Protein AF-0000000087462184 (afdb_homodimer)

Radius of gyration: 60.16 Å; Cα contacts (8 Å, |Δi|>4): 1199; chains: 2; bounding box: 109×238×155 Å

Solvent-accessible surface area (backbone atoms only — not comparable to full-atom values): 36592 Å² total; per-residue (Å²): 130,80,75,68,69,69,67,69,68,64,68,74,71,60,83,74,66,75,75,68,70,73,64,74,72,78,75,75,64,43,66,46,58,70,86,67,68,47,76,40,50,54,61,35,65,44,71,51,63,33,32,40,36,69,76,40,64,38,52,85,31,32,38,36,32,19,41,83,89,28,75,81,42,16,54,40,38,33,47,89,75,39,74,50,74,86,56,35,31,74,90,30,66,95,30,58,46,70,70,55,50,32,69,60,11,29,67,18,38,27,39,44,63,35,45,76,83,65,46,42,56,35,33,43,33,42,37,56,99,87,37,71,38,73,43,72,46,36,37,45,53,31,34,81,48,48,69,26,37,33,36,45,28,48,41,91,79,79,74,72,36,28,32,36,36,40,34,32,40,52,15,22,65,82,59,48,79,47,40,24,41,79,87,64,48,74,58,76,73,61,58,50,80,47,78,46,67,49,96,87,57,32,24,30,42,35,33,40,35,68,39,72,56,27,90,77,55,37,38,34,41,36,42,26,81,45,94,86,47,63,33,55,24,32,33,34,48,32,75,48,63,50,77,65,74,70,74,33,44,46,57,63,56,41,50,53,40,48,53,52,32,52,52,37,51,51,51,40,52,51,54,51,50,53,54,51,53,58,60,51,54,65,55,57,62,57,56,56,58,58,57,61,61,61,64,63,65,67,64,68,70,68,73,82,80,80,93,83,82,83,85,86,88,83,84,82,77,91,82,74,86,81,132,131,82,78,69,68,70,67,69,69,66,66,74,73,60,83,78,66,75,76,71,70,72,65,74,72,78,74,75,64,43,66,47,56,70,85,67,67,48,77,42,50,54,60,36,66,44,71,51,65,34,33,39,36,68,74,40,65,38,54,88,31,32,39,37,32,20,39,83,90,29,75,82,41,17,54,38,38,33,46,91,74,37,75,49,74,85,56,34,31,75,91,32,65,94,31,56,45,70,70,55,48,31,70,59,11,29,68,19,38,26,41,45,63,34,43,75,83,65,45,42,55,35,32,44,32,42,36,56,97,88,36,70,39,70,41,70,46,36,39,44,52,31,35,81,46,46,69,26,38,32,37,46,30,49,39,92,79,79,77,72,35,28,31,36,36,39,34,32,42,51,16,24,64,80,61,48,75,47,39,25,42,77,86,63,50,73,56,76,71,62,58,49,78,48,77,44,68,49,97,86,57,32,23,31,40,34,34,40,36,68,39,73,57,25,92,77,56,37,39,34,42,34,42,26,80,46,94,85,46,63,35,54,23,33,33,34,48,32,76,46,64,52,78,65,75,70,74,37,44,46,57,62,56,40,51,53,40,48,52,52,32,54,52,36,51,52,52,41,53,51,54,51,48,52,53,51,54,58,61,53,56,65,54,57,63,57,56,58,60,59,58,65,63,62,66,67,68,69,71,70,74,76,77,82,81,79,79,76,76,78,86,75,80,77,82,78,78,76,79,74,80,65,133

Foldseek 3Di:
DPPPPPPVVPPVVPDPPPPPPPPPPPPDWEKDFDDDAAEDEAQAKDKGWIFIPPFAQQQQKWKFKAAPVPRQATLWIDHPRGIDDPRHDPVNPPFKDAPDDNRRRTRMMMGGRDDLVPFFKMKIKIDDPRDIYIDIHGYDYWYFWDAKDKDKACDPDPPQKIKIKIKIWFTPPAWDKWKAKPVGHTDDPQKDKDWDADPSNIIMIMMMHIDHADDPIKMKMWIAPDPVRIHIDIDHRDDPPPPPDDPPCPPVNVVVVVVVVVVVVVVVVVVVVVVVVVVVVVVVVVVVVVVVVVVVPPPPPPPPDDDDDDDDDDDDDPDDDDD/DPPPPVPVVPPPVPDPPVPPPPPPPPPDWEKDFDDDAAEDEAQAKDKGWIFIPPFAQQQQKWKFKAAPVPRQATLWIDHPRGIDDPRHDPVNPPFKDAPDDNRRRTRMMMGGRDDLVPFFKMKIKIDDPRDIYIDIHGYDYWYFWDAKDKDKACDPDPPQKIKIKIKIWFTPPAWDKWKAKPVGHTDDPQKDKDWDADPSNIIMIMMMHIDHADDPIKMKMKIAPDPVRIHIDIDHRDDCPPPPDDPPCPPVNVVVVVVVVVVVVVVVVVVVVVVVVVVVVVVVVVVVVVVVVVVVPPPPDPDPDDPPDDDDDDDDPPPDPDD

Sequence (646 aa):
MHSGLCLRVLILAALTVPIRAAQPAQETFTLTVPDGPTSTLSGSSVSLLCQVSPLINAEPLEVRWYRSSNFHSPALLYKDHKIQEASVDPRYRGRVSLTGGLERGNVSLTLERVTVEDRGEYVCQVTSEQWYEKASVFLTVNVTGSEPVLSVAKARGGGGQVNVICSSDGWSPQPTLTWRNKEGTEIRNGREVLNTSDPQGLVSVSSWLLCAPSDSDWLACTVSLSEEVKREGRILPHIYTAPTAVPGVSKEAFIVTLVLLILSLVIICALCSVILCKRRGSMWSSFKKSRNRSDQTELGQRPADQTELGQGPAGKCFILISRMHSGLCLRVLILAALTVPIRAAQPAQETFTLTVPDGPTSTLSGSSVSLLCQVSPLINAEPLEVRWYRSSNFHSPALLYKDHKIQEASVDPRYRGRVSLTGGLERGNVSLTLERVTVEDRGEYVCQVTSEQWYEKASVFLTVNVTGSEPVLSVAKARGGGGQVNVICSSDGWSPQPTLTWRNKEGTEIRNGREVLNTSDPQGLVSVSSWLLCAPSDSDWLACTVSLSEEVKREGRILPHIYTAPTAVPGVSKEAFIVTLVLLILSLVIICALCSVILCKRRGSMWSSFKKSRNRSDQTELGQRPADQTELGQGPAGKCFILISR

Structure (mmCIF, N/CA/C/O backbone):
data_AF-0000000087462184-model_v1
#
loop_
_entity.id
_entity.type
_entity.pdbx_description
1 polymer 'Ig-like domain-containing protein'
#
loop_
_atom_site.group_PDB
_atom_site.id
_atom_site.type_symbol
_atom_site.label_atom_id
_atom_site.label_alt_id
_atom_site.label_comp_id
_atom_site.label_asym_id
_atom_site.label_entity_id
_atom_site.label_seq_id
_atom_site.pdbx_PDB_ins_code
_atom_site.Cartn_x
_atom_site.Cartn_y
_atom_site.Cartn_z
_atom_site.occupancy
_atom_site.B_iso_or_equiv
_atom_site.auth_seq_id
_atom_site.auth_comp_id
_atom_site.auth_asym_id
_atom_site.auth_atom_id
_atom_site.pdbx_PDB_model_num
ATOM 1 N N . MET A 1 1 ? 50.5 -73.188 -64.875 1 30.28 1 MET A N 1
ATOM 2 C CA . MET A 1 1 ? 49.219 -72.875 -64.312 1 30.28 1 MET A CA 1
ATOM 3 C C . MET A 1 1 ? 49.438 -71.938 -63.094 1 30.28 1 MET A C 1
ATOM 5 O O . MET A 1 1 ? 48.531 -71.75 -62.281 1 30.28 1 MET A O 1
ATOM 9 N N . HIS A 1 2 ? 50.625 -71.312 -63 1 46.25 2 HIS A N 1
ATOM 10 C CA . HIS A 1 2 ? 51.156 -70.562 -61.875 1 46.25 2 HIS A CA 1
ATOM 11 C C . HIS A 1 2 ? 50.594 -69.125 -61.844 1 46.25 2 HIS A C 1
ATOM 13 O O . HIS A 1 2 ? 51.062 -68.312 -61.062 1 46.25 2 HIS A O 1
ATOM 19 N N . SER A 1 3 ? 49.656 -68.812 -62.875 1 49.22 3 SER A N 1
ATOM 20 C CA . SER A 1 3 ? 49.281 -67.438 -63.031 1 49.22 3 SER A CA 1
ATOM 21 C C . SER A 1 3 ? 48.312 -67 -61.938 1 49.22 3 SER A C 1
ATOM 23 O O . SER A 1 3 ? 47.781 -65.875 -62 1 49.22 3 SER A O 1
ATOM 25 N N . GLY A 1 4 ? 47.812 -68 -61.156 1 45.44 4 GLY A N 1
ATOM 26 C CA . GLY A 1 4 ? 46.656 -67.625 -60.375 1 45.44 4 GLY A CA 1
ATOM 27 C C . GLY A 1 4 ? 46.969 -66.812 -59.125 1 45.44 4 GLY A C 1
ATOM 28 O O . GLY A 1 4 ? 46.062 -66.5 -58.344 1 45.44 4 GLY A O 1
ATOM 29 N N . LEU A 1 5 ? 48.219 -66.75 -58.719 1 51.03 5 LEU A N 1
ATOM 30 C CA . LEU A 1 5 ? 48.531 -66.25 -57.375 1 51.03 5 LEU A CA 1
ATOM 31 C C . LEU A 1 5 ? 48.531 -64.75 -57.344 1 51.03 5 LEU A C 1
ATOM 33 O O . LEU A 1 5 ? 48.406 -64.125 -56.25 1 51.03 5 LEU A O 1
ATOM 37 N N . CYS A 1 6 ? 48.656 -64.062 -58.562 1 50.78 6 CYS A N 1
ATOM 38 C CA . CYS A 1 6 ? 48.969 -62.625 -58.5 1 50.78 6 CYS A CA 1
ATOM 39 C C . CYS A 1 6 ? 47.719 -61.812 -58.219 1 50.78 6 CYS A C 1
ATOM 41 O O . CYS A 1 6 ? 47.781 -60.656 -57.844 1 50.78 6 CYS A O 1
ATOM 43 N N . LEU A 1 7 ? 46.5 -62.406 -58.594 1 51.03 7 LEU A N 1
ATOM 44 C CA . LEU A 1 7 ? 45.344 -61.5 -58.594 1 51.03 7 LEU A CA 1
ATOM 45 C C . LEU A 1 7 ? 44.812 -61.312 -57.188 1 51.03 7 LEU A C 1
ATOM 47 O O . LEU A 1 7 ? 44.156 -60.312 -56.875 1 51.03 7 LEU A O 1
ATOM 51 N N . ARG A 1 8 ? 45.156 -62.25 -56.219 1 52.22 8 ARG A N 1
ATOM 52 C CA . ARG A 1 8 ? 44.5 -62.156 -54.906 1 52.22 8 ARG A CA 1
ATOM 53 C C . ARG A 1 8 ? 45.094 -61.031 -54.062 1 52.22 8 ARG A C 1
ATOM 55 O O . ARG A 1 8 ? 44.469 -60.625 -53.094 1 52.22 8 ARG A O 1
ATOM 62 N N . VAL A 1 9 ? 46.344 -60.594 -54.406 1 53.59 9 VAL A N 1
ATOM 63 C CA . VAL A 1 9 ? 47 -59.656 -53.5 1 53.59 9 VAL A CA 1
ATOM 64 C C . VAL A 1 9 ? 46.469 -58.25 -53.75 1 53.59 9 VAL A C 1
ATOM 66 O O . VAL A 1 9 ? 46.656 -57.312 -52.938 1 53.59 9 VAL A O 1
ATOM 69 N N . LEU A 1 10 ? 45.75 -58.031 -54.938 1 50.91 10 LEU A N 1
ATOM 70 C CA . LEU A 1 10 ? 45.438 -56.625 -55.281 1 50.91 10 LEU A CA 1
ATOM 71 C C . LEU A 1 10 ? 44.219 -56.156 -54.469 1 50.91 10 LEU A C 1
ATOM 73 O O . LEU A 1 10 ? 44.031 -54.938 -54.344 1 50.91 10 LEU A O 1
ATOM 77 N N . ILE A 1 11 ? 43.344 -57.094 -54.031 1 51.34 11 ILE A N 1
ATOM 78 C CA . ILE A 1 11 ? 42.062 -56.562 -53.562 1 51.34 11 ILE A CA 1
ATOM 79 C C . ILE A 1 11 ? 42.219 -56 -52.156 1 51.34 11 ILE A C 1
ATOM 81 O O . ILE A 1 11 ? 41.312 -55.375 -51.625 1 51.34 11 ILE A O 1
ATOM 85 N N . LEU A 1 12 ? 43.312 -56.375 -51.406 1 52.03 12 LEU A N 1
ATOM 86 C CA . LEU A 1 12 ? 43.25 -56 -50 1 52.03 12 LEU A CA 1
ATOM 87 C C . LEU A 1 12 ? 43.625 -54.531 -49.812 1 52.03 12 LEU A C 1
ATOM 89 O O . LEU A 1 12 ? 43.594 -54 -48.719 1 52.03 12 LEU A O 1
ATOM 93 N N . ALA A 1 13 ? 44.188 -53.938 -50.844 1 54.03 13 ALA A N 1
ATOM 94 C CA . ALA A 1 13 ? 44.656 -52.594 -50.531 1 54.03 13 ALA A CA 1
ATOM 95 C C . ALA A 1 13 ? 43.5 -51.594 -50.438 1 54.03 13 ALA A C 1
ATOM 97 O O . ALA A 1 13 ? 43.719 -50.375 -50.281 1 54.03 13 ALA A O 1
ATOM 98 N N . ALA A 1 14 ? 42.344 -52 -51 1 53.19 14 ALA A N 1
ATOM 99 C CA . ALA A 1 14 ? 41.438 -50.906 -51.281 1 53.19 14 ALA A CA 1
ATOM 100 C C . ALA A 1 14 ? 41.062 -50.156 -50 1 53.19 14 ALA A C 1
ATOM 102 O O . ALA A 1 14 ? 41.062 -48.938 -50 1 53.19 14 ALA A O 1
ATOM 103 N N . LEU A 1 15 ? 40.062 -50.625 -49.25 1 51.94 15 LEU A N 1
ATOM 104 C CA . LEU A 1 15 ? 39.031 -49.719 -48.719 1 51.94 15 LEU A CA 1
ATOM 105 C C . LEU A 1 15 ? 39.469 -49.125 -47.375 1 51.94 15 LEU A C 1
ATOM 107 O O . LEU A 1 15 ? 39.062 -49.625 -46.312 1 51.94 15 LEU A O 1
ATOM 111 N N . THR A 1 16 ? 40.781 -48.938 -47.125 1 56.69 16 THR A N 1
ATOM 112 C CA . THR A 1 16 ? 40.969 -48.219 -45.875 1 56.69 16 THR A CA 1
ATOM 113 C C . THR A 1 16 ? 40.375 -46.812 -45.969 1 56.69 16 THR A C 1
ATOM 115 O O . THR A 1 16 ? 41 -45.906 -46.531 1 56.69 16 THR A O 1
ATOM 118 N N . VAL A 1 17 ? 39.062 -46.656 -46.156 1 58.84 17 VAL A N 1
ATOM 119 C CA . VAL A 1 17 ? 38.469 -45.344 -45.938 1 58.84 17 VAL A CA 1
ATOM 120 C C . VAL A 1 17 ? 38.844 -44.781 -44.562 1 58.84 17 VAL A C 1
ATOM 122 O O . VAL A 1 17 ? 38.625 -45.438 -43.562 1 58.84 17 VAL A O 1
ATOM 125 N N . PRO A 1 18 ? 39.844 -43.938 -44.5 1 60.03 18 PRO A N 1
ATOM 126 C CA . PRO A 1 18 ? 40.031 -43.344 -43.188 1 60.03 18 PRO A CA 1
ATOM 127 C C . PRO A 1 18 ? 38.719 -42.906 -42.531 1 60.03 18 PRO A C 1
ATOM 129 O O . PRO A 1 18 ? 37.969 -42.156 -43.156 1 60.03 18 PRO A O 1
ATOM 132 N N . ILE A 1 19 ? 38.125 -43.75 -41.719 1 58.22 19 ILE A N 1
ATOM 133 C CA . ILE A 1 19 ? 37.094 -43.219 -40.844 1 58.22 19 ILE A CA 1
ATOM 134 C C . ILE A 1 19 ? 37.531 -41.844 -40.281 1 58.22 19 ILE A C 1
ATOM 136 O O . ILE A 1 19 ? 38.5 -41.75 -39.531 1 58.22 19 ILE A O 1
ATOM 140 N N . ARG A 1 20 ? 37.438 -40.812 -41.062 1 53.59 20 ARG A N 1
ATOM 141 C CA . ARG A 1 20 ? 37.531 -39.531 -40.406 1 53.59 20 ARG A CA 1
ATOM 142 C C . ARG A 1 20 ? 36.688 -39.5 -39.125 1 53.59 20 ARG A C 1
ATOM 144 O O . ARG A 1 20 ? 35.469 -39.594 -39.188 1 53.59 20 ARG A O 1
ATOM 151 N N . ALA A 1 21 ? 37.25 -39.906 -38 1 52.91 21 ALA A N 1
ATOM 152 C CA . ALA A 1 21 ? 36.594 -39.594 -36.719 1 52.91 21 ALA A CA 1
ATOM 153 C C . ALA A 1 21 ? 36 -38.188 -36.781 1 52.91 21 ALA A C 1
ATOM 155 O O . ALA A 1 21 ? 36.688 -37.219 -37.094 1 52.91 21 ALA A O 1
ATOM 156 N N . ALA A 1 22 ? 34.781 -38.031 -37.188 1 52.47 22 ALA A N 1
ATOM 157 C CA . ALA A 1 22 ? 34.156 -36.719 -36.938 1 52.47 22 ALA A CA 1
ATOM 158 C C . ALA A 1 22 ? 34.719 -36.094 -35.656 1 52.47 22 ALA A C 1
ATOM 160 O O . ALA A 1 22 ? 34.656 -36.656 -34.562 1 52.47 22 ALA A O 1
ATOM 161 N N . GLN A 1 23 ? 35.812 -35.375 -35.719 1 52.25 23 GLN A N 1
ATOM 162 C CA . GLN A 1 23 ? 36.188 -34.562 -34.531 1 52.25 23 GLN A CA 1
ATOM 163 C C . GLN A 1 23 ? 34.938 -34.031 -33.844 1 52.25 23 GLN A C 1
ATOM 165 O O . GLN A 1 23 ? 34.031 -33.531 -34.5 1 52.25 23 GLN A O 1
ATOM 170 N N . PRO A 1 24 ? 34.594 -34.562 -32.719 1 53.09 24 PRO A N 1
ATOM 171 C CA . PRO A 1 24 ? 33.438 -33.969 -32.094 1 53.09 24 PRO A CA 1
ATOM 172 C C . PRO A 1 24 ? 33.312 -32.469 -32.344 1 53.09 24 PRO A C 1
ATOM 174 O O . PRO A 1 24 ? 34.344 -31.75 -32.312 1 53.09 24 PRO A O 1
ATOM 177 N N . ALA A 1 25 ? 32.5 -31.969 -33.25 1 53.28 25 ALA A N 1
ATOM 178 C CA . ALA A 1 25 ? 32.25 -30.562 -33.469 1 53.28 25 ALA A CA 1
ATOM 179 C C . ALA A 1 25 ? 32.531 -29.734 -32.219 1 53.28 25 ALA A C 1
ATOM 181 O O . ALA A 1 25 ? 32.125 -30.125 -31.109 1 53.28 25 ALA A O 1
ATOM 182 N N . GLN A 1 26 ? 33.656 -29.031 -32.188 1 56.38 26 GLN A N 1
ATOM 183 C CA . GLN A 1 26 ? 33.969 -28.141 -31.094 1 56.38 26 GLN A CA 1
ATOM 184 C C . GLN A 1 26 ? 32.75 -27.406 -30.594 1 56.38 26 GLN A C 1
ATOM 186 O O . GLN A 1 26 ? 32.031 -26.75 -31.375 1 56.38 26 GLN A O 1
ATOM 191 N N . GLU A 1 27 ? 32.094 -27.859 -29.609 1 71.44 27 GLU A N 1
ATOM 192 C CA . GLU A 1 27 ? 30.859 -27.328 -29.047 1 71.44 27 GLU A CA 1
ATOM 193 C C . GLU A 1 27 ? 30.984 -25.844 -28.703 1 71.44 27 GLU A C 1
ATOM 195 O O . GLU A 1 27 ? 31.625 -25.484 -27.719 1 71.44 27 GLU A O 1
ATOM 200 N N . THR A 1 28 ? 30.984 -25 -29.75 1 88.88 28 THR A N 1
ATOM 201 C CA . THR A 1 28 ? 31 -23.562 -29.5 1 88.88 28 THR A CA 1
ATOM 202 C C . THR A 1 28 ? 29.594 -23.047 -29.234 1 88.88 28 THR A C 1
ATOM 204 O O . THR A 1 28 ? 28.625 -23.594 -29.766 1 88.88 28 THR A O 1
ATOM 207 N N . PHE A 1 29 ? 29.453 -22.297 -28.156 1 95.75 29 PHE A N 1
ATOM 208 C CA . PHE A 1 29 ? 28.188 -21.656 -27.828 1 95.75 29 PHE A CA 1
ATOM 209 C C . PHE A 1 29 ? 28.391 -20.188 -27.5 1 95.75 29 PHE A C 1
ATOM 211 O O . PHE A 1 29 ? 29.531 -19.719 -27.359 1 95.75 29 PHE A O 1
ATOM 218 N N . THR A 1 30 ? 27.375 -19.453 -27.594 1 97.12 30 THR A N 1
ATOM 219 C CA . THR A 1 30 ? 27.328 -18.078 -27.141 1 97.12 30 THR A CA 1
ATOM 220 C C . THR A 1 30 ? 26.266 -17.891 -26.062 1 97.12 30 THR A C 1
ATOM 222 O O . THR A 1 30 ? 25.484 -18.797 -25.797 1 97.12 30 THR A O 1
ATOM 225 N N . LEU A 1 31 ? 26.391 -16.781 -25.406 1 97.81 31 LEU A N 1
ATOM 226 C CA . LEU A 1 31 ? 25.406 -16.469 -24.375 1 97.81 31 LEU A CA 1
ATOM 227 C C . LEU A 1 31 ? 24.516 -15.289 -24.797 1 97.81 31 LEU A C 1
ATOM 229 O O . LEU A 1 31 ? 25.016 -14.32 -25.375 1 97.81 31 LEU A O 1
ATOM 233 N N . THR A 1 32 ? 23.25 -15.516 -24.5 1 97.38 32 THR A N 1
ATOM 234 C CA . THR A 1 32 ? 22.297 -14.445 -24.781 1 97.38 32 THR A CA 1
ATOM 235 C C . THR A 1 32 ? 21.703 -13.891 -23.5 1 97.38 32 THR A C 1
ATOM 237 O O . THR A 1 32 ? 21.219 -14.656 -22.656 1 97.38 32 THR A O 1
ATOM 240 N N . VAL A 1 33 ? 21.719 -12.555 -23.391 1 97.44 33 VAL A N 1
ATOM 241 C CA . VAL A 1 33 ? 21.156 -11.836 -22.25 1 97.44 33 VAL A CA 1
ATOM 242 C C . VAL A 1 33 ? 20.281 -10.695 -22.734 1 97.44 33 VAL A C 1
ATOM 244 O O . VAL A 1 33 ? 20.406 -10.258 -23.891 1 97.44 33 VAL A O 1
ATOM 247 N N . PRO A 1 34 ? 19.266 -10.336 -21.953 1 96.06 34 PRO A N 1
ATOM 248 C CA . PRO A 1 34 ? 18.438 -9.203 -22.375 1 96.06 34 PRO A CA 1
ATOM 249 C C . PRO A 1 34 ? 19.25 -7.938 -22.625 1 96.06 34 PRO A C 1
ATOM 251 O O . PRO A 1 34 ? 20.297 -7.742 -22 1 96.06 34 PRO A O 1
ATOM 254 N N . ASP A 1 35 ? 18.5 -7.129 -23.516 1 92.75 35 ASP A N 1
ATOM 255 C CA . ASP A 1 35 ? 19.094 -5.82 -23.766 1 92.75 35 ASP A CA 1
ATOM 256 C C . ASP A 1 35 ? 18.797 -4.844 -22.625 1 92.75 35 ASP A C 1
ATOM 258 O O . ASP A 1 35 ? 17.656 -4.766 -22.172 1 92.75 35 ASP A O 1
ATOM 262 N N . GLY A 1 36 ? 19.656 -4.266 -22.062 1 94.06 36 GLY A N 1
ATOM 263 C CA . GLY A 1 36 ? 19.453 -3.271 -21.031 1 94.06 36 GLY A CA 1
ATOM 264 C C . GLY A 1 36 ? 19.453 -3.859 -19.625 1 94.06 36 GLY A C 1
ATOM 265 O O . GLY A 1 36 ? 19.562 -5.074 -19.453 1 94.06 36 GLY A O 1
ATOM 266 N N . PRO A 1 37 ? 19.188 -3.074 -18.703 1 96.06 37 PRO A N 1
ATOM 267 C CA . PRO A 1 37 ? 19.25 -3.525 -17.312 1 96.06 37 PRO A CA 1
ATOM 268 C C . PRO A 1 37 ? 17.984 -4.242 -16.875 1 96.06 37 PRO A C 1
ATOM 270 O O . PRO A 1 37 ? 16.906 -3.996 -17.422 1 96.06 37 PRO A O 1
ATOM 273 N N . THR A 1 38 ? 18.156 -5.168 -15.953 1 97.38 38 THR A N 1
ATOM 274 C CA . THR A 1 38 ? 17.047 -5.82 -15.258 1 97.38 38 THR A CA 1
ATOM 275 C C . THR A 1 38 ? 16.688 -5.062 -13.984 1 97.38 38 THR A C 1
ATOM 277 O O . THR A 1 38 ? 17.562 -4.734 -13.18 1 97.38 38 THR A O 1
ATOM 280 N N . SER A 1 39 ? 15.336 -4.773 -13.836 1 95.94 39 SER A N 1
ATOM 281 C CA . SER A 1 39 ? 14.906 -3.99 -12.68 1 95.94 39 SER A CA 1
ATOM 282 C C . SER A 1 39 ? 13.984 -4.797 -11.773 1 95.94 39 SER A C 1
ATOM 284 O O . SER A 1 39 ? 13.211 -5.629 -12.258 1 95.94 39 SER A O 1
ATOM 286 N N . THR A 1 40 ? 14.18 -4.562 -10.469 1 96.62 40 THR A N 1
ATOM 287 C CA . THR A 1 40 ? 13.273 -5.176 -9.5 1 96.62 40 THR A CA 1
ATOM 288 C C . THR A 1 40 ? 13.094 -4.277 -8.281 1 96.62 40 THR A C 1
ATOM 290 O O . THR A 1 40 ? 13.805 -3.287 -8.125 1 96.62 40 THR A O 1
ATOM 293 N N . LEU A 1 41 ? 12.047 -4.566 -7.508 1 96.62 41 LEU A N 1
ATOM 294 C CA . LEU A 1 41 ? 11.812 -3.832 -6.27 1 96.62 41 LEU A CA 1
ATOM 295 C C . LEU A 1 41 ? 12.562 -4.469 -5.105 1 96.62 41 LEU A C 1
ATOM 297 O O . LEU A 1 41 ? 12.625 -5.695 -4.996 1 96.62 41 LEU A O 1
ATOM 301 N N . SER A 1 42 ? 13.094 -3.557 -4.258 1 96.62 42 SER A N 1
ATOM 302 C CA . SER A 1 42 ? 13.734 -4.066 -3.049 1 96.62 42 SER A CA 1
ATOM 303 C C . SER A 1 42 ? 12.797 -4.988 -2.273 1 96.62 42 SER A C 1
ATOM 305 O O . SER A 1 42 ? 11.609 -4.695 -2.127 1 96.62 42 SER A O 1
ATOM 307 N N . GLY A 1 43 ? 13.383 -6.109 -1.856 1 95.81 43 GLY A N 1
ATOM 308 C CA . GLY A 1 43 ? 12.617 -7.094 -1.114 1 95.81 43 GLY A CA 1
ATOM 309 C C . GLY A 1 43 ? 12.055 -8.195 -1.992 1 95.81 43 GLY A C 1
ATOM 310 O O . GLY A 1 43 ? 11.648 -9.25 -1.493 1 95.81 43 GLY A O 1
ATOM 311 N N . SER A 1 44 ? 12.039 -7.992 -3.277 1 96.56 44 SER A N 1
ATOM 312 C CA . SER A 1 44 ? 11.469 -8.953 -4.219 1 96.56 44 SER A CA 1
ATOM 313 C C . SER A 1 44 ? 12.531 -9.922 -4.723 1 96.56 44 SER A C 1
ATOM 315 O O . SER A 1 44 ? 13.68 -9.867 -4.293 1 96.56 44 SER A O 1
ATOM 317 N N . SER A 1 45 ? 12.023 -10.859 -5.508 1 97.88 45 SER A N 1
ATOM 318 C CA . SER A 1 45 ? 12.922 -11.773 -6.211 1 97.88 45 SER A CA 1
ATOM 319 C C . SER A 1 45 ? 13.062 -11.383 -7.68 1 97.88 45 SER A C 1
ATOM 321 O O . SER A 1 45 ? 12.172 -10.742 -8.25 1 97.88 45 SER A O 1
ATOM 323 N N . VAL A 1 46 ? 14.25 -11.812 -8.188 1 98.19 46 VAL A N 1
ATOM 324 C CA . VAL A 1 46 ? 14.477 -11.469 -9.586 1 98.19 46 VAL A CA 1
ATOM 325 C C . VAL A 1 46 ? 15.258 -12.578 -10.273 1 98.19 46 VAL A C 1
ATOM 327 O O . VAL A 1 46 ? 16.031 -13.289 -9.625 1 98.19 46 VAL A O 1
ATOM 330 N N . SER A 1 47 ? 15 -12.711 -11.5 1 98.31 47 SER A N 1
ATOM 331 C CA . SER A 1 47 ? 15.781 -13.633 -12.312 1 98.31 47 SER A CA 1
ATOM 332 C C . SER A 1 47 ? 16.688 -12.891 -13.297 1 98.31 47 SER A C 1
ATOM 334 O O . SER A 1 47 ? 16.203 -12.094 -14.109 1 98.31 47 SER A O 1
ATOM 336 N N . LEU A 1 48 ? 17.922 -13.117 -13.203 1 98.5 48 LEU A N 1
ATOM 337 C CA . LEU A 1 48 ? 18.859 -12.602 -14.188 1 98.5 48 LEU A CA 1
ATOM 338 C C . LEU A 1 48 ? 19.031 -13.578 -15.352 1 98.5 48 LEU A C 1
ATOM 340 O O . LEU A 1 48 ? 19.672 -14.617 -15.211 1 98.5 48 LEU A O 1
ATOM 344 N N . LEU A 1 49 ? 18.594 -13.164 -16.453 1 98.44 49 LEU A N 1
ATOM 345 C CA . LEU A 1 49 ? 18.422 -14.078 -17.578 1 98.44 49 LEU A CA 1
ATOM 346 C C . LEU A 1 49 ? 19.75 -14.273 -18.328 1 98.44 49 LEU A C 1
ATOM 348 O O . LEU A 1 49 ? 20.469 -13.305 -18.578 1 98.44 49 LEU A O 1
ATOM 352 N N . CYS A 1 50 ? 20.062 -15.445 -18.594 1 98.5 50 CYS A N 1
ATOM 353 C CA . CYS A 1 50 ? 21.219 -15.875 -19.375 1 98.5 50 CYS A CA 1
ATOM 354 C C . CYS A 1 50 ? 20.953 -17.203 -20.047 1 98.5 50 CYS A C 1
ATOM 356 O O . CYS A 1 50 ? 20.625 -18.203 -19.391 1 98.5 50 CYS A O 1
ATOM 358 N N . GLN A 1 51 ? 21.109 -17.219 -21.344 1 97.94 51 GLN A N 1
ATOM 359 C CA . GLN A 1 51 ? 20.75 -18.406 -22.125 1 97.94 51 GLN A CA 1
ATOM 360 C C . GLN A 1 51 ? 21.891 -18.812 -23.047 1 97.94 51 GLN A C 1
ATOM 362 O O . GLN A 1 51 ? 22.5 -17.969 -23.703 1 97.94 51 GLN A O 1
ATOM 367 N N . VAL A 1 52 ? 22.125 -20.125 -23.094 1 97 52 VAL A N 1
ATOM 368 C CA . VAL A 1 52 ? 23.125 -20.656 -24.016 1 97 52 VAL A CA 1
ATOM 369 C C . VAL A 1 52 ? 22.531 -20.797 -25.406 1 97 52 VAL A C 1
ATOM 371 O O . VAL A 1 52 ? 21.406 -21.312 -25.562 1 97 52 VAL A O 1
ATOM 374 N N . SER A 1 53 ? 23.25 -20.266 -26.297 1 94.19 53 SER A N 1
ATOM 375 C CA . SER A 1 53 ? 22.812 -20.359 -27.688 1 94.19 53 SER A CA 1
ATOM 376 C C . SER A 1 53 ? 23.891 -21.031 -28.547 1 94.19 53 SER A C 1
ATOM 378 O O . SER A 1 53 ? 25.047 -20.625 -28.531 1 94.19 53 SER A O 1
ATOM 380 N N . PRO A 1 54 ? 23.484 -21.938 -29.344 1 92.69 54 PRO A N 1
ATOM 381 C CA . PRO A 1 54 ? 22.156 -22.547 -29.5 1 92.69 54 PRO A CA 1
ATOM 382 C C . PRO A 1 54 ? 21.734 -23.328 -28.266 1 92.69 54 PRO A C 1
ATOM 384 O O . PRO A 1 54 ? 22.516 -23.5 -27.328 1 92.69 54 PRO A O 1
ATOM 387 N N . LEU A 1 55 ? 20.422 -23.703 -28.219 1 90.62 55 LEU A N 1
ATOM 388 C CA . LEU A 1 55 ? 19.891 -24.422 -27.062 1 90.62 55 LEU A CA 1
ATOM 389 C C . LEU A 1 55 ? 20.578 -25.766 -26.891 1 90.62 55 LEU A C 1
ATOM 391 O O . LEU A 1 55 ? 20.453 -26.641 -27.75 1 90.62 55 LEU A O 1
ATOM 395 N N . ILE A 1 56 ? 21.453 -25.891 -25.969 1 91.12 56 ILE A N 1
ATOM 396 C CA . ILE A 1 56 ? 22.141 -27.125 -25.641 1 91.12 56 ILE A CA 1
ATOM 397 C C . ILE A 1 56 ? 21.906 -27.469 -24.172 1 91.12 56 ILE A C 1
ATOM 399 O O . ILE A 1 56 ? 21.531 -26.594 -23.375 1 91.12 56 ILE A O 1
ATOM 403 N N . ASN A 1 57 ? 22.094 -28.688 -23.844 1 93.94 57 ASN A N 1
ATOM 404 C CA . ASN A 1 57 ? 22.016 -29.109 -22.453 1 93.94 57 ASN A CA 1
ATOM 405 C C . ASN A 1 57 ? 23.188 -28.562 -21.641 1 93.94 57 ASN A C 1
ATOM 407 O O . ASN A 1 57 ? 24.344 -28.922 -21.891 1 93.94 57 ASN A O 1
ATOM 411 N N . ALA A 1 58 ? 22.906 -27.781 -20.641 1 95.25 58 ALA A N 1
ATOM 412 C CA . ALA A 1 58 ? 23.953 -27.109 -19.859 1 95.25 58 ALA A CA 1
ATOM 413 C C . ALA A 1 58 ? 24.281 -27.891 -18.594 1 95.25 58 ALA A C 1
ATOM 415 O O . ALA A 1 58 ? 25.156 -27.484 -17.828 1 95.25 58 ALA A O 1
ATOM 416 N N . GLU A 1 59 ? 23.719 -29 -18.359 1 95.44 59 GLU A N 1
ATOM 417 C CA . GLU A 1 59 ? 23.891 -29.766 -17.125 1 95.44 59 GLU A CA 1
ATOM 418 C C . GLU A 1 59 ? 25.344 -30.156 -16.938 1 95.44 59 GLU A C 1
ATOM 420 O O . GLU A 1 59 ? 25.875 -30.109 -15.82 1 95.44 59 GLU A O 1
ATOM 425 N N . PRO A 1 60 ? 26.016 -30.547 -17.984 1 94.5 60 PRO A N 1
ATOM 426 C CA . PRO A 1 60 ? 27.406 -30.953 -17.781 1 94.5 60 PRO A CA 1
ATOM 427 C C . PRO A 1 60 ? 28.359 -29.766 -17.75 1 94.5 60 PRO A C 1
ATOM 429 O O . PRO A 1 60 ? 29.547 -29.922 -17.469 1 94.5 60 PRO A O 1
ATOM 432 N N . LEU A 1 61 ? 27.875 -28.594 -18.031 1 96 61 LEU A N 1
ATOM 433 C CA . LEU A 1 61 ? 28.719 -27.422 -18.125 1 96 61 LEU A CA 1
ATOM 434 C C . LEU A 1 61 ? 28.906 -26.781 -16.75 1 96 61 LEU A C 1
ATOM 436 O O . LEU A 1 61 ? 28.203 -27.109 -15.797 1 96 61 LEU A O 1
ATOM 440 N N . GLU A 1 62 ? 29.891 -25.922 -16.656 1 96.62 62 GLU A N 1
ATOM 441 C CA . GLU A 1 62 ? 30.094 -25.078 -15.484 1 96.62 62 GLU A CA 1
ATOM 442 C C . GLU A 1 62 ? 29.453 -23.719 -15.656 1 96.62 62 GLU A C 1
ATOM 444 O O . GLU A 1 62 ? 29.641 -23.062 -16.688 1 96.62 62 GLU A O 1
ATOM 449 N N . VAL A 1 63 ? 28.688 -23.375 -14.688 1 97.31 63 VAL A N 1
ATOM 450 C CA . VAL A 1 63 ? 28.016 -22.078 -14.719 1 97.31 63 VAL A CA 1
ATOM 451 C C . VAL A 1 63 ? 28.453 -21.25 -13.523 1 97.31 63 VAL A C 1
ATOM 453 O O . VAL A 1 63 ? 28.375 -21.703 -12.375 1 97.31 63 VAL A O 1
ATOM 456 N N . ARG A 1 64 ? 28.891 -20.047 -13.859 1 96.81 64 ARG A N 1
ATOM 457 C CA . ARG A 1 64 ? 29.359 -19.141 -12.82 1 96.81 64 ARG A CA 1
ATOM 458 C C . ARG A 1 64 ? 28.703 -17.781 -12.938 1 96.81 64 ARG A C 1
ATOM 460 O O . ARG A 1 64 ? 28.688 -17.188 -14.016 1 96.81 64 ARG A O 1
ATOM 467 N N . TRP A 1 65 ? 28.125 -17.391 -11.844 1 97.75 65 TRP A N 1
ATOM 468 C CA . TRP A 1 65 ? 27.641 -16.016 -11.719 1 97.75 65 TRP A CA 1
ATOM 469 C C . TRP A 1 65 ? 28.453 -15.234 -10.703 1 97.75 65 TRP A C 1
ATOM 471 O O . TRP A 1 65 ? 28.625 -15.672 -9.562 1 97.75 65 TRP A O 1
ATOM 481 N N . TYR A 1 66 ? 28.969 -14.117 -11.133 1 97.38 66 TYR A N 1
ATOM 482 C CA . TYR A 1 66 ? 29.797 -13.344 -10.219 1 97.38 66 TYR A CA 1
ATOM 483 C C . TYR A 1 66 ? 29.719 -11.859 -10.547 1 97.38 66 TYR A C 1
ATOM 485 O O . TYR A 1 66 ? 29.312 -11.477 -11.641 1 97.38 66 TYR A O 1
ATOM 493 N N . ARG A 1 67 ? 30.031 -11.078 -9.492 1 96.25 67 ARG A N 1
ATOM 494 C CA . ARG A 1 67 ? 30.203 -9.648 -9.727 1 96.25 67 ARG A CA 1
ATOM 495 C C . ARG A 1 67 ? 31.5 -9.367 -10.477 1 96.25 67 ARG A C 1
ATOM 497 O O . ARG A 1 67 ? 32.5 -10.047 -10.258 1 96.25 67 ARG A O 1
ATOM 504 N N . SER A 1 68 ? 31.547 -8.43 -11.352 1 91 68 SER A N 1
ATOM 505 C CA . SER A 1 68 ? 32.688 -8.156 -12.219 1 91 68 SER A CA 1
ATOM 506 C C . SER A 1 68 ? 33.969 -8.062 -11.43 1 91 68 SER A C 1
ATOM 508 O O . SER A 1 68 ? 35.031 -8.477 -11.906 1 91 68 SER A O 1
ATOM 510 N N . SER A 1 69 ? 33.875 -7.688 -10.211 1 85.44 69 SER A N 1
ATOM 511 C CA . SER A 1 69 ? 35.062 -7.484 -9.414 1 85.44 69 SER A CA 1
ATOM 512 C C . SER A 1 69 ? 35.344 -8.688 -8.523 1 85.44 69 SER A C 1
ATOM 514 O O . SER A 1 69 ? 36.344 -8.695 -7.777 1 85.44 69 SER A O 1
ATOM 516 N N . ASN A 1 70 ? 34.562 -9.703 -8.648 1 90.81 70 ASN A N 1
ATOM 517 C CA . ASN A 1 70 ? 34.688 -10.781 -7.672 1 90.81 70 ASN A CA 1
ATOM 518 C C . ASN A 1 70 ? 34.562 -12.148 -8.328 1 90.81 70 ASN A C 1
ATOM 520 O O . ASN A 1 70 ? 33.688 -12.945 -7.949 1 90.81 70 ASN A O 1
ATOM 524 N N . PHE A 1 71 ? 35.531 -12.477 -9.148 1 91.75 71 PHE A N 1
ATOM 525 C CA . PHE A 1 71 ? 35.531 -13.742 -9.867 1 91.75 71 PHE A CA 1
ATOM 526 C C . PHE A 1 71 ? 35.719 -14.906 -8.906 1 91.75 71 PHE A C 1
ATOM 528 O O . PHE A 1 71 ? 35.125 -15.961 -9.062 1 91.75 71 PHE A O 1
ATOM 535 N N . HIS A 1 72 ? 36.5 -14.742 -7.906 1 91.56 72 HIS A N 1
ATOM 536 C CA . HIS A 1 72 ? 36.938 -15.828 -7.035 1 91.56 72 HIS A CA 1
ATOM 537 C C . HIS A 1 72 ? 35.875 -16.156 -5.996 1 91.56 72 HIS A C 1
ATOM 539 O O . HIS A 1 72 ? 35.906 -17.25 -5.398 1 91.56 72 HIS A O 1
ATOM 545 N N . SER A 1 73 ? 35.031 -15.234 -5.703 1 93.69 73 SER A N 1
ATOM 546 C CA . SER A 1 73 ? 33.906 -15.461 -4.797 1 93.69 73 SER A CA 1
ATOM 547 C C . SER A 1 73 ? 32.562 -15.164 -5.48 1 93.69 73 SER A C 1
ATOM 549 O O . SER A 1 73 ? 31.953 -14.133 -5.219 1 93.69 73 SER A O 1
ATOM 551 N N . PRO A 1 74 ? 32.156 -16.156 -6.293 1 96.56 74 PRO A N 1
ATOM 552 C CA . PRO A 1 74 ? 30.984 -15.914 -7.117 1 96.56 74 PRO A CA 1
ATOM 553 C C . PRO A 1 74 ? 29.688 -15.945 -6.312 1 96.56 74 PRO A C 1
ATOM 555 O O . PRO A 1 74 ? 29.688 -16.406 -5.164 1 96.56 74 PRO A O 1
ATOM 558 N N . ALA A 1 75 ? 28.703 -15.398 -6.867 1 96.69 75 ALA A N 1
ATOM 559 C CA . ALA A 1 75 ? 27.359 -15.477 -6.277 1 96.69 75 ALA A CA 1
ATOM 560 C C . ALA A 1 75 ? 26.812 -16.891 -6.359 1 96.69 75 ALA A C 1
ATOM 562 O O . ALA A 1 75 ? 26.125 -17.344 -5.445 1 96.69 75 ALA A O 1
ATOM 563 N N . LEU A 1 76 ? 27.172 -17.547 -7.484 1 96.88 76 LEU A N 1
ATOM 564 C CA . LEU A 1 76 ? 26.734 -18.922 -7.703 1 96.88 76 LEU A CA 1
ATOM 565 C C . LEU A 1 76 ? 27.719 -19.672 -8.578 1 96.88 76 LEU A C 1
ATOM 567 O O . LEU A 1 76 ? 28.234 -19.141 -9.562 1 96.88 76 LEU A O 1
ATOM 571 N N . LEU A 1 77 ? 28.016 -20.875 -8.211 1 96.81 77 LEU A N 1
ATOM 572 C CA . LEU A 1 77 ? 28.859 -21.766 -8.984 1 96.81 77 LEU A CA 1
ATOM 573 C C . LEU A 1 77 ? 28.203 -23.141 -9.141 1 96.81 77 LEU A C 1
ATOM 575 O O . LEU A 1 77 ? 27.922 -23.812 -8.148 1 96.81 77 LEU A O 1
ATOM 579 N N . TYR A 1 78 ? 27.844 -23.406 -10.297 1 97.19 78 TYR A N 1
ATOM 580 C CA . TYR A 1 78 ? 27.344 -24.734 -10.656 1 97.19 78 TYR A CA 1
ATOM 581 C C . TYR A 1 78 ? 28.391 -25.531 -11.414 1 97.19 78 TYR A C 1
ATOM 583 O O . TYR A 1 78 ? 28.891 -25.078 -12.445 1 97.19 78 TYR A O 1
ATOM 591 N N . LYS A 1 79 ? 28.734 -26.625 -10.812 1 95 79 LYS A N 1
ATOM 592 C CA . LYS A 1 79 ? 29.75 -27.516 -11.375 1 95 79 LYS A CA 1
ATOM 593 C C . LYS A 1 79 ? 29.547 -28.938 -10.906 1 95 79 LYS A C 1
ATOM 595 O O . LYS A 1 79 ? 29.125 -29.172 -9.766 1 95 79 LYS A O 1
ATOM 600 N N . ASP A 1 80 ? 29.797 -29.891 -11.766 1 93.81 80 ASP A N 1
ATOM 601 C CA . ASP A 1 80 ? 29.672 -31.312 -11.445 1 93.81 80 ASP A CA 1
ATOM 602 C C . ASP A 1 80 ? 28.234 -31.672 -11.078 1 93.81 80 ASP A C 1
ATOM 604 O O . ASP A 1 80 ? 28 -32.375 -10.117 1 93.81 80 ASP A O 1
ATOM 608 N N . HIS A 1 81 ? 27.344 -31.016 -11.672 1 94.31 81 HIS A N 1
ATOM 609 C CA . HIS A 1 81 ? 25.922 -31.312 -11.633 1 94.31 81 HIS A CA 1
ATOM 610 C C . HIS A 1 81 ? 25.297 -30.859 -10.32 1 94.31 81 HIS A C 1
ATOM 612 O O . HIS A 1 81 ? 24.25 -31.359 -9.914 1 94.31 81 HIS A O 1
ATOM 618 N N . LYS A 1 82 ? 26 -29.906 -9.695 1 94.38 82 LYS A N 1
ATOM 619 C CA . LYS A 1 82 ? 25.453 -29.391 -8.445 1 94.38 82 LYS A CA 1
ATOM 620 C C . LYS A 1 82 ? 25.938 -27.969 -8.18 1 94.38 82 LYS A C 1
ATOM 622 O O . LYS A 1 82 ? 26.969 -27.547 -8.719 1 94.38 82 LYS A O 1
ATOM 627 N N . ILE A 1 83 ? 25.25 -27.281 -7.367 1 94 83 ILE A N 1
ATOM 628 C CA . ILE A 1 83 ? 25.672 -25.953 -6.926 1 94 83 ILE A CA 1
ATOM 629 C C . ILE A 1 83 ? 26.734 -26.094 -5.828 1 94 83 ILE A C 1
ATOM 631 O O . ILE A 1 83 ? 26.531 -26.812 -4.855 1 94 83 ILE A O 1
ATOM 635 N N . GLN A 1 84 ? 27.828 -25.344 -6.008 1 92.31 84 GLN A N 1
ATOM 636 C CA . GLN A 1 84 ? 28.938 -25.406 -5.059 1 92.31 84 GLN A CA 1
ATOM 637 C C . GLN A 1 84 ? 28.766 -24.375 -3.947 1 92.31 84 GLN A C 1
ATOM 639 O O . GLN A 1 84 ? 28.797 -23.172 -4.203 1 92.31 84 GLN A O 1
ATOM 644 N N . GLU A 1 85 ? 28.688 -24.734 -2.717 1 86.94 85 GLU A N 1
ATOM 645 C CA . GLU A 1 85 ? 28.406 -23.828 -1.611 1 86.94 85 GLU A CA 1
ATOM 646 C C . GLU A 1 85 ? 29.688 -23.25 -1.021 1 86.94 85 GLU A C 1
ATOM 648 O O . GLU A 1 85 ? 29.688 -22.172 -0.431 1 86.94 85 GLU A O 1
ATOM 653 N N . ALA A 1 86 ? 30.781 -23.906 -1.106 1 79.25 86 ALA A N 1
ATOM 654 C CA . ALA A 1 86 ? 32 -23.562 -0.376 1 79.25 86 ALA A CA 1
ATOM 655 C C . ALA A 1 86 ? 32.625 -22.266 -0.9 1 79.25 86 ALA A C 1
ATOM 657 O O . ALA A 1 86 ? 33.125 -21.469 -0.125 1 79.25 86 ALA A O 1
ATOM 658 N N . SER A 1 87 ? 32.562 -21.922 -2.113 1 80.38 87 SER A N 1
ATOM 659 C CA . SER A 1 87 ? 33.344 -20.812 -2.666 1 80.38 87 SER A CA 1
ATOM 660 C C . SER A 1 87 ? 32.438 -19.641 -3.041 1 80.38 87 SER A C 1
ATOM 662 O O . SER A 1 87 ? 32.875 -18.703 -3.693 1 80.38 87 SER A O 1
ATOM 664 N N . VAL A 1 88 ? 31.375 -19.578 -2.318 1 85.75 88 VAL A N 1
ATOM 665 C CA . VAL A 1 88 ? 30.422 -18.578 -2.785 1 85.75 88 VAL A CA 1
ATOM 666 C C . VAL A 1 88 ? 30.453 -17.359 -1.857 1 85.75 88 VAL A C 1
ATOM 668 O O . VAL A 1 88 ? 30.766 -17.484 -0.672 1 85.75 88 VAL A O 1
ATOM 671 N N . ASP A 1 89 ? 30.297 -16.234 -2.359 1 92.88 89 ASP A N 1
ATOM 672 C CA . ASP A 1 89 ? 30.172 -14.992 -1.604 1 92.88 89 ASP A CA 1
ATOM 673 C C . ASP A 1 89 ? 29.094 -15.102 -0.526 1 92.88 89 ASP A C 1
ATOM 675 O O . ASP A 1 89 ? 27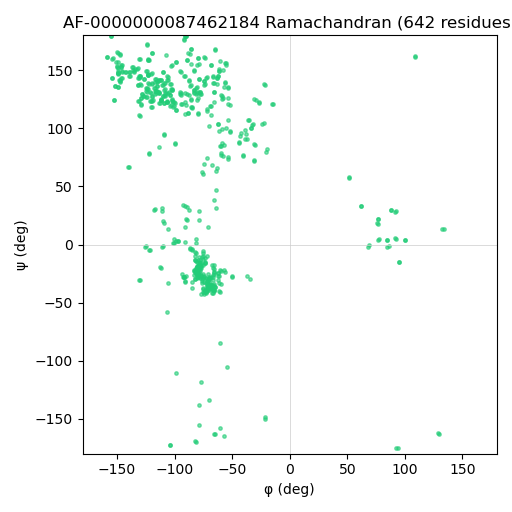.938 -15.383 -0.827 1 92.88 89 ASP A O 1
ATOM 679 N N . PRO A 1 90 ? 29.469 -14.922 0.719 1 92.25 90 PRO A N 1
ATOM 680 C CA . PRO A 1 90 ? 28.531 -15.094 1.834 1 92.25 90 PRO A CA 1
ATOM 681 C C . PRO A 1 90 ? 27.297 -14.211 1.7 1 92.25 90 PRO A C 1
ATOM 683 O O . PRO A 1 90 ? 26.234 -14.539 2.234 1 92.25 90 PRO A O 1
ATOM 686 N N . ARG A 1 91 ? 27.328 -13.164 1.019 1 93.12 91 ARG A N 1
ATOM 687 C CA . ARG A 1 91 ? 26.203 -12.25 0.862 1 93.12 91 ARG A CA 1
ATOM 688 C C . ARG A 1 91 ? 25.062 -12.914 0.107 1 93.12 91 ARG A C 1
ATOM 690 O O . ARG A 1 91 ? 23.922 -12.438 0.157 1 93.12 91 ARG A O 1
ATOM 697 N N . TYR A 1 92 ? 25.359 -13.984 -0.574 1 95.38 92 TYR A N 1
ATOM 698 C CA . TYR A 1 92 ? 24.344 -14.594 -1.447 1 95.38 92 TYR A CA 1
ATOM 699 C C . TYR A 1 92 ? 23.875 -15.93 -0.892 1 95.38 92 TYR A C 1
ATOM 701 O O . TYR A 1 92 ? 22.984 -16.562 -1.464 1 95.38 92 TYR A O 1
ATOM 709 N N . ARG A 1 93 ? 24.422 -16.312 0.175 1 91.62 93 ARG A N 1
ATOM 710 C CA . ARG A 1 93 ? 24.078 -17.609 0.731 1 91.62 93 ARG A CA 1
ATOM 711 C C . ARG A 1 93 ? 22.594 -17.703 1.046 1 91.62 93 ARG A C 1
ATOM 713 O O . ARG A 1 93 ? 22.047 -16.828 1.733 1 91.62 93 ARG A O 1
ATOM 720 N N . GLY A 1 94 ? 22.016 -18.781 0.525 1 92.88 94 GLY A N 1
ATOM 721 C CA . GLY A 1 94 ? 20.609 -19.031 0.816 1 92.88 94 GLY A CA 1
ATOM 722 C C . GLY A 1 94 ? 19.672 -18.156 0.02 1 92.88 94 GLY A C 1
ATOM 723 O O . GLY A 1 94 ? 18.453 -18.203 0.205 1 92.88 94 GLY A O 1
ATOM 724 N N . ARG A 1 95 ? 20.219 -17.344 -0.881 1 96.12 95 ARG A N 1
ATOM 725 C CA . ARG A 1 95 ? 19.375 -16.391 -1.579 1 96.12 95 ARG A CA 1
ATOM 726 C C . ARG A 1 95 ? 19.438 -16.594 -3.09 1 96.12 95 ARG A C 1
ATOM 728 O O . ARG A 1 95 ? 18.75 -15.914 -3.848 1 96.12 95 ARG A O 1
ATOM 735 N N . VAL A 1 96 ? 20.328 -17.531 -3.568 1 97 96 VAL A N 1
ATOM 736 C CA . VAL A 1 96 ? 20.516 -17.641 -5.012 1 97 96 VAL A CA 1
ATOM 737 C C . VAL A 1 96 ? 20.25 -19.094 -5.445 1 97 96 VAL A C 1
ATOM 739 O O . VAL A 1 96 ? 20.484 -20.031 -4.68 1 97 96 VAL A O 1
ATOM 742 N N . SER A 1 97 ? 19.766 -19.25 -6.648 1 96.75 97 SER A N 1
ATOM 743 C CA . SER A 1 97 ? 19.531 -20.547 -7.277 1 96.75 97 SER A CA 1
ATOM 744 C C . SER A 1 97 ? 19.469 -20.406 -8.797 1 96.75 97 SER A C 1
ATOM 746 O O . SER A 1 97 ? 19.359 -19.312 -9.328 1 96.75 97 SER A O 1
ATOM 748 N N . LEU A 1 98 ? 19.641 -21.484 -9.406 1 97.38 98 LEU A N 1
ATOM 749 C CA . LEU A 1 98 ? 19.375 -21.5 -10.844 1 97.38 98 LEU A CA 1
ATOM 750 C C . LEU A 1 98 ? 17.891 -21.562 -11.133 1 97.38 98 LEU A C 1
ATOM 752 O O . LEU A 1 98 ? 17.156 -22.297 -10.461 1 97.38 98 LEU A O 1
ATOM 756 N N . THR A 1 99 ? 17.297 -20.734 -12.008 1 95.12 99 THR A N 1
ATOM 757 C CA . THR A 1 99 ? 15.875 -20.578 -12.297 1 95.12 99 THR A CA 1
ATOM 758 C C . THR A 1 99 ? 15.281 -21.891 -12.82 1 95.12 99 THR A C 1
ATOM 760 O O . THR A 1 99 ? 14.086 -22.141 -12.664 1 95.12 99 THR A O 1
ATOM 763 N N . GLY A 1 100 ? 16.047 -22.781 -13.336 1 89.56 100 GLY A N 1
ATOM 764 C CA . GLY A 1 100 ? 15.586 -24.016 -13.945 1 89.56 100 GLY A CA 1
ATOM 765 C C . GLY A 1 100 ? 15.734 -24.016 -15.453 1 89.56 100 GLY A C 1
ATOM 766 O O . GLY A 1 100 ? 15.945 -22.969 -16.062 1 89.56 100 GLY A O 1
ATOM 767 N N . GLY A 1 101 ? 15.68 -25.172 -15.961 1 93.5 101 GLY A N 1
ATOM 768 C CA . GLY A 1 101 ? 15.758 -25.297 -17.406 1 93.5 101 GLY A CA 1
ATOM 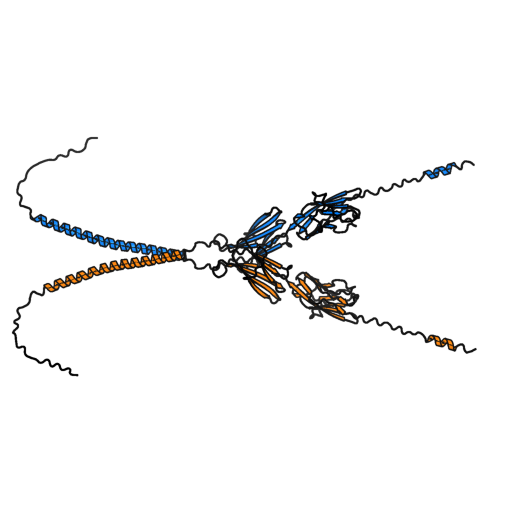769 C C . GLY A 1 101 ? 17.172 -25.484 -17.922 1 93.5 101 GLY A C 1
ATOM 770 O O . GLY A 1 101 ? 17.484 -25.125 -19.062 1 93.5 101 GLY A O 1
ATOM 771 N N . LEU A 1 102 ? 18.031 -26.047 -17.125 1 95.69 102 LEU A N 1
ATOM 772 C CA . LEU A 1 102 ? 19.422 -26.281 -17.5 1 95.69 102 LEU A CA 1
ATOM 773 C C . LEU A 1 102 ? 19.5 -27.172 -18.719 1 95.69 102 LEU A C 1
ATOM 775 O O . LEU A 1 102 ? 20.391 -27 -19.562 1 95.69 102 LEU A O 1
ATOM 779 N N . GLU A 1 103 ? 18.5 -28.125 -18.781 1 94.81 103 GLU A N 1
ATOM 780 C CA . GLU A 1 103 ? 18.484 -29.078 -19.875 1 94.81 103 GLU A CA 1
ATOM 781 C C . GLU A 1 103 ? 18.219 -28.391 -21.219 1 94.81 103 GLU A C 1
ATOM 783 O O . GLU A 1 103 ? 18.5 -28.953 -22.281 1 94.81 103 GLU A O 1
ATOM 788 N N . ARG A 1 104 ? 17.656 -27.25 -21.031 1 95.44 104 ARG A N 1
ATOM 789 C CA . ARG A 1 104 ? 17.344 -26.484 -22.25 1 95.44 104 ARG A CA 1
ATOM 790 C C . ARG A 1 104 ? 18.234 -25.266 -22.359 1 95.44 104 ARG A C 1
ATOM 792 O O . ARG A 1 104 ? 17.844 -24.25 -22.969 1 95.44 104 ARG A O 1
ATOM 799 N N . GLY A 1 105 ? 19.391 -25.266 -21.656 1 96.19 105 GLY A N 1
ATOM 800 C CA . GLY A 1 105 ? 20.391 -24.234 -21.828 1 96.19 105 GLY A CA 1
ATOM 801 C C . GLY A 1 105 ? 20.125 -22.984 -21 1 96.19 105 GLY A C 1
ATOM 802 O O . GLY A 1 105 ? 20.797 -21.969 -21.172 1 96.19 105 GLY A O 1
ATOM 803 N N . ASN A 1 106 ? 19.078 -23.016 -20.172 1 97.81 106 ASN A N 1
ATOM 804 C CA . ASN A 1 106 ? 18.797 -21.891 -19.312 1 97.81 106 ASN A CA 1
ATOM 805 C C . ASN A 1 106 ? 19.688 -21.875 -18.078 1 97.81 106 ASN A C 1
ATOM 807 O O . ASN A 1 106 ? 19.562 -22.734 -17.203 1 97.81 106 ASN A O 1
ATOM 811 N N . VAL A 1 107 ? 20.562 -20.875 -18.016 1 98.25 107 VAL A N 1
ATOM 812 C CA . VAL A 1 107 ? 21.5 -20.812 -16.906 1 98.25 107 VAL A CA 1
ATOM 813 C C . VAL A 1 107 ? 21.25 -19.531 -16.094 1 98.25 107 VAL A C 1
ATOM 815 O O . VAL A 1 107 ? 22.172 -18.984 -15.492 1 98.25 107 VAL A O 1
ATOM 818 N N . SER A 1 108 ? 20.031 -19.109 -16.094 1 98.5 108 SER A N 1
ATOM 819 C CA . SER A 1 108 ? 19.656 -17.875 -15.414 1 98.5 108 SER A CA 1
ATOM 820 C C . SER A 1 108 ? 19.781 -18.016 -13.898 1 98.5 108 SER A C 1
ATOM 822 O O . SER A 1 108 ? 19.703 -19.125 -13.359 1 98.5 108 SER A O 1
ATOM 824 N N . LEU A 1 109 ? 19.984 -16.875 -13.305 1 98.25 109 LEU A N 1
ATOM 825 C CA . LEU A 1 109 ? 20.125 -16.812 -11.852 1 98.25 109 LEU A CA 1
ATOM 826 C C . LEU A 1 109 ? 18.891 -16.188 -11.211 1 98.25 109 LEU A C 1
ATOM 828 O O . LEU A 1 109 ? 18.422 -15.141 -11.648 1 98.25 109 LEU A O 1
ATOM 832 N N . THR A 1 110 ? 18.406 -16.875 -10.234 1 98.56 110 THR A N 1
ATOM 833 C CA . THR A 1 110 ? 17.344 -16.297 -9.422 1 98.56 110 THR A CA 1
ATOM 834 C C . THR A 1 110 ? 17.891 -15.766 -8.102 1 98.56 110 THR A C 1
ATOM 836 O O . THR A 1 110 ? 18.547 -16.5 -7.359 1 98.56 110 THR A O 1
ATOM 839 N N . LEU A 1 111 ? 17.703 -14.539 -7.812 1 98.25 111 LEU A N 1
ATOM 840 C CA . LEU A 1 111 ? 18.125 -13.867 -6.586 1 98.25 111 LEU A CA 1
ATOM 841 C C . LEU A 1 111 ? 16.922 -13.461 -5.746 1 98.25 111 LEU A C 1
ATOM 843 O O . LEU A 1 111 ? 16.047 -12.719 -6.215 1 98.25 111 LEU A O 1
ATOM 847 N N . GLU A 1 112 ? 16.875 -13.945 -4.547 1 98.12 112 GLU A N 1
ATOM 848 C CA . GLU A 1 112 ? 15.75 -13.656 -3.658 1 98.12 112 GLU A CA 1
ATOM 849 C C . GLU A 1 112 ? 16.094 -12.539 -2.68 1 98.12 112 GLU A C 1
ATOM 851 O O . GLU A 1 112 ? 17.281 -12.273 -2.43 1 98.12 112 GLU A O 1
ATOM 856 N N . ARG A 1 113 ? 15.07 -11.844 -2.143 1 97.44 113 ARG A N 1
ATOM 857 C CA . ARG A 1 113 ? 15.203 -10.812 -1.123 1 97.44 113 ARG A CA 1
ATOM 858 C C . ARG A 1 113 ? 16.25 -9.773 -1.531 1 97.44 113 ARG A C 1
ATOM 860 O O . ARG A 1 113 ? 17.172 -9.477 -0.769 1 97.44 113 ARG A O 1
ATOM 867 N N . VAL A 1 114 ? 16.016 -9.203 -2.619 1 97.75 114 VAL A N 1
ATOM 868 C CA . VAL A 1 114 ? 16.953 -8.266 -3.229 1 97.75 114 VAL A CA 1
ATOM 869 C C . VAL A 1 114 ? 17.062 -7.008 -2.363 1 97.75 114 VAL A C 1
ATOM 871 O O . VAL A 1 114 ? 16.062 -6.512 -1.849 1 97.75 114 VAL A O 1
ATOM 874 N N . THR A 1 115 ? 18.297 -6.504 -2.225 1 94.56 115 THR A N 1
ATOM 875 C CA . THR A 1 115 ? 18.547 -5.273 -1.488 1 94.56 115 THR A CA 1
ATOM 876 C C . THR A 1 115 ? 19.281 -4.262 -2.363 1 94.56 115 THR A C 1
ATOM 878 O O . THR A 1 115 ? 19.703 -4.586 -3.477 1 94.56 115 THR A O 1
ATOM 881 N N . VAL A 1 116 ? 19.406 -3.107 -1.831 1 93.25 116 VAL A N 1
ATOM 882 C CA . VAL A 1 116 ? 20.078 -2.039 -2.555 1 93.25 116 VAL A CA 1
ATOM 883 C C . VAL A 1 116 ? 21.531 -2.436 -2.822 1 93.25 116 VAL A C 1
ATOM 885 O O . VAL A 1 116 ? 22.109 -2.055 -3.844 1 93.25 116 VAL A O 1
ATOM 888 N N . GLU A 1 117 ? 22.125 -3.264 -2.025 1 92.75 117 GLU A N 1
ATOM 889 C CA . GLU A 1 117 ? 23.516 -3.686 -2.16 1 92.75 117 GLU A CA 1
ATOM 890 C C . GLU A 1 117 ? 23.688 -4.656 -3.324 1 92.75 117 GLU A C 1
ATOM 892 O O . GLU A 1 117 ? 24.797 -4.891 -3.783 1 92.75 117 GLU A O 1
ATOM 897 N N . ASP A 1 118 ? 22.656 -5.148 -3.766 1 95.56 118 ASP A N 1
ATOM 898 C CA . ASP A 1 118 ? 22.734 -6.133 -4.84 1 95.56 118 ASP A CA 1
ATOM 899 C C . ASP A 1 118 ? 22.797 -5.453 -6.203 1 95.56 118 ASP A C 1
ATOM 901 O O . ASP A 1 118 ? 23.016 -6.113 -7.223 1 95.56 118 ASP A O 1
ATOM 905 N N . ARG A 1 119 ? 22.688 -4.227 -6.164 1 95.12 119 ARG A N 1
ATOM 906 C CA . ARG A 1 119 ? 22.766 -3.494 -7.426 1 95.12 119 ARG A CA 1
ATOM 907 C C . ARG A 1 119 ? 24.109 -3.701 -8.102 1 95.12 119 ARG A C 1
ATOM 909 O O . ARG A 1 119 ? 25.125 -3.904 -7.426 1 95.12 119 ARG A O 1
ATOM 916 N N . GLY A 1 120 ? 24.016 -3.635 -9.523 1 94.81 120 GLY A N 1
ATOM 917 C CA . GLY A 1 120 ? 25.281 -3.627 -10.234 1 94.81 120 GLY A CA 1
ATOM 918 C C . GLY A 1 120 ? 25.344 -4.66 -11.344 1 94.81 120 GLY A C 1
ATOM 919 O O . GLY A 1 120 ? 24.312 -5.152 -11.805 1 94.81 120 GLY A O 1
ATOM 920 N N . GLU A 1 121 ? 26.562 -4.891 -11.727 1 97 121 GLU A N 1
ATOM 921 C CA . GLU A 1 121 ? 26.812 -5.781 -12.852 1 97 121 GLU A CA 1
ATOM 922 C C . GLU A 1 121 ? 27.094 -7.203 -12.383 1 97 121 GLU A C 1
ATOM 924 O O . GLU A 1 121 ? 27.922 -7.418 -11.492 1 97 121 GLU A O 1
ATOM 929 N N . TYR A 1 122 ? 26.406 -8.102 -12.977 1 97.88 122 TYR A N 1
ATOM 930 C CA . TYR A 1 122 ? 26.641 -9.531 -12.797 1 97.88 122 TYR A CA 1
ATOM 931 C C . TYR A 1 122 ? 27.125 -10.164 -14.094 1 97.88 122 TYR A C 1
ATOM 933 O O . TYR A 1 122 ? 26.641 -9.844 -15.18 1 97.88 122 TYR A O 1
ATOM 941 N N . VAL A 1 123 ? 28.047 -11.055 -13.969 1 98.25 123 VAL A N 1
ATOM 942 C CA . VAL A 1 123 ? 28.578 -11.742 -15.141 1 98.25 123 VAL A CA 1
ATOM 943 C C . VAL A 1 123 ? 28.172 -13.211 -15.117 1 98.25 123 VAL A C 1
ATOM 945 O O . VAL A 1 123 ? 28.359 -13.898 -14.109 1 98.25 123 VAL A O 1
ATOM 948 N N . CYS A 1 124 ? 27.562 -13.586 -16.141 1 98.19 124 CYS A N 1
ATOM 949 C CA . CYS A 1 124 ? 27.266 -15 -16.375 1 98.19 124 CYS A CA 1
ATOM 950 C C . CYS A 1 124 ? 28.344 -15.641 -17.234 1 98.19 124 CYS A C 1
ATOM 952 O O . CYS A 1 124 ? 28.609 -15.188 -18.344 1 98.19 124 CYS A O 1
ATOM 954 N N . GLN A 1 125 ? 28.984 -16.656 -16.719 1 98.12 125 GLN A N 1
ATOM 955 C CA . GLN A 1 125 ? 30.031 -17.359 -17.453 1 98.12 125 GLN A CA 1
ATOM 956 C C . GLN A 1 125 ? 29.719 -18.859 -17.547 1 98.12 125 GLN A C 1
ATOM 958 O O . GLN A 1 125 ? 29.438 -19.5 -16.531 1 98.12 125 GLN A O 1
ATOM 963 N N . VAL A 1 126 ? 29.75 -19.328 -18.719 1 97.75 126 VAL A N 1
ATOM 964 C CA . VAL A 1 126 ? 29.547 -20.75 -18.969 1 97.75 126 VAL A CA 1
ATOM 965 C C . VAL A 1 126 ? 30.812 -21.359 -19.578 1 97.75 126 VAL A C 1
ATOM 967 O O . VAL A 1 126 ? 31.359 -20.812 -20.531 1 97.75 126 VAL A O 1
ATOM 970 N N . THR A 1 127 ? 31.219 -22.469 -18.953 1 96.75 127 THR A N 1
ATOM 971 C CA . THR A 1 127 ? 32.469 -23.078 -19.391 1 96.75 127 THR A CA 1
ATOM 972 C C . THR A 1 127 ? 32.281 -24.547 -19.719 1 96.75 127 THR A C 1
ATOM 974 O O . THR A 1 127 ? 31.672 -25.297 -18.922 1 96.75 127 THR A O 1
ATOM 977 N N . SER A 1 128 ? 32.688 -24.906 -20.828 1 94.25 128 SER A N 1
ATOM 978 C CA . SER A 1 128 ? 32.812 -26.312 -21.203 1 94.25 128 SER A CA 1
ATOM 979 C C . SER A 1 128 ? 34.281 -26.766 -21.172 1 94.25 128 SER A C 1
ATOM 981 O O . SER A 1 128 ? 35.156 -26.031 -20.688 1 94.25 128 SER A O 1
ATOM 983 N N . GLU A 1 129 ? 34.562 -27.953 -21.625 1 91.19 129 GLU A N 1
ATOM 984 C CA . GLU A 1 129 ? 35.938 -28.484 -21.656 1 91.19 129 GLU A CA 1
ATOM 985 C C . GLU A 1 129 ? 36.812 -27.719 -22.641 1 91.19 129 GLU A C 1
ATOM 987 O O . GLU A 1 129 ? 38 -27.5 -22.406 1 91.19 129 GLU A O 1
ATOM 992 N N . GLN A 1 130 ? 36.188 -27.219 -23.672 1 91.62 130 GLN A N 1
ATOM 993 C CA . GLN A 1 130 ? 37 -26.656 -24.766 1 91.62 130 GLN A CA 1
ATOM 994 C C . GLN A 1 130 ? 36.594 -25.219 -25.047 1 91.62 130 GLN A C 1
ATOM 996 O O . GLN A 1 130 ? 37.188 -24.578 -25.938 1 91.62 130 GLN A O 1
ATOM 1001 N N . TRP A 1 131 ? 35.656 -24.75 -24.359 1 94.5 131 TRP A N 1
ATOM 1002 C CA . TRP A 1 131 ? 35.094 -23.438 -24.719 1 94.5 131 TRP A CA 1
ATOM 1003 C C . TRP A 1 131 ? 34.562 -22.719 -23.5 1 94.5 131 TRP A C 1
ATOM 1005 O O . TRP A 1 131 ? 34.312 -23.328 -22.469 1 94.5 131 TRP A O 1
ATOM 1015 N N . TYR A 1 132 ? 34.531 -21.359 -23.531 1 95.81 132 TYR A N 1
ATOM 1016 C CA . TYR A 1 132 ? 33.812 -20.594 -22.516 1 95.81 132 TYR A CA 1
ATOM 1017 C C . TYR A 1 132 ? 33.281 -19.297 -23.078 1 95.81 132 TYR A C 1
ATOM 1019 O O . TYR A 1 132 ? 33.781 -18.797 -24.078 1 95.81 132 TYR A O 1
ATOM 1027 N N . GLU A 1 133 ? 32.156 -18.844 -22.531 1 97.75 133 GLU A N 1
ATOM 1028 C CA . GLU A 1 133 ? 31.562 -17.562 -22.875 1 97.75 133 GLU A CA 1
ATOM 1029 C C . GLU A 1 133 ? 31.125 -16.797 -21.625 1 97.75 133 GLU A C 1
ATOM 1031 O O . GLU A 1 133 ? 30.828 -17.406 -20.594 1 97.75 133 GLU A O 1
ATOM 1036 N N . LYS A 1 134 ? 31.156 -15.438 -21.781 1 97.5 134 LYS A N 1
ATOM 1037 C CA . LYS A 1 134 ? 30.688 -14.578 -20.703 1 97.5 134 LYS A CA 1
ATOM 1038 C C . LYS A 1 134 ? 29.703 -13.531 -21.219 1 97.5 134 LYS A C 1
ATOM 1040 O O . LYS A 1 134 ? 29.797 -13.102 -22.375 1 97.5 134 LYS A O 1
ATOM 1045 N N . ALA A 1 135 ? 28.781 -13.25 -20.422 1 97.75 135 ALA A N 1
ATOM 1046 C CA . ALA A 1 135 ? 27.859 -12.148 -20.703 1 97.75 135 ALA A CA 1
ATOM 1047 C C . ALA A 1 135 ? 27.5 -11.406 -19.422 1 97.75 135 ALA A C 1
ATOM 1049 O O . ALA A 1 135 ? 27.469 -12 -18.344 1 97.75 135 ALA A O 1
ATOM 1050 N N . SER A 1 136 ? 27.266 -10.117 -19.594 1 97.5 136 SER A N 1
ATOM 1051 C CA . SER A 1 136 ? 27 -9.281 -18.422 1 97.5 136 SER A CA 1
ATOM 1052 C C . SER A 1 136 ? 25.531 -8.867 -18.359 1 97.5 136 SER A C 1
ATOM 1054 O O . SER A 1 136 ? 24.922 -8.602 -19.406 1 97.5 136 SER A O 1
ATOM 1056 N N . VAL A 1 137 ? 25 -8.898 -17.172 1 97.62 137 VAL A N 1
ATOM 1057 C CA . VAL A 1 137 ? 23.656 -8.406 -16.906 1 97.62 137 VAL A CA 1
ATOM 1058 C C . VAL A 1 137 ? 23.703 -7.359 -15.789 1 97.62 137 VAL A C 1
ATOM 1060 O O . VAL A 1 137 ? 24.375 -7.547 -14.781 1 97.62 137 VAL A O 1
ATOM 1063 N N . PHE A 1 138 ? 23 -6.246 -16 1 97.56 138 PHE A N 1
ATOM 1064 C CA . PHE A 1 138 ? 23 -5.184 -15.008 1 97.56 138 PHE A CA 1
ATOM 1065 C C . PHE A 1 138 ? 21.688 -5.184 -14.227 1 97.56 138 PHE A C 1
ATOM 1067 O O . PHE A 1 138 ? 20.609 -5.176 -14.82 1 97.56 138 PHE A O 1
ATOM 1074 N N . LEU A 1 139 ? 21.812 -5.191 -12.875 1 97.5 139 LEU A N 1
ATOM 1075 C CA . LEU A 1 139 ? 20.641 -5.199 -12.016 1 97.5 139 LEU A CA 1
ATOM 1076 C C . LEU A 1 139 ? 20.438 -3.836 -11.367 1 97.5 139 LEU A C 1
ATOM 1078 O O . LEU A 1 139 ? 21.344 -3.301 -10.727 1 97.5 139 LEU A O 1
ATOM 1082 N N . THR A 1 140 ? 19.25 -3.291 -11.625 1 96.44 140 THR A N 1
ATOM 1083 C CA . THR A 1 140 ? 18.828 -2.092 -10.906 1 96.44 140 THR A CA 1
ATOM 1084 C C . THR A 1 140 ? 17.766 -2.43 -9.859 1 96.44 140 THR A C 1
ATOM 1086 O O . THR A 1 140 ? 16.906 -3.277 -10.102 1 96.44 140 THR A O 1
ATOM 1089 N N . VAL A 1 141 ? 17.875 -1.748 -8.711 1 96.44 141 VAL A N 1
ATOM 1090 C CA . VAL A 1 141 ? 16.953 -2.012 -7.609 1 96.44 141 VAL A CA 1
ATOM 1091 C C . VAL A 1 141 ? 16.188 -0.739 -7.258 1 96.44 141 VAL A C 1
ATOM 1093 O O . VAL A 1 141 ? 16.781 0.285 -6.93 1 96.44 141 VAL A O 1
ATOM 1096 N N . ASN A 1 142 ? 14.898 -0.851 -7.414 1 96.94 142 ASN A N 1
ATOM 1097 C CA . ASN A 1 142 ? 14.031 0.239 -6.98 1 96.94 142 ASN A CA 1
ATOM 1098 C C . ASN A 1 142 ? 13.664 0.112 -5.504 1 96.94 142 ASN A C 1
ATOM 1100 O O . ASN A 1 142 ? 13.398 -0.989 -5.02 1 96.94 142 ASN A O 1
ATOM 1104 N N . VAL A 1 143 ? 13.719 1.217 -4.824 1 97.25 143 VAL A N 1
ATOM 1105 C CA . VAL A 1 143 ? 13.367 1.235 -3.406 1 97.25 143 VAL A CA 1
ATOM 1106 C C . VAL A 1 143 ? 12.18 2.168 -3.178 1 97.25 143 VAL A C 1
ATOM 1108 O O . VAL A 1 143 ? 12.188 3.314 -3.631 1 97.25 143 VAL A O 1
ATOM 1111 N N . THR A 1 144 ? 11.148 1.569 -2.572 1 97 144 THR A N 1
ATOM 1112 C CA . THR A 1 144 ? 10.016 2.391 -2.164 1 97 144 THR A CA 1
ATOM 1113 C C . THR A 1 144 ? 10.328 3.146 -0.876 1 97 144 THR A C 1
ATOM 1115 O O . THR A 1 144 ? 10.766 2.549 0.11 1 97 144 THR A O 1
ATOM 1118 N N . GLY A 1 145 ? 10.109 4.379 -0.859 1 97.44 145 GLY A N 1
ATOM 1119 C CA . GLY A 1 145 ? 10.43 5.207 0.29 1 97.44 145 GLY A CA 1
ATOM 1120 C C . GLY A 1 145 ? 9.375 5.156 1.38 1 97.44 145 GLY A C 1
ATOM 1121 O O . GLY A 1 145 ? 8.508 4.281 1.368 1 97.44 145 GLY A O 1
ATOM 1122 N N . SER A 1 146 ? 9.562 6.086 2.334 1 97.19 146 SER A N 1
ATOM 1123 C CA . SER A 1 146 ? 8.695 6.129 3.51 1 97.19 146 SER A CA 1
ATOM 1124 C C . SER A 1 146 ? 7.367 6.805 3.191 1 97.19 146 SER A C 1
ATOM 1126 O O . SER A 1 146 ? 7.246 7.516 2.191 1 97.19 146 SER A O 1
ATOM 1128 N N . GLU A 1 147 ? 6.391 6.496 4.09 1 97.88 147 GLU A N 1
ATOM 1129 C CA . GLU A 1 147 ? 5.145 7.258 4.02 1 97.88 147 GLU A CA 1
ATOM 1130 C C . GLU A 1 147 ? 5.406 8.758 4.137 1 97.88 147 GLU A C 1
ATOM 1132 O O . GLU A 1 147 ? 6.258 9.18 4.922 1 97.88 147 GLU A O 1
ATOM 1137 N N . PRO A 1 148 ? 4.699 9.539 3.355 1 98.38 148 PRO A N 1
ATOM 1138 C CA . PRO A 1 148 ? 4.926 10.984 3.443 1 98.38 148 PRO A CA 1
ATOM 1139 C C . PRO A 1 148 ? 4.562 11.555 4.812 1 98.38 148 PRO A C 1
ATOM 1141 O O . PRO A 1 148 ? 3.586 11.125 5.426 1 98.38 148 PRO A O 1
ATOM 1144 N N . VAL A 1 149 ? 5.34 12.5 5.215 1 97.75 149 VAL A N 1
ATOM 1145 C CA . VAL A 1 149 ? 5.047 13.281 6.41 1 97.75 149 VAL A CA 1
ATOM 1146 C C . VAL A 1 149 ? 4.484 14.648 6.008 1 97.75 149 VAL A C 1
ATOM 1148 O O . VAL A 1 149 ? 5.109 15.375 5.234 1 97.75 149 VAL A O 1
ATOM 1151 N N . LEU A 1 150 ? 3.35 14.953 6.527 1 96.69 150 LEU A N 1
ATOM 1152 C CA . LEU A 1 150 ? 2.709 16.219 6.18 1 96.69 150 LEU A CA 1
ATOM 1153 C C . LEU A 1 150 ? 2.723 17.188 7.363 1 96.69 150 LEU A C 1
ATOM 1155 O O . LEU A 1 150 ? 2.736 16.75 8.516 1 96.69 150 LEU A O 1
ATOM 1159 N N . SER A 1 151 ? 2.787 18.438 7.051 1 92.75 151 SER A N 1
ATOM 1160 C CA . SER A 1 151 ? 2.693 19.484 8.055 1 92.75 151 SER A CA 1
ATOM 1161 C C . SER A 1 151 ? 2 20.734 7.504 1 92.75 151 SER A C 1
ATOM 1163 O O . SER A 1 151 ? 1.936 20.922 6.285 1 92.75 151 SER A O 1
ATOM 1165 N N . VAL A 1 152 ? 1.426 21.469 8.391 1 89.62 152 VAL A N 1
ATOM 1166 C CA . VAL A 1 152 ? 0.753 22.703 8.023 1 89.62 152 VAL A CA 1
ATOM 1167 C C . VAL A 1 152 ? 1.333 23.875 8.828 1 89.62 152 VAL A C 1
ATOM 1169 O O . VAL A 1 152 ? 1.564 23.75 10.031 1 89.62 152 VAL A O 1
ATOM 1172 N N . ALA A 1 153 ? 1.645 24.922 8.109 1 82.06 153 ALA A N 1
ATOM 1173 C CA . ALA A 1 153 ? 2.137 26.141 8.758 1 82.06 153 ALA A CA 1
ATOM 1174 C C . ALA A 1 153 ? 1.467 27.375 8.188 1 82.06 153 ALA A C 1
ATOM 1176 O O . ALA A 1 153 ? 1.052 27.391 7.023 1 82.06 153 ALA A O 1
ATOM 1177 N N . LYS A 1 154 ? 1.344 28.344 9.125 1 78.12 154 LYS A N 1
ATOM 1178 C CA . LYS A 1 154 ? 0.847 29.625 8.625 1 78.12 154 LYS A CA 1
ATOM 1179 C C . LYS A 1 154 ? 1.842 30.266 7.66 1 78.12 154 LYS A C 1
ATOM 1181 O O . LYS A 1 154 ? 3.051 30.234 7.902 1 78.12 154 LYS A O 1
ATOM 1186 N N . ALA A 1 155 ? 1.228 30.672 6.535 1 73.44 155 ALA A N 1
ATOM 1187 C CA . ALA A 1 155 ? 2.104 31.312 5.559 1 73.44 155 ALA A CA 1
ATOM 1188 C C . ALA A 1 155 ? 2.627 32.656 6.094 1 73.44 155 ALA A C 1
ATOM 1190 O O . ALA A 1 155 ? 1.927 33.344 6.828 1 73.44 155 ALA A O 1
ATOM 1191 N N . ARG A 1 156 ? 3.9 32.938 5.715 1 63.16 156 ARG A N 1
ATOM 1192 C CA . ARG A 1 156 ? 4.492 34.219 6.07 1 63.16 156 ARG A CA 1
ATOM 1193 C C . ARG A 1 156 ? 3.869 35.344 5.258 1 63.16 156 ARG A C 1
ATOM 1195 O O . ARG A 1 156 ? 3.602 35.188 4.066 1 63.16 156 ARG A O 1
ATOM 1202 N N . GLY A 1 157 ? 3.123 36.375 5.953 1 58.44 157 GLY A N 1
ATOM 1203 C CA . GLY A 1 157 ? 2.703 37.594 5.262 1 58.44 157 GLY A CA 1
ATOM 1204 C C . GLY A 1 157 ? 1.245 37.938 5.496 1 58.44 157 GLY A C 1
ATOM 1205 O O . GLY A 1 157 ? 0.722 38.875 4.902 1 58.44 157 GLY A O 1
ATOM 1206 N N . GLY A 1 158 ? 0.608 37.438 6.312 1 56.47 158 GLY A N 1
ATOM 1207 C CA . GLY A 1 158 ? -0.642 37.969 6.836 1 56.47 158 GLY A CA 1
ATOM 1208 C C . GLY A 1 158 ? -1.85 37.562 6.008 1 56.47 158 GLY A C 1
ATOM 1209 O O . GLY A 1 158 ? -2.971 38 6.293 1 56.47 158 GLY A O 1
ATOM 1210 N N . GLY A 1 159 ? -1.733 36.812 4.895 1 58.16 159 GLY A N 1
ATOM 1211 C CA . GLY A 1 159 ? -2.846 36.625 3.975 1 58.16 159 GLY A CA 1
ATOM 1212 C C . GLY A 1 159 ? -3.703 35.438 4.297 1 58.16 159 GLY A C 1
ATOM 1213 O O . GLY A 1 159 ? -4.625 35.094 3.547 1 58.16 159 GLY A O 1
ATOM 1214 N N . GLY A 1 160 ? -3.756 34.906 5.449 1 72.81 160 GLY A N 1
ATOM 1215 C CA . GLY A 1 160 ? -4.633 33.812 5.848 1 72.81 160 GLY A CA 1
ATOM 1216 C C . GLY A 1 160 ? -4.297 32.5 5.176 1 72.81 160 GLY A C 1
ATOM 1217 O O . GLY A 1 160 ? -5 31.484 5.359 1 72.81 160 GLY A O 1
ATOM 1218 N N . GLN A 1 161 ? -3.305 32.562 4.32 1 81.38 161 GLN A N 1
ATOM 1219 C CA . GLN A 1 161 ? -2.945 31.328 3.621 1 81.38 161 GLN A CA 1
ATOM 1220 C C . GLN A 1 161 ? -2.098 30.406 4.508 1 81.38 161 GLN A C 1
ATOM 1222 O O . GLN A 1 161 ? -1.516 30.875 5.492 1 81.38 161 GLN A O 1
ATOM 1227 N N . VAL A 1 162 ? -2.207 29.125 4.129 1 86.06 162 VAL A N 1
ATOM 1228 C CA . VAL A 1 162 ? -1.396 28.172 4.867 1 86.06 162 VAL A CA 1
ATOM 1229 C C . VAL A 1 162 ? -0.436 27.453 3.912 1 86.06 162 VAL A C 1
ATOM 1231 O O . VAL A 1 162 ? -0.717 27.328 2.719 1 86.06 162 VAL A O 1
ATOM 1234 N N . ASN A 1 163 ? 0.681 27.156 4.469 1 88.19 163 ASN A N 1
ATOM 1235 C CA . ASN A 1 163 ? 1.67 26.375 3.744 1 88.19 163 ASN A CA 1
ATOM 1236 C C . ASN A 1 163 ? 1.631 24.906 4.168 1 88.19 163 ASN A C 1
ATOM 1238 O O . ASN A 1 163 ? 1.787 24.594 5.352 1 88.19 163 ASN A O 1
ATOM 1242 N N . VAL A 1 164 ? 1.402 24.047 3.217 1 92 164 VAL A N 1
ATOM 1243 C CA . VAL A 1 164 ? 1.423 22.609 3.494 1 92 164 VAL A CA 1
ATOM 1244 C C . VAL A 1 164 ? 2.703 22 2.934 1 92 164 VAL A C 1
ATOM 1246 O O . VAL A 1 164 ? 3.053 22.219 1.772 1 92 164 VAL A O 1
ATOM 1249 N N . ILE A 1 165 ? 3.344 21.25 3.752 1 93.81 165 ILE A N 1
ATOM 1250 C CA . ILE A 1 165 ? 4.613 20.656 3.363 1 93.81 165 ILE A CA 1
ATOM 1251 C C . ILE A 1 165 ? 4.473 19.125 3.35 1 93.81 165 ILE A C 1
ATOM 1253 O O . ILE A 1 165 ? 3.824 18.547 4.227 1 93.81 165 ILE A O 1
ATOM 1257 N N . CYS A 1 166 ? 5.055 18.516 2.389 1 96.75 166 CYS A N 1
ATOM 1258 C CA . CYS A 1 166 ? 5.098 17.062 2.227 1 96.75 166 CYS A CA 1
ATOM 1259 C C . CYS A 1 166 ? 6.527 16.578 2.012 1 96.75 166 CYS A C 1
ATOM 1261 O O . CYS A 1 166 ? 7.25 17.125 1.172 1 96.75 166 CYS A O 1
ATOM 1263 N N . SER A 1 167 ? 6.906 15.562 2.805 1 97.25 167 SER A N 1
ATOM 1264 C CA . SER A 1 167 ? 8.258 15.031 2.656 1 97.25 167 SER A CA 1
ATOM 1265 C C . SER A 1 167 ? 8.258 13.508 2.76 1 97.25 167 SER A C 1
ATOM 1267 O O . SER A 1 167 ? 7.48 12.93 3.523 1 97.25 167 SER A O 1
ATOM 1269 N N . SER A 1 168 ? 9.094 12.844 2.027 1 98.12 168 SER A N 1
ATOM 1270 C CA . SER A 1 168 ? 9.273 11.398 2.016 1 98.12 168 SER A CA 1
ATOM 1271 C C . SER A 1 168 ? 10.727 11.031 1.709 1 98.12 168 SER A C 1
ATOM 1273 O O . SER A 1 168 ? 11.359 11.641 0.851 1 98.12 168 SER A O 1
ATOM 1275 N N . ASP A 1 169 ? 11.195 9.984 2.393 1 97.56 169 ASP A N 1
ATOM 1276 C CA . ASP A 1 169 ? 12.609 9.656 2.275 1 97.56 169 ASP A CA 1
ATOM 1277 C C . ASP A 1 169 ? 12.805 8.219 1.795 1 97.56 169 ASP A C 1
ATOM 1279 O O . ASP A 1 169 ? 11.898 7.395 1.912 1 97.56 169 ASP A O 1
ATOM 1283 N N . GLY A 1 170 ? 14.039 8.039 1.235 1 97.25 170 GLY A N 1
ATOM 1284 C CA . GLY A 1 170 ? 14.516 6.684 1.024 1 97.25 170 GLY A CA 1
ATOM 1285 C C . GLY A 1 170 ? 14.086 6.102 -0.309 1 97.25 170 GLY A C 1
ATOM 1286 O O . GLY A 1 170 ? 13.906 4.887 -0.434 1 97.25 170 GLY A O 1
ATOM 1287 N N . TRP A 1 171 ? 13.922 6.918 -1.241 1 97.62 171 TRP A N 1
ATOM 1288 C CA . TRP A 1 171 ? 13.445 6.43 -2.533 1 97.62 171 TRP A CA 1
ATOM 1289 C C . TRP A 1 171 ? 14.617 6.152 -3.471 1 97.62 171 TRP A C 1
ATOM 1291 O O . TRP A 1 171 ? 15.648 6.832 -3.41 1 97.62 171 TRP A O 1
ATOM 1301 N N . SER A 1 172 ? 14.492 5.191 -4.352 1 96.31 172 SER A N 1
ATOM 1302 C CA . SER A 1 172 ? 15.383 4.977 -5.488 1 96.31 172 SER A CA 1
ATOM 1303 C C . SER A 1 172 ? 14.633 4.367 -6.672 1 96.31 172 SER A C 1
ATOM 1305 O O . SER A 1 172 ? 13.977 3.332 -6.531 1 96.31 172 SER A O 1
ATOM 1307 N N . PRO A 1 173 ? 14.82 4.816 -7.859 1 95 173 PRO A N 1
ATOM 1308 C CA . PRO A 1 173 ? 15.461 6.094 -8.18 1 95 173 PRO A CA 1
ATOM 1309 C C . PRO A 1 173 ? 14.656 7.297 -7.695 1 95 173 PRO A C 1
ATOM 1311 O O . PRO A 1 173 ? 13.836 7.172 -6.777 1 95 173 PRO A O 1
ATOM 1314 N N . GLN A 1 174 ? 14.93 8.531 -8.211 1 96.38 174 GLN A N 1
ATOM 1315 C CA . GLN A 1 174 ? 14.234 9.75 -7.816 1 96.38 174 GLN A CA 1
ATOM 1316 C C . GLN A 1 174 ? 12.734 9.633 -8.086 1 96.38 174 GLN A C 1
ATOM 1318 O O . GLN A 1 174 ? 12.32 9.375 -9.219 1 96.38 174 GLN A O 1
ATOM 1323 N N . PRO A 1 175 ? 11.93 9.875 -7.02 1 97.69 175 PRO A N 1
ATOM 1324 C CA . PRO A 1 175 ? 10.484 9.773 -7.195 1 97.69 175 PRO A CA 1
ATOM 1325 C C . PRO A 1 175 ? 9.852 11.062 -7.715 1 97.69 175 PRO A C 1
ATOM 1327 O O . PRO A 1 175 ? 10.531 12.086 -7.816 1 97.69 175 PRO A O 1
ATOM 1330 N N . THR A 1 176 ? 8.633 10.93 -8.109 1 96.38 176 THR A N 1
ATOM 1331 C CA . THR A 1 176 ? 7.82 12.102 -8.438 1 96.38 176 THR A CA 1
ATOM 1332 C C . THR A 1 176 ? 6.855 12.422 -7.305 1 96.38 176 THR A C 1
ATOM 1334 O O . THR A 1 176 ? 6.246 11.523 -6.723 1 96.38 176 THR A O 1
ATOM 1337 N N . LEU A 1 177 ? 6.809 13.656 -6.965 1 97.06 177 LEU A N 1
ATOM 1338 C CA . LEU A 1 177 ? 5.867 14.117 -5.957 1 97.06 177 LEU A CA 1
ATOM 1339 C C . LEU A 1 177 ? 4.777 14.984 -6.586 1 97.06 177 LEU A C 1
ATOM 1341 O O . LEU A 1 177 ? 5.074 15.945 -7.297 1 97.06 177 LEU A O 1
ATOM 1345 N N . THR A 1 178 ? 3.523 14.633 -6.312 1 96.25 178 THR A N 1
ATOM 1346 C CA . THR A 1 178 ? 2.389 15.367 -6.859 1 96.25 178 THR A CA 1
ATOM 1347 C C . THR A 1 178 ? 1.396 15.727 -5.758 1 96.25 178 THR A C 1
ATOM 1349 O O . THR A 1 178 ? 1.251 14.992 -4.781 1 96.25 178 THR A O 1
ATOM 1352 N N . TRP A 1 179 ? 0.771 16.938 -5.922 1 96.44 179 TRP A N 1
ATOM 1353 C CA . TRP A 1 179 ? -0.324 17.375 -5.062 1 96.44 179 TRP A CA 1
ATOM 1354 C C . TRP A 1 179 ? -1.665 17.234 -5.773 1 96.44 179 TRP A C 1
ATOM 1356 O O . TRP A 1 179 ? -1.78 17.562 -6.957 1 96.44 179 TRP A O 1
ATOM 1366 N N . ARG A 1 180 ? -2.607 16.766 -5.055 1 96.12 180 ARG A N 1
ATOM 1367 C CA . ARG A 1 180 ? -3.947 16.656 -5.621 1 96.12 180 ARG A CA 1
ATOM 1368 C C . ARG A 1 180 ? -5.004 17.125 -4.625 1 96.12 180 ARG A C 1
ATOM 1370 O O . ARG A 1 180 ? -4.816 17 -3.414 1 96.12 180 ARG A O 1
ATOM 1377 N N . ASN A 1 181 ? -6.125 17.609 -5.188 1 94.75 181 ASN A N 1
ATOM 1378 C CA . ASN A 1 181 ? -7.242 17.969 -4.32 1 94.75 181 ASN A CA 1
ATOM 1379 C C . ASN A 1 181 ? -8.18 16.781 -4.102 1 94.75 181 ASN A C 1
ATOM 1381 O O . ASN A 1 181 ? -7.922 15.68 -4.582 1 94.75 181 ASN A O 1
ATOM 1385 N N . LYS A 1 182 ? -9.211 17.016 -3.324 1 93.94 182 LYS A N 1
ATOM 1386 C CA . LYS A 1 182 ? -10.133 15.945 -2.924 1 93.94 182 LYS A CA 1
ATOM 1387 C C . LYS A 1 182 ? -10.836 15.344 -4.137 1 93.94 182 LYS A C 1
ATOM 1389 O O . LYS A 1 182 ? -11.266 14.188 -4.098 1 93.94 182 LYS A O 1
ATOM 1394 N N . GLU A 1 183 ? -10.922 16.109 -5.16 1 93.81 183 GLU A N 1
ATOM 1395 C CA . GLU A 1 183 ? -11.547 15.641 -6.391 1 93.81 183 GLU A CA 1
ATOM 1396 C C . GLU A 1 183 ? -10.57 14.836 -7.234 1 93.81 183 GLU A C 1
ATOM 1398 O O . GLU A 1 183 ? -10.961 14.219 -8.227 1 93.81 183 GLU A O 1
ATOM 1403 N N . GLY A 1 184 ? -9.367 14.891 -6.926 1 93.25 184 GLY A N 1
ATOM 1404 C CA . GLY A 1 184 ? -8.367 14.117 -7.645 1 93.25 184 GLY A CA 1
ATOM 1405 C C . GLY A 1 184 ? -7.609 14.938 -8.672 1 93.25 184 GLY A C 1
ATOM 1406 O O . GLY A 1 184 ? -6.781 14.398 -9.406 1 93.25 184 GLY A O 1
ATOM 1407 N N . THR A 1 185 ? -7.875 16.141 -8.703 1 94.19 185 THR A N 1
ATOM 1408 C CA . THR A 1 185 ? -7.207 17 -9.672 1 94.19 185 THR A CA 1
ATOM 1409 C C . THR A 1 185 ? -5.816 17.406 -9.18 1 94.19 185 THR A C 1
ATOM 1411 O O . THR A 1 185 ? -5.652 17.797 -8.023 1 94.19 185 THR A O 1
ATOM 1414 N N . GLU A 1 186 ? -4.895 17.312 -10.086 1 94.12 186 GLU A N 1
ATOM 1415 C CA . GLU A 1 186 ? -3.525 17.656 -9.727 1 94.12 186 GLU A CA 1
ATOM 1416 C C . GLU A 1 186 ? -3.355 19.172 -9.586 1 94.12 186 GLU A C 1
ATOM 1418 O O . GLU A 1 186 ? -3.871 19.938 -10.406 1 94.12 186 GLU A O 1
ATOM 1423 N N . ILE A 1 187 ? -2.617 19.531 -8.555 1 92.44 187 ILE A N 1
ATOM 1424 C CA . ILE A 1 187 ? -2.299 20.922 -8.312 1 92.44 187 ILE A CA 1
ATOM 1425 C C . ILE A 1 187 ? -0.875 21.219 -8.773 1 92.44 187 ILE A C 1
ATOM 1427 O O . ILE A 1 187 ? 0.089 20.703 -8.211 1 92.44 187 ILE A O 1
ATOM 1431 N N . ARG A 1 188 ? -0.676 22.125 -9.742 1 85.25 188 ARG A N 1
ATOM 1432 C CA . ARG A 1 188 ? 0.641 22.344 -10.336 1 85.25 188 ARG A CA 1
ATOM 1433 C C . ARG A 1 188 ? 1.188 23.719 -9.969 1 85.25 188 ARG A C 1
ATOM 1435 O O . ARG A 1 188 ? 2.4 23.938 -10.008 1 85.25 188 ARG A O 1
ATOM 1442 N N . ASN A 1 189 ? 0.395 24.562 -9.609 1 73.56 189 ASN A N 1
ATOM 1443 C CA . ASN A 1 189 ? 0.85 25.906 -9.281 1 73.56 189 ASN A CA 1
ATOM 1444 C C . ASN A 1 189 ? 1.187 26.031 -7.801 1 73.56 189 ASN A C 1
ATOM 1446 O O . ASN A 1 189 ? 0.552 25.391 -6.957 1 73.56 189 ASN A O 1
ATOM 1450 N N . GLY A 1 190 ? 2.182 26.828 -7.57 1 67.94 190 GLY A N 1
ATOM 1451 C CA . GLY A 1 190 ? 2.51 27.156 -6.195 1 67.94 190 GLY A CA 1
ATOM 1452 C C . GLY A 1 190 ? 3.229 26.031 -5.465 1 67.94 190 GLY A C 1
ATOM 1453 O O . GLY A 1 190 ? 3.084 25.891 -4.25 1 67.94 190 GLY A O 1
ATOM 1454 N N . ARG A 1 191 ? 3.75 25.156 -6.277 1 73.38 191 ARG A N 1
ATOM 1455 C CA . ARG A 1 191 ? 4.461 24.078 -5.605 1 73.38 191 ARG A CA 1
ATOM 1456 C C . ARG A 1 191 ? 5.949 24.109 -5.934 1 73.38 191 ARG A C 1
ATOM 1458 O O . ARG A 1 191 ? 6.34 24.516 -7.031 1 73.38 191 ARG A O 1
ATOM 1465 N N . GLU A 1 192 ? 6.738 23.922 -4.945 1 84.62 192 GLU A N 1
ATOM 1466 C CA . GLU A 1 192 ? 8.172 23.734 -5.109 1 84.62 192 GLU A CA 1
ATOM 1467 C C . GLU A 1 192 ? 8.602 22.344 -4.633 1 84.62 192 GLU A C 1
ATOM 1469 O O . GLU A 1 192 ? 8.133 21.875 -3.592 1 84.62 192 GLU A O 1
ATOM 1474 N N . VAL A 1 193 ? 9.414 21.672 -5.496 1 91.75 193 VAL A N 1
ATOM 1475 C CA . VAL A 1 193 ? 9.867 20.344 -5.129 1 91.75 193 VAL A CA 1
ATOM 1476 C C . VAL A 1 193 ? 11.391 20.344 -4.957 1 91.75 193 VAL A C 1
ATOM 1478 O O . VAL A 1 193 ? 12.109 20.906 -5.781 1 91.75 193 VAL A O 1
ATOM 1481 N N . LEU A 1 194 ? 11.781 19.797 -3.9 1 95.44 194 LEU A N 1
ATOM 1482 C CA . LEU A 1 194 ? 13.203 19.656 -3.605 1 95.44 194 LEU A CA 1
ATOM 1483 C C . LEU A 1 194 ? 13.586 18.188 -3.434 1 95.44 194 LEU A C 1
ATOM 1485 O O . LEU A 1 194 ? 12.914 17.453 -2.709 1 95.44 194 LEU A O 1
ATOM 1489 N N . ASN A 1 195 ? 14.68 17.766 -4.137 1 96.5 195 ASN A N 1
ATOM 1490 C CA . ASN A 1 195 ? 15.219 16.422 -4.008 1 96.5 195 ASN A CA 1
ATOM 1491 C C . ASN A 1 195 ? 16.641 16.438 -3.449 1 96.5 195 ASN A C 1
ATOM 1493 O O . ASN A 1 195 ? 17.469 17.25 -3.861 1 96.5 195 ASN A O 1
ATOM 1497 N N . THR A 1 196 ? 16.828 15.578 -2.535 1 96.81 196 THR A N 1
ATOM 1498 C CA . THR A 1 196 ? 18.172 15.398 -1.993 1 96.81 196 THR A CA 1
ATOM 1499 C C . THR A 1 196 ? 18.531 13.914 -1.955 1 96.81 196 THR A C 1
ATOM 1501 O O . THR A 1 196 ? 17.703 13.07 -1.649 1 96.81 196 THR A O 1
ATOM 1504 N N . SER A 1 197 ? 19.812 13.648 -2.23 1 94.81 197 SER A N 1
ATOM 1505 C CA . SER A 1 197 ? 20.281 12.258 -2.236 1 94.81 197 SER A CA 1
ATOM 1506 C C . SER A 1 197 ? 21.266 12 -1.102 1 94.81 197 SER A C 1
ATOM 1508 O O . SER A 1 197 ? 22.062 12.859 -0.759 1 94.81 197 SER A O 1
ATOM 1510 N N . ASP A 1 198 ? 21.125 10.805 -0.536 1 93.19 198 ASP A N 1
ATOM 1511 C CA . ASP A 1 198 ? 22.094 10.414 0.48 1 93.19 198 ASP A CA 1
ATOM 1512 C C . ASP A 1 198 ? 23.281 9.664 -0.144 1 93.19 198 ASP A C 1
ATOM 1514 O O . ASP A 1 198 ? 23.312 9.469 -1.361 1 93.19 198 ASP A O 1
ATOM 1518 N N . PRO A 1 199 ? 24.266 9.25 0.645 1 90.88 199 PRO A N 1
ATOM 1519 C CA . PRO A 1 199 ? 25.453 8.609 0.091 1 90.88 199 PRO A CA 1
ATOM 1520 C C . PRO A 1 199 ? 25.156 7.262 -0.562 1 90.88 199 PRO A C 1
ATOM 1522 O O . PRO A 1 199 ? 25.922 6.801 -1.415 1 90.88 199 PRO A O 1
ATOM 1525 N N . GLN A 1 200 ? 24.094 6.723 -0.112 1 88.12 200 GLN A N 1
ATOM 1526 C CA . GLN A 1 200 ? 23.734 5.43 -0.693 1 88.12 200 GLN A CA 1
ATOM 1527 C C . GLN A 1 200 ? 22.906 5.609 -1.966 1 88.12 200 GLN A C 1
ATOM 1529 O O . GLN A 1 200 ? 22.562 4.629 -2.625 1 88.12 200 GLN A O 1
ATOM 1534 N N . GLY A 1 201 ? 22.594 6.797 -2.285 1 90.88 201 GLY A N 1
ATOM 1535 C CA . GLY A 1 201 ? 21.859 7.078 -3.51 1 90.88 201 GLY A CA 1
ATOM 1536 C C . GLY A 1 201 ? 20.359 7.113 -3.312 1 90.88 201 GLY A C 1
ATOM 1537 O O . GLY A 1 201 ? 19.609 7.188 -4.281 1 90.88 201 GLY A O 1
ATOM 1538 N N . LEU A 1 202 ? 19.953 7 -2.141 1 96.12 202 LEU A N 1
ATOM 1539 C CA . LEU A 1 202 ? 18.531 7.109 -1.855 1 96.12 202 LEU A CA 1
ATOM 1540 C C . LEU A 1 202 ? 18.094 8.57 -1.836 1 96.12 202 LEU A C 1
ATOM 1542 O O . LEU A 1 202 ? 18.828 9.438 -1.359 1 96.12 202 LEU A O 1
ATOM 1546 N N . VAL A 1 203 ? 16.906 8.797 -2.338 1 97.69 203 VAL A N 1
ATOM 1547 C CA . VAL A 1 203 ? 16.469 10.164 -2.566 1 97.69 203 VAL A CA 1
ATOM 1548 C C . VAL A 1 203 ? 15.383 10.539 -1.561 1 97.69 203 VAL A C 1
ATOM 1550 O O . VAL A 1 203 ? 14.453 9.758 -1.331 1 97.69 203 VAL A O 1
ATOM 1553 N N . SER A 1 204 ? 15.562 11.695 -0.993 1 97.88 204 SER A N 1
ATOM 1554 C CA . SER A 1 204 ? 14.523 12.344 -0.2 1 97.88 204 SER A CA 1
ATOM 1555 C C . SER A 1 204 ? 13.836 13.453 -0.989 1 97.88 204 SER A C 1
ATOM 1557 O O . SER A 1 204 ? 14.508 14.289 -1.608 1 97.88 204 SER A O 1
ATOM 1559 N N . VAL A 1 205 ? 12.531 13.461 -0.93 1 97.81 205 VAL A N 1
ATOM 1560 C CA . VAL A 1 205 ? 11.789 14.461 -1.69 1 97.81 205 VAL A CA 1
ATOM 1561 C C . VAL A 1 205 ? 10.898 15.266 -0.75 1 97.81 205 VAL A C 1
ATOM 1563 O O . VAL A 1 205 ? 10.305 14.719 0.182 1 97.81 205 VAL A O 1
ATOM 1566 N N . SER A 1 206 ? 10.844 16.562 -0.98 1 96.31 206 SER A N 1
ATOM 1567 C CA . SER A 1 206 ? 9.984 17.469 -0.222 1 96.31 206 SER A CA 1
ATOM 1568 C C . SER A 1 206 ? 9.336 18.5 -1.13 1 96.31 206 SER A C 1
ATOM 1570 O O . SER A 1 206 ? 9.891 18.859 -2.17 1 96.31 206 SER A O 1
ATOM 1572 N N . SER A 1 207 ? 8.188 18.906 -0.784 1 95.62 207 SER A N 1
ATOM 1573 C CA . SER A 1 207 ? 7.457 19.922 -1.532 1 95.62 207 SER A CA 1
ATOM 1574 C C . SER A 1 207 ? 6.559 20.75 -0.614 1 95.62 207 SER A C 1
ATOM 1576 O O . SER A 1 207 ? 6.133 20.266 0.438 1 95.62 207 SER A O 1
ATOM 1578 N N . TRP A 1 208 ? 6.414 22 -0.985 1 92.38 208 TRP A N 1
ATOM 1579 C CA . TRP A 1 208 ? 5.488 22.844 -0.245 1 92.38 208 TRP A CA 1
ATOM 1580 C C . TRP A 1 208 ? 4.434 23.438 -1.174 1 92.38 208 TRP A C 1
ATOM 1582 O O . TRP A 1 208 ? 4.719 23.734 -2.338 1 92.38 208 TRP A O 1
ATOM 1592 N N . LEU A 1 209 ? 3.283 23.594 -0.646 1 91.81 209 LEU A N 1
ATOM 1593 C CA . LEU A 1 209 ? 2.146 24.125 -1.383 1 91.81 209 LEU A CA 1
ATOM 1594 C C . LEU A 1 209 ? 1.452 25.234 -0.583 1 91.81 209 LEU A C 1
ATOM 1596 O O . LEU A 1 209 ? 1.087 25.016 0.576 1 91.81 209 LEU A O 1
ATOM 1600 N N . LEU A 1 210 ? 1.377 26.375 -1.232 1 88.75 210 LEU A N 1
ATOM 1601 C CA . LEU A 1 210 ? 0.61 27.469 -0.635 1 88.75 210 LEU A CA 1
ATOM 1602 C C . LEU A 1 210 ? -0.865 27.359 -1.008 1 88.75 210 LEU A C 1
ATOM 1604 O O . LEU A 1 210 ? -1.209 27.312 -2.191 1 88.75 210 LEU A O 1
ATOM 1608 N N . CYS A 1 211 ? -1.731 27.328 0.089 1 87 211 CYS A N 1
ATOM 1609 C CA . CYS A 1 211 ? -3.145 27.156 -0.229 1 87 211 CYS A CA 1
ATOM 1610 C C . CYS A 1 211 ? -4.023 27.859 0.804 1 87 211 CYS A C 1
ATOM 1612 O O . CYS A 1 211 ? -3.535 28.297 1.848 1 87 211 CYS A O 1
ATOM 1614 N N . ALA A 1 212 ? -5.293 28 0.39 1 85.56 212 ALA A N 1
ATOM 1615 C CA . ALA A 1 212 ? -6.281 28.516 1.331 1 85.56 212 ALA A CA 1
ATOM 1616 C C . ALA A 1 212 ? -6.656 27.469 2.371 1 85.56 212 ALA A C 1
ATOM 1618 O O . ALA A 1 212 ? -6.766 26.281 2.051 1 85.56 212 ALA A O 1
ATOM 1619 N N . PRO A 1 213 ? -6.805 27.969 3.568 1 86 213 PRO A N 1
ATOM 1620 C CA . PRO A 1 213 ? -7.223 27.016 4.598 1 86 213 PRO A CA 1
ATOM 1621 C C . PRO A 1 213 ? -8.594 26.406 4.316 1 86 213 PRO A C 1
ATOM 1623 O O . PRO A 1 213 ? -9.453 27.062 3.729 1 86 213 PRO A O 1
ATOM 1626 N N . SER A 1 214 ? -8.734 25.156 4.684 1 84.88 214 SER A N 1
ATOM 1627 C CA . SER A 1 214 ? -10.008 24.438 4.527 1 84.88 214 SER A CA 1
ATOM 1628 C C . SER A 1 214 ? -10.211 23.422 5.641 1 84.88 214 SER A C 1
ATOM 1630 O O . SER A 1 214 ? -9.273 22.734 6.039 1 84.88 214 SER A O 1
ATOM 1632 N N . ASP A 1 215 ? -11.492 23.359 6.094 1 81.62 215 ASP A N 1
ATOM 1633 C CA . ASP A 1 215 ? -11.828 22.391 7.137 1 81.62 215 ASP A CA 1
ATOM 1634 C C . ASP A 1 215 ? -12.516 21.172 6.547 1 81.62 215 ASP A C 1
ATOM 1636 O O . ASP A 1 215 ? -12.844 20.219 7.27 1 81.62 215 ASP A O 1
ATOM 1640 N N . SER A 1 216 ? -12.664 21.172 5.348 1 85.5 216 SER A N 1
ATOM 1641 C CA . SER A 1 216 ? -13.422 20.062 4.773 1 85.5 216 SER A CA 1
ATOM 1642 C C . SER A 1 216 ? -12.68 19.438 3.594 1 85.5 216 SER A C 1
ATOM 1644 O O . SER A 1 216 ? -12.766 18.234 3.367 1 85.5 216 SER A O 1
ATOM 1646 N N . ASP A 1 217 ? -11.953 20.312 2.977 1 92.25 217 ASP A N 1
ATOM 1647 C CA . ASP A 1 217 ? -11.281 19.797 1.783 1 92.25 217 ASP A CA 1
ATOM 1648 C C . ASP A 1 217 ? -9.828 19.438 2.082 1 92.25 217 ASP A C 1
ATOM 1650 O O . ASP A 1 217 ? -8.992 20.312 2.309 1 92.25 217 ASP A O 1
ATOM 1654 N N . TRP A 1 218 ? -9.617 18.188 1.942 1 94.81 218 TRP A N 1
ATOM 1655 C CA . TRP A 1 218 ? -8.258 17.734 2.215 1 94.81 218 TRP A CA 1
ATOM 1656 C C . TRP A 1 218 ? -7.398 17.797 0.957 1 94.81 218 TRP A C 1
ATOM 1658 O O . TRP A 1 218 ? -7.922 17.906 -0.154 1 94.81 218 TRP A O 1
ATOM 1668 N N . LEU A 1 219 ? -6.082 17.828 1.164 1 95.81 219 LEU A N 1
ATOM 1669 C CA . LEU A 1 219 ? -5.066 17.766 0.122 1 95.81 219 LEU A CA 1
ATOM 1670 C C . LEU A 1 219 ? -4.297 16.453 0.203 1 95.81 219 LEU A C 1
ATOM 1672 O O . LEU A 1 219 ? -4.004 15.961 1.298 1 95.81 219 LEU A O 1
ATOM 1676 N N . ALA A 1 220 ? -4.008 15.938 -0.987 1 97.44 220 ALA A N 1
ATOM 1677 C CA . ALA A 1 220 ? -3.248 14.695 -1.042 1 97.44 220 ALA A CA 1
ATOM 1678 C C . ALA A 1 220 ? -1.865 14.922 -1.647 1 97.44 220 ALA A C 1
ATOM 1680 O O . ALA A 1 220 ? -1.731 15.594 -2.668 1 97.44 220 ALA A O 1
ATOM 1681 N N . CYS A 1 221 ? -0.906 14.422 -0.963 1 97.5 221 CYS A N 1
ATOM 1682 C CA . CYS A 1 221 ? 0.466 14.352 -1.455 1 97.5 221 CYS A CA 1
ATOM 1683 C C . CYS A 1 221 ? 0.839 12.922 -1.831 1 97.5 221 CYS A C 1
ATOM 1685 O O . CYS A 1 221 ? 0.772 12.023 -0.996 1 97.5 221 CYS A O 1
ATOM 1687 N N . THR A 1 222 ? 1.239 12.719 -3.061 1 97.69 222 THR A N 1
ATOM 1688 C CA . THR A 1 222 ? 1.604 11.391 -3.525 1 97.69 222 THR A CA 1
ATOM 1689 C C . THR A 1 222 ? 3.049 11.367 -4.016 1 97.69 222 THR A C 1
ATOM 1691 O O . THR A 1 222 ? 3.441 12.188 -4.844 1 97.69 222 THR A O 1
ATOM 1694 N N . VAL A 1 223 ? 3.828 10.492 -3.445 1 98.31 223 VAL A N 1
ATOM 1695 C CA . VAL A 1 223 ? 5.188 10.234 -3.9 1 98.31 223 VAL A CA 1
ATOM 1696 C C . VAL A 1 223 ? 5.254 8.867 -4.586 1 98.31 223 VAL A C 1
ATOM 1698 O O . VAL A 1 223 ? 4.828 7.859 -4.02 1 98.31 223 VAL A O 1
ATOM 1701 N N . SER A 1 224 ? 5.801 8.844 -5.809 1 97.94 224 SER A N 1
ATOM 1702 C CA . SER A 1 224 ? 5.656 7.594 -6.551 1 97.94 224 SER A CA 1
ATOM 1703 C C . SER A 1 224 ? 6.84 7.367 -7.484 1 97.94 224 SER A C 1
ATOM 1705 O O . SER A 1 224 ? 7.48 8.32 -7.926 1 97.94 224 SER A O 1
ATOM 1707 N N . LEU A 1 225 ? 7.172 6.094 -7.656 1 96.75 225 LEU A N 1
ATOM 1708 C CA . LEU A 1 225 ? 8.07 5.672 -8.727 1 96.75 225 LEU A CA 1
ATOM 1709 C C . LEU A 1 225 ? 7.289 5.32 -9.984 1 96.75 225 LEU A C 1
ATOM 1711 O O . LEU A 1 225 ? 7.797 5.469 -11.102 1 96.75 225 LEU A O 1
ATOM 1715 N N . SER A 1 226 ? 6.148 4.848 -9.852 1 94.56 226 SER A N 1
ATOM 1716 C CA . SER A 1 226 ? 5.203 4.449 -10.891 1 94.56 226 SER A CA 1
ATOM 1717 C C . SER A 1 226 ? 3.768 4.492 -10.375 1 94.56 226 SER A C 1
ATOM 1719 O O . SER A 1 226 ? 3.525 4.844 -9.219 1 94.56 226 SER A O 1
ATOM 1721 N N . GLU A 1 227 ? 2.848 4.176 -11.164 1 92.38 227 GLU A N 1
ATOM 1722 C CA . GLU A 1 227 ? 1.446 4.172 -10.758 1 92.38 227 GLU A CA 1
ATOM 1723 C C . GLU A 1 227 ? 1.18 3.09 -9.711 1 92.38 227 GLU A C 1
ATOM 1725 O O . GLU A 1 227 ? 0.283 3.234 -8.883 1 92.38 227 GLU A O 1
ATOM 1730 N N . GLU A 1 228 ? 2.039 2.072 -9.789 1 92 228 GLU A N 1
ATOM 1731 C CA . GLU A 1 228 ? 1.81 0.938 -8.898 1 92 228 GLU A CA 1
ATOM 1732 C C . GLU A 1 228 ? 2.576 1.101 -7.586 1 92 228 GLU A C 1
ATOM 1734 O O . GLU A 1 228 ? 2.184 0.542 -6.559 1 92 228 GLU A O 1
ATOM 1739 N N . VAL A 1 229 ? 3.65 1.801 -7.656 1 95.69 229 VAL A N 1
ATOM 1740 C CA . VAL A 1 229 ? 4.496 1.993 -6.484 1 95.69 229 VAL A CA 1
ATOM 1741 C C . VAL A 1 229 ? 4.395 3.438 -6.004 1 95.69 229 VAL A C 1
ATOM 1743 O O . VAL A 1 229 ? 5.105 4.316 -6.496 1 95.69 229 VAL A O 1
ATOM 1746 N N . LYS A 1 230 ? 3.5 3.607 -5.047 1 97.31 230 LYS A N 1
ATOM 1747 C CA . LYS A 1 230 ? 3.271 4.973 -4.586 1 97.31 230 LYS A CA 1
ATOM 1748 C C . LYS A 1 230 ? 2.941 5.004 -3.096 1 97.31 230 LYS A C 1
ATOM 1750 O O . LYS A 1 230 ? 2.539 3.988 -2.523 1 97.31 230 LYS A O 1
ATOM 1755 N N . ARG A 1 231 ? 3.25 6.102 -2.479 1 98.19 231 ARG A N 1
ATOM 1756 C CA . ARG A 1 231 ? 2.848 6.465 -1.124 1 98.19 231 ARG A CA 1
ATOM 1757 C C . ARG A 1 231 ? 2.023 7.746 -1.122 1 98.19 231 ARG A C 1
ATOM 1759 O O . ARG A 1 231 ? 2.332 8.688 -1.855 1 98.19 231 ARG A O 1
ATOM 1766 N N . GLU A 1 232 ? 1.006 7.723 -0.313 1 98.19 232 GLU A N 1
ATOM 1767 C CA . GLU A 1 232 ? 0.124 8.883 -0.287 1 98.19 232 GLU A CA 1
ATOM 1768 C C . GLU A 1 232 ? -0.155 9.336 1.144 1 98.19 232 GLU A C 1
ATOM 1770 O O . GLU A 1 232 ? -0.323 8.508 2.039 1 98.19 232 GLU A O 1
ATOM 1775 N N . GLY A 1 233 ? -0.123 10.602 1.349 1 98.44 233 GLY A N 1
ATOM 1776 C CA . GLY A 1 233 ? -0.596 11.242 2.566 1 98.44 233 GLY A CA 1
ATOM 1777 C C . GLY A 1 233 ? -1.666 12.289 2.312 1 98.44 233 GLY A C 1
ATOM 1778 O O . GLY A 1 233 ? -1.64 12.977 1.291 1 98.44 233 GLY A O 1
ATOM 1779 N N . ARG A 1 234 ? -2.582 12.391 3.244 1 98.12 234 ARG A N 1
ATOM 1780 C CA . ARG A 1 234 ? -3.656 13.367 3.123 1 98.12 234 ARG A CA 1
ATOM 1781 C C . ARG A 1 234 ? -3.744 14.242 4.371 1 98.12 234 ARG A C 1
ATOM 1783 O O . ARG A 1 234 ? -3.588 13.75 5.492 1 98.12 234 ARG A O 1
ATOM 1790 N N . ILE A 1 235 ? -4.055 15.555 4.109 1 96.38 235 ILE A N 1
ATOM 1791 C CA . ILE A 1 235 ? -4.102 16.469 5.242 1 96.38 235 ILE A CA 1
ATOM 1792 C C . ILE A 1 235 ? -5.184 17.531 5.008 1 96.38 235 ILE A C 1
ATOM 1794 O O . ILE A 1 235 ? -5.441 17.922 3.867 1 96.38 235 ILE A O 1
ATOM 1798 N N . LEU A 1 236 ? -5.844 17.906 6.078 1 94.19 236 LEU A N 1
ATOM 1799 C CA . LEU A 1 236 ? -6.695 19.078 6.055 1 94.19 236 LEU A CA 1
ATOM 1800 C C . LEU A 1 236 ? -5.883 20.344 6.328 1 94.19 236 LEU A C 1
ATOM 1802 O O . LEU A 1 236 ? -5.289 20.484 7.402 1 94.19 236 LEU A O 1
ATOM 1806 N N . PRO A 1 237 ? -5.887 21.219 5.316 1 89 237 PRO A N 1
ATOM 1807 C CA . PRO A 1 237 ? -5.094 22.438 5.527 1 89 237 PRO A CA 1
ATOM 1808 C C . PRO A 1 237 ? -5.777 23.438 6.457 1 89 237 PRO A C 1
ATOM 1810 O O . PRO A 1 237 ? -6.277 24.469 6.004 1 89 237 PRO A O 1
ATOM 1813 N N . HIS A 1 238 ? -6.031 23.156 7.633 1 79.19 238 HIS A N 1
ATOM 1814 C CA . HIS A 1 238 ? -6.695 24.062 8.562 1 79.19 238 HIS A CA 1
ATOM 1815 C C . HIS A 1 238 ? -5.91 24.188 9.867 1 79.19 238 HIS A C 1
ATOM 1817 O O . HIS A 1 238 ? -5.438 23.172 10.406 1 79.19 238 HIS A O 1
ATOM 1823 N N . ILE A 1 239 ? -5.539 25.391 10.117 1 65.56 239 ILE A N 1
ATOM 1824 C CA . ILE A 1 239 ? -4.969 25.672 11.43 1 65.56 239 ILE A CA 1
ATOM 1825 C C . ILE A 1 239 ? -6.031 26.297 12.336 1 65.56 239 ILE A C 1
ATOM 1827 O O . ILE A 1 239 ? -6.531 27.391 12.055 1 65.56 239 ILE A O 1
ATOM 1831 N N . TYR A 1 240 ? -6.832 25.422 13.016 1 56.19 240 TYR A N 1
ATOM 1832 C CA . TYR A 1 240 ? -7.797 26.047 13.914 1 56.19 240 TYR A CA 1
ATOM 1833 C C . TYR A 1 240 ? -7.09 26.891 14.969 1 56.19 240 TYR A C 1
ATOM 1835 O O . TYR A 1 240 ? -6.289 26.359 15.75 1 56.19 240 TYR A O 1
ATOM 1843 N N . THR A 1 241 ? -6.695 27.984 14.617 1 52.5 241 THR A N 1
ATOM 1844 C CA . THR A 1 241 ? -6.199 28.859 15.68 1 52.5 241 THR A CA 1
ATOM 1845 C C . THR A 1 241 ? -7.293 29.141 16.703 1 52.5 241 THR A C 1
ATOM 1847 O O . THR A 1 241 ? -8.406 29.531 16.344 1 52.5 241 THR A O 1
ATOM 1850 N N . ALA A 1 242 ? -7.461 28.203 17.719 1 45.97 242 ALA A N 1
ATOM 1851 C CA . ALA A 1 242 ? -8.344 28.719 18.766 1 45.97 242 ALA A CA 1
ATOM 1852 C C . ALA A 1 242 ? -8.297 30.25 18.812 1 45.97 242 ALA A C 1
ATOM 1854 O O . ALA A 1 242 ? -7.246 30.844 18.578 1 45.97 242 ALA A O 1
ATOM 1855 N N . PRO A 1 243 ? -9.492 30.734 18.641 1 41.06 243 PRO A N 1
ATOM 1856 C CA . PRO A 1 243 ? -9.453 32.188 18.859 1 41.06 243 PRO A CA 1
ATOM 1857 C C . PRO A 1 243 ? -8.398 32.594 19.891 1 41.06 243 PRO A C 1
ATOM 1859 O O . PRO A 1 243 ? -8.406 32.094 21.016 1 41.06 243 PRO A O 1
ATOM 1862 N N . THR A 1 244 ? -7.164 32.5 19.531 1 41.75 244 THR A N 1
ATOM 1863 C CA . THR A 1 244 ? -6.301 33.188 20.469 1 41.75 244 THR A CA 1
ATOM 1864 C C . THR A 1 244 ? -7.117 34.125 21.375 1 41.75 244 THR A C 1
ATOM 1866 O O . THR A 1 244 ? -8.039 34.781 20.906 1 41.75 244 THR A O 1
ATOM 1869 N N . ALA A 1 245 ? -7.027 33.875 22.641 1 43.56 245 ALA A N 1
ATOM 1870 C CA . ALA A 1 245 ? -7.633 34.719 23.672 1 43.56 245 ALA A CA 1
ATOM 1871 C C . ALA A 1 245 ? -7.898 36.125 23.141 1 43.56 245 ALA A C 1
ATOM 1873 O O . ALA A 1 245 ? -7.43 36.5 22.062 1 43.56 245 ALA A O 1
ATOM 1874 N N . VAL A 1 246 ? -7.809 37.031 24.25 1 40.16 246 VAL A N 1
ATOM 1875 C CA . VAL A 1 246 ? -8.266 38.375 24.578 1 40.16 246 VAL A CA 1
ATOM 1876 C C . VAL A 1 246 ? -7.742 39.375 23.547 1 40.16 246 VAL A C 1
ATOM 1878 O O . VAL A 1 246 ? -6.531 39.5 23.375 1 40.16 246 VAL A O 1
ATOM 1881 N N . PRO A 1 247 ? -8.484 39.5 22.484 1 41.03 247 PRO A N 1
ATOM 1882 C CA . PRO A 1 247 ? -8.031 40.656 21.734 1 41.03 247 PRO A CA 1
ATOM 1883 C C . PRO A 1 247 ? -7.223 41.625 22.578 1 41.03 247 PRO A C 1
ATOM 1885 O O . PRO A 1 247 ? -7.68 42.062 23.641 1 41.03 247 PRO A O 1
ATOM 1888 N N . GLY A 1 248 ? -5.93 41.375 22.781 1 43.78 248 GLY A N 1
ATOM 1889 C CA . GLY A 1 248 ? -5.281 42.5 23.406 1 43.78 248 GLY A CA 1
ATOM 1890 C C . GLY A 1 248 ? -6.027 43.812 23.188 1 43.78 248 GLY A C 1
ATOM 1891 O O . GLY A 1 248 ? -6.984 43.875 22.406 1 43.78 248 GLY A O 1
ATOM 1892 N N . VAL A 1 249 ? -6.156 44.656 24.203 1 47.62 249 VAL A N 1
ATOM 1893 C CA . VAL A 1 249 ? -6.754 45.938 23.969 1 47.62 249 VAL A CA 1
ATOM 1894 C C . VAL A 1 249 ? -6.43 46.438 22.547 1 47.62 249 VAL A C 1
ATOM 1896 O O . VAL A 1 249 ? -5.281 46.344 22.109 1 47.62 249 VAL A O 1
ATOM 1899 N N . SER A 1 250 ? -7.359 46.312 21.766 1 54.31 250 SER A N 1
ATOM 1900 C CA . SER A 1 250 ? -7.203 46.781 20.391 1 54.31 250 SER A CA 1
ATOM 1901 C C . SER A 1 250 ? -6.227 47.969 20.312 1 54.31 250 SER A C 1
ATOM 1903 O O . SER A 1 250 ? -6.203 48.812 21.203 1 54.31 250 SER A O 1
ATOM 1905 N N . LYS A 1 251 ? -5.234 47.844 19.531 1 62.16 251 LYS A N 1
ATOM 1906 C CA . LYS A 1 251 ? -4.363 49 19.281 1 62.16 251 LYS A CA 1
ATOM 1907 C C . LYS A 1 251 ? -5.164 50.281 19.219 1 62.16 251 LYS A C 1
ATOM 1909 O O . LYS A 1 251 ? -4.691 51.344 19.688 1 62.16 251 LYS A O 1
ATOM 1914 N N . GLU A 1 252 ? -6.391 50.156 18.844 1 65.44 252 GLU A N 1
ATOM 1915 C CA . GLU A 1 252 ? -7.277 51.312 18.734 1 65.44 252 GLU A CA 1
ATOM 1916 C C . GLU A 1 252 ? -7.699 51.812 20.109 1 65.44 252 GLU A C 1
ATOM 1918 O O . GLU A 1 252 ? -7.695 53.031 20.359 1 65.44 252 GLU A O 1
ATOM 1923 N N . ALA A 1 253 ? -7.961 50.781 20.953 1 70.12 253 ALA A N 1
ATOM 1924 C CA . ALA A 1 253 ? -8.344 51.188 22.297 1 70.12 253 ALA A CA 1
ATOM 1925 C C . ALA A 1 253 ? -7.156 51.781 23.047 1 70.12 253 ALA A C 1
ATOM 1927 O O . ALA A 1 253 ? -7.309 52.781 23.797 1 70.12 253 ALA A O 1
ATOM 1928 N N . PHE A 1 254 ? -6.004 51.438 22.797 1 71.5 254 PHE A N 1
ATOM 1929 C CA . PHE A 1 254 ? -4.797 52 23.391 1 71.5 254 PHE A CA 1
ATOM 1930 C C . PHE A 1 254 ? -4.52 53.406 22.859 1 71.5 254 PHE A C 1
ATOM 1932 O O . PHE A 1 254 ? -4.242 54.312 23.625 1 71.5 254 PHE A O 1
ATOM 1939 N N . ILE A 1 255 ? -4.684 53.625 21.609 1 75.19 255 ILE A N 1
ATOM 1940 C CA . ILE A 1 255 ? -4.445 54.906 21 1 75.19 255 ILE A CA 1
ATOM 1941 C C . ILE A 1 255 ? -5.465 55.938 21.531 1 75.19 255 ILE A C 1
ATOM 1943 O O . ILE A 1 255 ? -5.105 57.062 21.875 1 75.19 255 ILE A O 1
ATOM 1947 N N . VAL A 1 256 ? -6.707 55.531 21.703 1 78.94 256 VAL A N 1
ATOM 1948 C CA . VAL A 1 256 ? -7.742 56.406 22.203 1 78.94 256 VAL A CA 1
ATOM 1949 C C . VAL A 1 256 ? -7.445 56.781 23.656 1 78.94 256 VAL A C 1
ATOM 1951 O O . VAL A 1 256 ? -7.531 57.938 24.047 1 78.94 256 VAL A O 1
ATOM 1954 N N . THR A 1 257 ? -6.949 55.812 24.391 1 82.12 257 THR A N 1
ATOM 1955 C CA . THR A 1 257 ? -6.656 56.094 25.797 1 82.12 257 THR A CA 1
ATOM 1956 C C . THR A 1 257 ? -5.406 56.938 25.938 1 82.12 257 THR A C 1
ATOM 1958 O O . THR A 1 257 ? -5.332 57.812 26.812 1 82.12 257 THR A O 1
ATOM 1961 N N . LEU A 1 258 ? -4.562 56.812 25 1 83.44 258 LEU A N 1
ATOM 1962 C CA . LEU A 1 258 ? -3.34 57.594 24.984 1 83.44 258 LEU A CA 1
ATOM 1963 C C . LEU A 1 258 ? -3.639 59.062 24.609 1 83.44 258 LEU A C 1
ATOM 1965 O O . LEU A 1 258 ? -3.125 59.969 25.234 1 83.44 258 LEU A O 1
ATOM 1969 N N . VAL A 1 259 ? -4.508 59.25 23.719 1 85.31 259 VAL A N 1
ATOM 1970 C CA . VAL A 1 259 ? -4.914 60.594 23.281 1 85.31 259 VAL A CA 1
ATOM 1971 C C . VAL A 1 259 ? -5.68 61.281 24.422 1 85.31 259 VAL A C 1
ATOM 1973 O O . VAL A 1 259 ? -5.434 62.438 24.703 1 85.31 259 VAL A O 1
ATOM 1976 N N . LEU A 1 260 ? -6.484 60.5 25.141 1 88 260 LEU A N 1
ATOM 1977 C CA . LEU A 1 260 ? -7.234 61.062 26.266 1 88 260 LEU A CA 1
ATOM 1978 C C . LEU A 1 260 ? -6.301 61.438 27.422 1 88 260 LEU A C 1
ATOM 1980 O O . LEU A 1 260 ? -6.488 62.438 28.078 1 88 260 LEU A O 1
ATOM 1984 N N . LEU A 1 261 ? -5.285 60.781 27.5 1 89.25 261 LEU A N 1
ATOM 1985 C CA . LEU A 1 261 ? -4.285 61.094 28.516 1 89.25 261 LEU A CA 1
ATOM 1986 C C . LEU A 1 261 ? -3.506 62.344 28.172 1 89.25 261 LEU A C 1
ATOM 1988 O O . LEU A 1 261 ? -3.301 63.188 29.047 1 89.25 261 LEU A O 1
ATOM 1992 N N . ILE A 1 262 ? -3.158 62.469 27 1 88.5 262 ILE A N 1
ATOM 1993 C CA . ILE A 1 262 ? -2.42 63.656 26.562 1 88.5 262 ILE A CA 1
ATOM 1994 C C . ILE A 1 262 ? -3.301 64.875 26.688 1 88.5 262 ILE A C 1
ATOM 1996 O O . ILE A 1 262 ? -2.859 65.938 27.188 1 88.5 262 ILE A O 1
ATOM 2000 N N . LEU A 1 263 ? -4.566 64.75 26.375 1 89.19 263 LEU A N 1
ATOM 2001 C CA . LEU A 1 263 ? -5.512 65.875 26.5 1 89.19 263 LEU A CA 1
ATOM 2002 C C . LEU A 1 263 ? -5.711 66.25 27.953 1 89.19 263 LEU A C 1
ATOM 2004 O O . LEU A 1 263 ? -5.746 67.438 28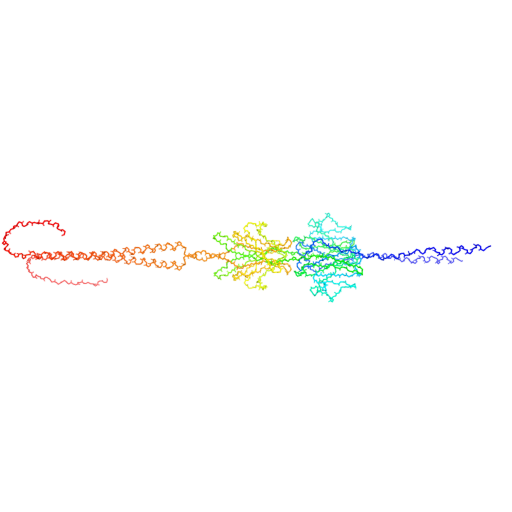.281 1 89.19 263 LEU A O 1
ATOM 2008 N N . SER A 1 264 ? -5.699 65.375 28.812 1 89.75 264 SER A N 1
ATOM 2009 C CA . SER A 1 264 ? -5.844 65.625 30.234 1 89.75 264 SER A CA 1
ATOM 2010 C C . SER A 1 264 ? -4.609 66.312 30.797 1 89.75 264 SER A C 1
ATOM 2012 O O . SER A 1 264 ? -4.723 67.25 31.609 1 89.75 264 SER A O 1
ATOM 2014 N N . LEU A 1 265 ? -3.527 66 30.188 1 88.94 265 LEU A N 1
ATOM 2015 C CA . LEU A 1 265 ? -2.277 66.562 30.625 1 88.94 265 LEU A CA 1
ATOM 2016 C C . LEU A 1 265 ? -2.184 68.062 30.141 1 88.94 265 LEU A C 1
ATOM 2018 O O . LEU A 1 265 ? -1.741 68.938 30.891 1 88.94 265 LEU A O 1
ATOM 2022 N N . VAL A 1 266 ? -2.723 68.312 29.062 1 88.06 266 VAL A N 1
ATOM 2023 C CA . VAL A 1 266 ? -2.756 69.688 28.516 1 88.06 266 VAL A CA 1
ATOM 2024 C C . VAL A 1 266 ? -3.719 70.5 29.344 1 88.06 266 VAL A C 1
ATOM 2026 O O . VAL A 1 266 ? -3.406 71.688 29.672 1 88.06 266 VAL A O 1
ATOM 2029 N N . ILE A 1 267 ? -4.82 70 29.766 1 88.69 267 ILE A N 1
ATOM 2030 C CA . ILE A 1 267 ? -5.809 70.688 30.562 1 88.69 267 ILE A CA 1
ATOM 2031 C C . ILE A 1 267 ? -5.227 71 31.938 1 88.69 267 ILE A C 1
ATOM 2033 O O . ILE A 1 267 ? -5.379 72.125 32.438 1 88.69 267 ILE A O 1
ATOM 2037 N N . ILE A 1 268 ? -4.484 70.125 32.438 1 87.94 268 ILE A N 1
ATOM 2038 C CA . ILE A 1 268 ? -3.848 70.312 33.719 1 87.94 268 ILE A CA 1
ATOM 2039 C C . ILE A 1 268 ? -2.818 71.438 33.625 1 87.94 268 ILE A C 1
ATOM 2041 O O . ILE A 1 268 ? -2.789 72.312 34.5 1 87.94 268 ILE A O 1
ATOM 2045 N N . CYS A 1 269 ? -2.119 71.438 32.594 1 86.38 269 CYS A N 1
ATOM 2046 C CA . CYS A 1 269 ? -1.106 72.5 32.375 1 86.38 269 CYS A CA 1
ATOM 2047 C C . CYS A 1 269 ? -1.751 73.812 32.219 1 86.38 269 CYS A C 1
ATOM 2049 O O . CYS A 1 269 ? -1.277 74.812 32.781 1 86.38 269 CYS A O 1
ATOM 2051 N N . ALA A 1 270 ? -2.859 73.938 31.609 1 90.12 270 ALA A N 1
ATOM 2052 C CA . ALA A 1 270 ? -3.588 75.188 31.406 1 90.12 270 ALA A CA 1
ATOM 2053 C C . ALA A 1 270 ? -4.172 75.688 32.719 1 90.12 270 ALA A C 1
ATOM 2055 O O . ALA A 1 270 ? -4.043 76.875 33.031 1 90.12 270 ALA A O 1
ATOM 2056 N N . LEU A 1 271 ? -4.656 74.812 33.5 1 88.5 271 LEU A N 1
ATOM 2057 C CA . LEU A 1 271 ? -5.242 75.188 34.75 1 88.5 271 LEU A CA 1
ATOM 2058 C C . LEU A 1 271 ? -4.164 75.625 35.75 1 88.5 271 LEU A C 1
ATOM 2060 O O . LEU A 1 271 ? -4.352 76.625 36.469 1 88.5 271 LEU A O 1
ATOM 2064 N N . CYS A 1 272 ? -3.08 75.125 35.656 1 85.75 272 CYS A N 1
ATOM 2065 C CA . CYS A 1 272 ? -1.948 75.5 36.5 1 85.75 272 CYS A CA 1
ATOM 2066 C C . CYS A 1 272 ? -1.396 76.812 36.094 1 85.75 272 CYS A C 1
ATOM 2068 O O . CYS A 1 272 ? -1.084 77.688 36.938 1 85.75 272 CYS A O 1
ATOM 2070 N N . SER A 1 273 ? -1.413 77.188 34.875 1 87.94 273 SER A N 1
ATOM 2071 C CA . SER A 1 273 ? -0.95 78.438 34.375 1 87.94 273 SER A CA 1
ATOM 2072 C C . SER A 1 273 ? -1.896 79.562 34.781 1 87.94 273 SER A C 1
ATOM 2074 O O . SER A 1 273 ? -1.452 80.688 35.156 1 87.94 273 SER A O 1
ATOM 2076 N N . VAL A 1 274 ? -3.094 79.312 34.812 1 85.31 274 VAL A N 1
ATOM 2077 C CA . VAL A 1 274 ? -4.094 80.312 35.188 1 85.31 274 VAL A CA 1
ATOM 2078 C C . VAL A 1 274 ? -3.965 80.562 36.688 1 85.31 274 VAL A C 1
ATOM 2080 O O . VAL A 1 274 ? -4.016 81.75 37.094 1 85.31 274 VAL A O 1
ATOM 2083 N N . ILE A 1 275 ? -3.67 79.625 37.438 1 84.62 275 ILE A N 1
ATOM 2084 C CA . ILE A 1 275 ? -3.525 79.812 38.875 1 84.62 275 ILE A CA 1
ATOM 2085 C C . ILE A 1 275 ? -2.252 80.562 39.188 1 84.62 275 ILE A C 1
ATOM 2087 O O . ILE A 1 275 ? -2.262 81.5 40.031 1 84.62 275 ILE A O 1
ATOM 2091 N N . LEU A 1 276 ? -1.248 80.375 38.438 1 84.56 276 LEU A N 1
ATOM 2092 C CA . LEU A 1 276 ? 0.026 81.062 38.656 1 84.56 276 LEU A CA 1
ATOM 2093 C C . LEU A 1 276 ? -0.056 82.5 38.219 1 84.56 276 LEU A C 1
ATOM 2095 O O . LEU A 1 276 ? 0.478 83.375 38.875 1 84.56 276 LEU A O 1
ATOM 2099 N N . CYS A 1 277 ? -0.728 82.812 37.156 1 83.06 277 CYS A N 1
ATOM 2100 C CA . CYS A 1 277 ? -0.881 84.188 36.656 1 83.06 277 CYS A CA 1
ATOM 2101 C C . CYS A 1 277 ? -1.721 85 37.594 1 83.06 277 CYS A C 1
ATOM 2103 O O . CYS A 1 277 ? -1.414 86.188 37.844 1 83.06 277 CYS A O 1
ATOM 2105 N N . LYS A 1 278 ? -2.682 84.438 38.219 1 83.44 278 LYS A N 1
ATOM 2106 C CA . LYS A 1 278 ? -3.518 85.125 39.219 1 83.44 278 LYS A CA 1
ATOM 2107 C C . LYS A 1 278 ? -2.758 85.375 40.5 1 83.44 278 LYS A C 1
ATOM 2109 O O . LYS A 1 278 ? -2.939 86.375 41.156 1 83.44 278 LYS A O 1
ATOM 2114 N N . ARG A 1 279 ? -1.898 84.562 40.812 1 79.31 279 ARG A N 1
ATOM 2115 C CA . ARG A 1 279 ? -1.072 84.75 42 1 79.31 279 ARG A CA 1
ATOM 2116 C C . ARG A 1 279 ? 0.007 85.812 41.781 1 79.31 279 ARG A C 1
ATOM 2118 O O . ARG A 1 279 ? 0.352 86.562 42.719 1 79.31 279 ARG A O 1
ATOM 2125 N N . ARG A 1 280 ? 0.433 86.062 40.625 1 75.12 280 ARG A N 1
ATOM 2126 C CA . ARG A 1 280 ? 1.46 87.062 40.281 1 75.12 280 ARG A CA 1
ATOM 2127 C C . ARG A 1 280 ? 0.858 88.438 40.125 1 75.12 280 ARG A C 1
ATOM 2129 O O . ARG A 1 280 ? 1.513 89.438 40.406 1 75.12 280 ARG A O 1
ATOM 2136 N N . GLY A 1 281 ? -0.304 88.625 39.594 1 71.62 281 GLY A N 1
ATOM 2137 C CA . GLY A 1 281 ? -0.963 89.875 39.5 1 71.62 281 GLY A CA 1
ATOM 2138 C C . GLY A 1 281 ? -1.275 90.5 40.844 1 71.62 281 GLY A C 1
ATOM 2139 O O . GLY A 1 281 ? -1.337 91.75 40.938 1 71.62 281 GLY A O 1
ATOM 2140 N N . SER A 1 282 ? -1.498 89.812 41.812 1 65.06 282 SER A N 1
ATOM 2141 C CA . SER A 1 282 ? -1.734 90.438 43.125 1 65.06 282 SER A CA 1
ATOM 2142 C C . SER A 1 282 ? -0.446 90.938 43.75 1 65.06 282 SER A C 1
ATOM 2144 O O . SER A 1 282 ? -0.485 91.812 44.656 1 65.06 282 SER A O 1
ATOM 2146 N N . MET A 1 283 ? 0.649 90.688 43.188 1 58.81 283 MET A N 1
ATOM 2147 C CA . MET A 1 283 ? 1.913 91.25 43.688 1 58.81 283 MET A CA 1
ATOM 2148 C C . MET A 1 283 ? 2.246 92.562 43 1 58.81 283 MET A C 1
ATOM 2150 O O . MET A 1 283 ? 2.855 93.438 43.594 1 58.81 283 MET A O 1
ATOM 2154 N N . TRP A 1 284 ? 1.823 92.812 41.781 1 56.22 284 TRP A N 1
ATOM 2155 C CA . TRP A 1 284 ? 2.158 94.062 41.062 1 56.22 284 TRP A CA 1
ATOM 2156 C C . TRP A 1 284 ? 1.256 95.188 41.5 1 56.22 284 TRP A C 1
ATOM 2158 O O . TRP A 1 284 ? 1.686 96.375 41.562 1 56.22 284 TRP A O 1
ATOM 2168 N N . SER A 1 285 ? 0.077 95.062 41.969 1 57.53 285 SER A N 1
ATOM 2169 C CA . SER A 1 285 ? -0.765 96.125 42.438 1 57.53 285 SER A CA 1
ATOM 2170 C C . SER A 1 285 ? -0.344 96.625 43.844 1 57.53 285 SER A C 1
ATOM 2172 O O . SER A 1 285 ? -0.566 97.75 44.188 1 57.53 285 SER A O 1
ATOM 2174 N N . SER A 1 286 ? 0.368 95.938 44.531 1 56.09 286 SER A N 1
ATOM 2175 C CA . SER A 1 286 ? 0.861 96.375 45.844 1 56.09 286 SER A CA 1
ATOM 2176 C C . SER A 1 286 ? 2.105 97.25 45.688 1 56.09 286 SER A C 1
ATOM 2178 O O . SER A 1 286 ? 2.406 98.062 46.531 1 56.09 286 SER A O 1
ATOM 2180 N N . PHE A 1 287 ? 2.811 97.125 44.594 1 53.06 287 PHE A N 1
ATOM 2181 C CA . PHE A 1 287 ? 4.02 97.875 44.406 1 53.06 287 PHE A CA 1
ATOM 2182 C C . PHE A 1 287 ? 3.678 99.312 43.875 1 53.06 287 PHE A C 1
ATOM 2184 O O . PHE A 1 287 ? 4.348 100.25 44.219 1 53.06 287 PHE A O 1
ATOM 2191 N N . LYS A 1 288 ? 2.555 99.5 43.188 1 52.88 288 LYS A N 1
ATOM 2192 C CA . LYS A 1 288 ? 2.178 100.812 42.75 1 52.88 288 LYS A CA 1
ATOM 2193 C C . LYS A 1 288 ? 1.573 101.625 43.875 1 52.88 288 LYS A C 1
ATOM 2195 O O . LYS A 1 288 ? 1.748 102.875 43.938 1 52.88 288 LYS A O 1
ATOM 2200 N N . LYS A 1 289 ? 0.967 101 44.906 1 54.5 289 LYS A N 1
ATOM 2201 C CA . LYS A 1 289 ? 0.394 101.812 45.969 1 54.5 289 LYS A CA 1
ATOM 2202 C C . LYS A 1 289 ? 1.477 102.312 46.938 1 54.5 289 LYS A C 1
ATOM 2204 O O . LYS A 1 289 ? 1.348 103.375 47.531 1 54.5 289 LYS A O 1
ATOM 2209 N N . SER A 1 290 ? 2.621 101.625 47.031 1 55.06 290 SER A N 1
ATOM 2210 C CA . SER A 1 290 ? 3.66 102.125 47.938 1 55.06 290 SER A CA 1
ATOM 2211 C C . SER A 1 290 ? 4.445 103.25 47.312 1 55.06 290 SER A C 1
ATOM 2213 O O . SER A 1 290 ? 4.887 104.188 48 1 55.06 290 SER A O 1
ATOM 2215 N N . ARG A 1 291 ? 4.504 103.375 45.969 1 50.22 291 ARG A N 1
ATOM 2216 C CA . ARG A 1 291 ? 5.27 104.5 45.406 1 50.22 291 ARG A CA 1
ATOM 2217 C C . ARG A 1 291 ? 4.473 105.75 45.406 1 50.22 291 ARG A C 1
ATOM 2219 O O . ARG A 1 291 ? 5.051 106.875 45.531 1 50.22 291 ARG A O 1
ATOM 2226 N N . ASN A 1 292 ? 3.137 105.625 45.375 1 51.69 292 ASN A N 1
ATOM 2227 C CA . ASN A 1 292 ? 2.393 106.875 45.344 1 51.69 292 ASN A CA 1
ATOM 2228 C C . ASN A 1 292 ? 2.32 107.5 46.75 1 51.69 292 ASN A C 1
ATOM 2230 O O . ASN A 1 292 ? 2.051 108.75 46.875 1 51.69 292 ASN A O 1
ATOM 2234 N N . ARG A 1 293 ? 2.564 106.812 47.875 1 50 293 ARG A N 1
ATOM 2235 C CA . ARG A 1 293 ? 2.52 107.438 49.188 1 50 293 ARG A CA 1
ATOM 2236 C C . ARG A 1 293 ? 3.809 108.25 49.438 1 50 293 ARG A C 1
ATOM 2238 O O . ARG A 1 293 ? 3.812 109.188 50.219 1 50 293 ARG A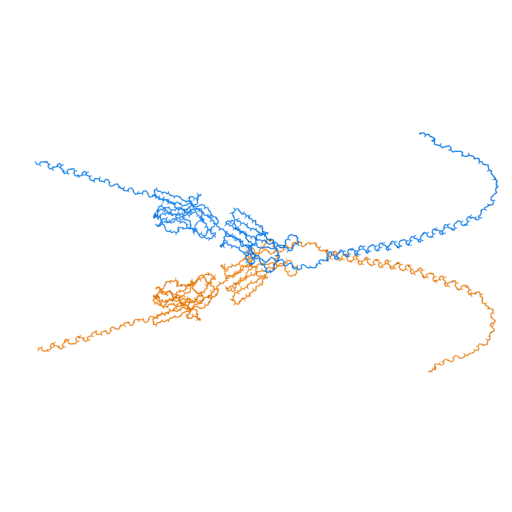 O 1
ATOM 2245 N N . SER A 1 294 ? 4.969 107.875 48.844 1 51.44 294 SER A N 1
ATOM 2246 C CA . SER A 1 294 ? 6.195 108.562 49.188 1 51.44 294 SER A CA 1
ATOM 2247 C C . SER A 1 294 ? 6.27 109.938 48.5 1 51.44 294 SER A C 1
ATOM 2249 O O . SER A 1 294 ? 6.949 110.875 49 1 51.44 294 SER A O 1
ATOM 2251 N N . ASP A 1 295 ? 5.605 110.125 47.344 1 48.84 295 ASP A N 1
ATOM 2252 C CA . ASP A 1 295 ? 5.801 111.375 46.625 1 48.84 295 ASP A CA 1
ATOM 2253 C C . ASP A 1 295 ? 4.988 112.5 47.281 1 48.84 295 ASP A C 1
ATOM 2255 O O . ASP A 1 295 ? 5.145 113.688 46.938 1 48.84 295 ASP A O 1
ATOM 2259 N N . GLN A 1 296 ? 3.963 112.188 48.094 1 45.56 296 GLN A N 1
ATOM 2260 C CA . GLN A 1 296 ? 3.213 113.312 48.562 1 45.56 296 GLN A CA 1
ATOM 2261 C C . GLN A 1 296 ? 3.904 114 49.75 1 45.56 296 GLN A C 1
ATOM 2263 O O . GLN A 1 296 ? 3.521 115.062 50.156 1 45.56 296 GLN A O 1
ATOM 2268 N N . THR A 1 297 ? 4.738 113.25 50.5 1 47.09 297 THR A N 1
ATOM 2269 C CA . THR A 1 297 ? 5.199 113.938 51.688 1 47.09 297 THR A CA 1
ATOM 2270 C C . THR A 1 297 ? 6.266 115 51.375 1 47.09 297 THR A C 1
ATOM 2272 O O . THR A 1 297 ? 6.605 115.812 52.188 1 47.09 297 THR A O 1
ATOM 2275 N N . GLU A 1 298 ? 7.012 114.75 50.312 1 44.19 298 GLU A N 1
ATOM 2276 C CA . GLU A 1 298 ? 8.164 115.625 50.188 1 44.19 298 GLU A CA 1
ATOM 2277 C C . GLU A 1 298 ? 7.746 117 49.719 1 44.19 298 GLU A C 1
ATOM 2279 O O . GLU A 1 298 ? 8.594 117.938 49.562 1 44.19 298 GLU A O 1
ATOM 2284 N N . LEU A 1 299 ? 6.5 117.125 49.25 1 41.22 299 LEU A N 1
ATOM 2285 C CA . LEU A 1 299 ? 6.348 118.438 48.594 1 41.22 299 LEU A CA 1
ATOM 2286 C C . LEU A 1 299 ? 6.273 119.562 49.594 1 41.22 299 LEU A C 1
ATOM 2288 O O . LEU A 1 299 ? 6.16 120.688 49.219 1 41.22 299 LEU A O 1
ATOM 2292 N N . GLY A 1 300 ? 6.008 119.125 50.844 1 36.38 300 GLY A N 1
ATOM 2293 C CA . GLY A 1 300 ? 5.594 120.312 51.562 1 36.38 300 GLY A CA 1
ATOM 2294 C C . GLY A 1 300 ? 6.73 121.312 51.844 1 36.38 300 GLY A C 1
ATOM 2295 O O . GLY A 1 300 ? 6.508 122.438 52.312 1 36.38 300 GLY A O 1
ATOM 2296 N N . GLN A 1 301 ? 7.938 120.75 52.156 1 35.91 301 GLN A N 1
ATOM 2297 C CA . GLN A 1 301 ? 8.703 121.75 52.938 1 35.91 301 GLN A CA 1
ATOM 2298 C C . GLN A 1 301 ? 9.508 122.625 52.031 1 35.91 301 GLN A C 1
ATOM 2300 O O . GLN A 1 301 ? 10.719 122.5 51.906 1 35.91 301 GLN A O 1
ATOM 2305 N N . ARG A 1 302 ? 9 122.875 50.844 1 36.22 302 ARG A N 1
ATOM 2306 C CA . ARG A 1 302 ? 9.914 123.688 50.094 1 36.22 302 ARG A CA 1
ATOM 2307 C C . ARG A 1 302 ? 10.195 125 50.812 1 36.22 302 ARG A C 1
ATOM 2309 O O . ARG A 1 302 ? 9.266 125.75 51.156 1 36.22 302 ARG A O 1
ATOM 2316 N N . PRO A 1 303 ? 11.406 125 51.531 1 35.72 303 PRO A N 1
ATOM 2317 C CA . PRO A 1 303 ? 11.742 126.312 52.062 1 35.72 303 PRO A CA 1
ATOM 2318 C C . PRO A 1 303 ? 11.859 127.375 51 1 35.72 303 PRO A C 1
ATOM 2320 O O . PRO A 1 303 ? 12.078 127.062 49.812 1 35.72 303 PRO A O 1
ATOM 2323 N N . ALA A 1 304 ? 11.578 128.625 51.25 1 32.69 304 ALA A N 1
ATOM 2324 C CA . ALA A 1 304 ? 11.43 129.875 50.625 1 32.69 304 ALA A CA 1
ATOM 2325 C C . ALA A 1 304 ? 12.758 130.375 50 1 32.69 304 ALA A C 1
ATOM 2327 O O . ALA A 1 304 ? 12.922 131.5 49.719 1 32.69 304 ALA A O 1
ATOM 2328 N N . ASP A 1 305 ? 13.688 129.375 49.5 1 26.52 305 ASP A N 1
ATOM 2329 C CA . ASP A 1 305 ? 14.938 130 49.25 1 26.52 305 ASP A CA 1
ATOM 2330 C C . ASP A 1 305 ? 14.766 131.125 48.156 1 26.52 305 ASP A C 1
ATOM 2332 O O . ASP A 1 305 ? 13.992 130.875 47.219 1 26.52 305 ASP A O 1
ATOM 2336 N N . GLN A 1 306 ? 15.57 132.125 48.219 1 24.11 306 GLN A N 1
ATOM 2337 C CA . GLN A 1 306 ? 15.633 133.5 47.688 1 24.11 306 GLN A CA 1
ATOM 2338 C C . GLN A 1 306 ? 16.047 133.5 46.219 1 24.11 306 GLN A C 1
ATOM 2340 O O . GLN A 1 306 ? 15.242 133.875 45.344 1 24.11 306 GLN A O 1
ATOM 2345 N N . THR A 1 307 ? 17.266 134.125 45.656 1 26.5 307 THR A N 1
ATOM 2346 C CA . THR A 1 307 ? 17.25 135.375 44.906 1 26.5 307 THR A CA 1
ATOM 2347 C C . THR A 1 307 ? 17.281 135.125 43.406 1 26.5 307 THR A C 1
ATOM 2349 O O . THR A 1 307 ? 16.344 135.375 42.688 1 26.5 307 THR A O 1
ATOM 2352 N N . GLU A 1 308 ? 18.5 135.5 42.688 1 25.98 308 GLU A N 1
ATOM 2353 C CA . GLU A 1 308 ? 18.922 136.375 41.656 1 25.98 308 GLU A CA 1
ATOM 2354 C C . GLU A 1 308 ? 19.266 135.625 40.344 1 25.98 308 GLU A C 1
ATOM 2356 O O . GLU A 1 308 ? 19.625 134.5 40.375 1 25.98 308 GLU A O 1
ATOM 2361 N N . LEU A 1 309 ? 19.375 136.25 39.094 1 23.59 309 LEU A N 1
ATOM 2362 C CA . LEU A 1 309 ? 19.203 136.125 37.656 1 23.59 309 LEU A CA 1
ATOM 2363 C C . LEU A 1 309 ? 20.469 135.625 37 1 23.59 309 LEU A C 1
ATOM 2365 O O . LEU A 1 309 ? 20.453 135.25 35.812 1 23.59 309 LEU A O 1
ATOM 2369 N N . GLY A 1 310 ? 21.672 135 37.594 1 22.73 310 GLY A N 1
ATOM 2370 C CA . GLY A 1 310 ? 22.703 135.5 36.719 1 22.73 310 GLY A CA 1
ATOM 2371 C C . GLY A 1 310 ? 22.766 134.75 35.406 1 22.73 310 GLY A C 1
ATOM 2372 O O . GLY A 1 310 ? 22.141 133.75 35.25 1 22.73 310 GLY A O 1
ATOM 2373 N N . GLN A 1 311 ? 24.094 134.75 34.656 1 24.56 311 GLN A N 1
ATOM 2374 C CA . GLN A 1 311 ? 24.562 135.25 33.344 1 24.56 311 GLN A CA 1
ATOM 2375 C C . GLN A 1 311 ? 24.766 134 32.406 1 24.56 311 GLN A C 1
ATOM 2377 O O . GLN A 1 311 ? 24.438 134.125 31.219 1 24.56 311 GLN A O 1
ATOM 2382 N N . GLY A 1 312 ? 25.547 133 32.656 1 25.89 312 GLY A N 1
ATOM 2383 C CA . GLY A 1 312 ? 26.688 132.75 31.797 1 25.89 312 GLY A CA 1
ATOM 2384 C C . GLY A 1 312 ? 26.312 131.875 30.547 1 25.89 312 GLY A C 1
ATOM 2385 O O . GLY A 1 312 ? 25.281 131.25 30.531 1 25.89 312 GLY A O 1
ATOM 2386 N N . PRO A 1 313 ? 27.234 132.125 29.484 1 28.25 313 PRO A N 1
ATOM 2387 C CA . PRO A 1 313 ? 27.078 132 28.047 1 28.25 313 PRO A CA 1
ATOM 2388 C C . PRO A 1 313 ? 27.203 130.5 27.641 1 28.25 313 PRO A C 1
ATOM 2390 O O . PRO A 1 313 ? 27.578 129.625 28.453 1 28.25 313 PRO A O 1
ATOM 2393 N N . ALA A 1 314 ? 28 130.25 26.422 1 28.22 314 ALA A N 1
ATOM 2394 C CA . ALA A 1 314 ? 27.828 129.75 25.094 1 28.22 314 ALA A CA 1
ATOM 2395 C C . ALA A 1 314 ? 28.641 128.375 24.969 1 28.22 314 ALA A C 1
ATOM 2397 O O . ALA A 1 314 ? 29.875 128.5 25.062 1 28.22 314 ALA A O 1
ATOM 2398 N N . GLY A 1 315 ? 28.406 127.25 25.234 1 24.34 315 GLY A N 1
ATOM 2399 C CA . GLY A 1 315 ? 29.062 125.938 25.234 1 24.34 315 GLY A CA 1
ATOM 2400 C C . GLY A 1 315 ? 29.281 125.375 23.844 1 24.34 315 GLY A C 1
ATOM 2401 O O . GLY A 1 315 ? 28.328 125 23.172 1 24.34 315 GLY A O 1
ATOM 2402 N N . LYS A 1 316 ? 30.234 125.938 23.172 1 28.27 316 LYS A N 1
ATOM 2403 C CA . LYS A 1 316 ? 30.469 125.5 21.828 1 28.27 316 LYS A CA 1
ATOM 2404 C C . LYS A 1 316 ? 30.828 124 21.828 1 28.27 316 LYS A C 1
ATOM 2406 O O . LYS A 1 316 ? 31.344 123.5 22.812 1 28.27 316 LYS A O 1
ATOM 2411 N N . CYS A 1 317 ? 30.625 123.188 20.516 1 28.02 317 CYS A N 1
ATOM 2412 C CA . CYS A 1 317 ? 30.219 122 19.812 1 28.02 317 CYS A CA 1
ATOM 2413 C C . CYS A 1 317 ? 31.438 121.188 19.312 1 28.02 317 CYS A C 1
ATOM 2415 O O . CYS A 1 317 ? 31.312 120.25 18.547 1 28.02 317 CYS A O 1
ATOM 2417 N N . PHE A 1 318 ? 32.688 121.375 19.688 1 27.38 318 PHE A N 1
ATOM 2418 C CA . PHE A 1 318 ? 33.719 121 18.734 1 27.38 318 PHE A CA 1
ATOM 2419 C C . PHE A 1 318 ? 33.781 119.438 18.594 1 27.38 318 PHE A C 1
ATOM 2421 O O . PHE A 1 318 ? 34.062 118.75 19.547 1 27.38 318 PHE A O 1
ATOM 2428 N N . ILE A 1 319 ? 33.219 118.875 17.531 1 26.98 319 ILE A N 1
ATOM 2429 C CA . ILE A 1 319 ? 32.906 117.562 17.094 1 26.98 319 ILE A CA 1
ATOM 2430 C C . ILE A 1 319 ? 34.188 116.812 16.75 1 26.98 319 ILE A C 1
ATOM 2432 O O . ILE A 1 319 ? 35.25 117.438 16.578 1 26.98 319 ILE A O 1
ATOM 2436 N N . LEU A 1 320 ? 34.281 116 15.43 1 23.2 320 LEU A N 1
ATOM 2437 C CA . LEU A 1 320 ? 34.531 114.812 14.57 1 23.2 320 LEU A CA 1
ATOM 2438 C C . LEU A 1 320 ? 35.844 115 13.812 1 23.2 320 LEU A C 1
ATOM 2440 O O . LEU A 1 320 ? 36.281 114.062 13.133 1 23.2 320 LEU A O 1
ATOM 2444 N N . ILE A 1 321 ? 36.812 115.75 13.172 1 28.08 321 ILE A N 1
ATOM 2445 C CA . ILE A 1 321 ? 37.156 115.312 11.828 1 28.08 321 ILE A CA 1
ATOM 2446 C C . ILE A 1 321 ? 38.156 114.188 11.906 1 28.08 321 ILE A C 1
ATOM 2448 O O . ILE A 1 321 ? 38.5 113.625 10.883 1 28.08 321 ILE A O 1
ATOM 2452 N N . SER A 1 322 ? 38.875 113.625 12.75 1 28.81 322 SER A N 1
ATOM 2453 C CA . SER A 1 322 ? 40.188 113.062 12.492 1 28.81 322 SER A CA 1
ATOM 2454 C C . SER A 1 322 ? 40.094 111.625 11.961 1 28.81 322 SER A C 1
ATOM 2456 O O . SER A 1 322 ? 39.344 110.812 12.516 1 28.81 322 SER A O 1
ATOM 2458 N N . ARG A 1 323 ? 40.688 111.312 10.445 1 25.7 323 ARG A N 1
ATOM 2459 C CA . ARG A 1 323 ? 40.531 109.938 9.945 1 25.7 323 ARG A CA 1
ATOM 2460 C C . ARG A 1 323 ? 41.062 108.938 10.953 1 25.7 323 ARG A C 1
ATOM 2462 O O . ARG A 1 323 ? 42.094 109.188 11.602 1 25.7 323 ARG A O 1
ATOM 2469 N N . MET B 1 1 ? -32.969 -102.375 -22.781 1 29.03 1 MET B N 1
ATOM 2470 C CA . MET B 1 1 ? -31.938 -101.438 -23.219 1 29.03 1 MET B CA 1
ATOM 2471 C C . MET B 1 1 ? -32.469 -100 -23.188 1 29.03 1 MET B C 1
ATOM 2473 O O . MET B 1 1 ? -31.812 -99.062 -23.688 1 29.03 1 MET B O 1
ATOM 2477 N N . HIS B 1 2 ? -33.75 -99.812 -22.812 1 46.03 2 HIS B N 1
ATOM 2478 C CA . HIS B 1 2 ? -34.469 -98.562 -22.953 1 46.03 2 HIS B CA 1
ATOM 2479 C C . HIS B 1 2 ? -34.125 -97.625 -21.812 1 46.03 2 HIS B C 1
ATOM 2481 O O . HIS B 1 2 ? -34.781 -96.562 -21.656 1 46.03 2 HIS B O 1
ATOM 2487 N N . SER B 1 3 ? -33.156 -98 -20.906 1 49.06 3 SER B N 1
ATOM 2488 C CA . SER B 1 3 ? -32.938 -97.25 -19.688 1 49.06 3 SER B CA 1
ATOM 2489 C C . SER B 1 3 ? -32.188 -95.938 -19.984 1 49.06 3 SER B C 1
ATOM 2491 O O . SER B 1 3 ? -31.781 -95.25 -19.062 1 49.06 3 SER B O 1
ATOM 2493 N N . GLY B 1 4 ? -31.734 -95.812 -21.312 1 44.25 4 GLY B N 1
ATOM 2494 C CA . GLY B 1 4 ? -30.719 -94.75 -21.516 1 44.25 4 GLY B CA 1
ATOM 2495 C C . GLY B 1 4 ? -31.281 -93.375 -21.609 1 44.25 4 GLY B C 1
ATOM 2496 O O . GLY B 1 4 ? -30.531 -92.375 -21.766 1 44.25 4 GLY B O 1
ATOM 2497 N N . LEU B 1 5 ? -32.562 -93.188 -21.953 1 50.97 5 LEU B N 1
ATOM 2498 C CA . LEU B 1 5 ? -33.031 -91.875 -22.438 1 50.97 5 LEU B CA 1
ATOM 2499 C C . LEU B 1 5 ? -33.281 -90.938 -21.266 1 50.97 5 LEU B C 1
ATOM 2501 O O . LEU B 1 5 ? -33.406 -89.75 -21.469 1 50.97 5 LEU B O 1
ATOM 2505 N N . CYS B 1 6 ? -33.438 -91.5 -19.984 1 50.53 6 CYS B N 1
ATOM 2506 C CA . CYS B 1 6 ? -33.969 -90.625 -18.938 1 50.53 6 CYS B CA 1
ATOM 2507 C C . CYS B 1 6 ? -32.875 -89.688 -18.391 1 50.53 6 CYS B C 1
ATOM 2509 O O . CYS B 1 6 ? -33.156 -88.812 -17.641 1 50.53 6 CYS B O 1
ATOM 2511 N N . LEU B 1 7 ? -31.578 -90.125 -18.656 1 50.72 7 LEU B N 1
ATOM 2512 C CA . LEU B 1 7 ? -30.547 -89.375 -17.922 1 50.72 7 LEU B CA 1
ATOM 2513 C C . LEU B 1 7 ? -30.25 -88.062 -18.578 1 50.72 7 LEU B C 1
ATOM 2515 O O . LEU B 1 7 ? -29.812 -87.062 -17.922 1 50.72 7 LEU B O 1
ATOM 2519 N N . ARG B 1 8 ? -30.625 -87.875 -19.906 1 52.16 8 ARG B N 1
ATOM 2520 C CA . ARG B 1 8 ? -30.141 -86.688 -20.609 1 52.16 8 ARG B CA 1
ATOM 2521 C C . ARG B 1 8 ? -30.969 -85.438 -20.234 1 52.16 8 ARG B C 1
ATOM 2523 O O . ARG B 1 8 ? -30.531 -84.312 -20.453 1 52.16 8 ARG B O 1
ATOM 2530 N N . VAL B 1 9 ? -32.25 -85.688 -19.781 1 53.06 9 VAL B N 1
ATOM 2531 C CA . VAL B 1 9 ? -33.094 -84.5 -19.656 1 53.06 9 VAL B CA 1
ATOM 2532 C C . VAL B 1 9 ? -32.812 -83.75 -18.328 1 53.06 9 VAL B C 1
ATOM 2534 O O . VAL B 1 9 ? -33.219 -82.625 -18.141 1 53.06 9 VAL B O 1
ATOM 2537 N N . LEU B 1 10 ? -32.062 -84.5 -17.375 1 50.91 10 LEU B N 1
ATOM 2538 C CA . LEU B 1 10 ? -31.953 -83.875 -16.062 1 50.91 10 LEU B CA 1
ATOM 2539 C C . LEU B 1 10 ? -30.891 -82.75 -16.078 1 50.91 10 LEU B C 1
ATOM 2541 O O . LEU B 1 10 ? -30.812 -81.938 -15.133 1 50.91 10 LEU B O 1
ATOM 2545 N N . ILE B 1 11 ? -29.969 -82.812 -17.078 1 50.75 11 ILE B N 1
ATOM 2546 C CA . ILE B 1 11 ? -28.828 -81.938 -16.859 1 50.75 11 ILE B CA 1
ATOM 2547 C C . ILE B 1 11 ? -29.188 -80.5 -17.234 1 50.75 11 ILE B C 1
ATOM 2549 O O . ILE B 1 11 ? -28.422 -79.562 -16.984 1 50.75 11 ILE B O 1
ATOM 2553 N N . LEU B 1 12 ? -30.25 -80.25 -18.031 1 51.41 12 LEU B N 1
ATOM 2554 C CA . LEU B 1 12 ? -30.391 -78.938 -18.562 1 51.41 12 LEU B CA 1
ATOM 2555 C C . LEU B 1 12 ? -30.984 -77.938 -17.531 1 51.41 12 LEU B C 1
ATOM 2557 O O . LEU B 1 12 ? -31.172 -76.75 -17.797 1 51.41 12 LEU B O 1
ATOM 2561 N N . ALA B 1 13 ? -31.547 -78.5 -16.484 1 54.25 13 ALA B N 1
ATOM 2562 C CA . ALA B 1 13 ? -32.219 -77.562 -15.625 1 54.25 13 ALA B CA 1
ATOM 2563 C C . ALA B 1 13 ? -31.203 -76.688 -14.836 1 54.25 13 ALA B C 1
ATOM 2565 O O . ALA B 1 13 ? -31.562 -76 -13.914 1 54.25 13 ALA B O 1
ATOM 2566 N N . ALA B 1 14 ? -29.922 -77.125 -14.953 1 51.16 14 ALA B N 1
ATOM 2567 C CA . ALA B 1 14 ? -29.031 -76.562 -13.93 1 51.16 14 ALA B CA 1
ATOM 2568 C C . ALA B 1 14 ? -29.094 -75.062 -13.945 1 51.16 14 ALA B C 1
ATOM 2570 O O . ALA B 1 14 ? -29.297 -74.438 -12.906 1 51.16 14 ALA B O 1
ATOM 2571 N N . LEU B 1 15 ? -28.047 -74.312 -14.484 1 51.78 15 LEU B N 1
ATOM 2572 C CA . LEU B 1 15 ? -27.312 -73.188 -13.93 1 51.78 15 LEU B CA 1
ATOM 2573 C C . LEU B 1 15 ? -27.953 -71.875 -14.32 1 51.78 15 LEU B C 1
ATOM 2575 O O . LEU B 1 15 ? -27.516 -71.25 -15.273 1 51.78 15 LEU B O 1
ATOM 2579 N N . THR B 1 16 ? -29.281 -71.812 -14.469 1 56.59 16 THR B N 1
ATOM 2580 C CA . THR B 1 16 ? -29.656 -70.438 -14.633 1 56.59 16 THR B CA 1
ATOM 2581 C C . THR B 1 16 ? -29.312 -69.625 -13.391 1 56.59 16 THR B C 1
ATOM 2583 O O . THR B 1 16 ? -30.062 -69.625 -12.406 1 56.59 16 THR B O 1
ATOM 2586 N N . VAL B 1 17 ? -28.047 -69.438 -13.047 1 59.16 17 VAL B N 1
ATOM 2587 C CA . VAL B 1 17 ? -27.688 -68.375 -12.062 1 59.16 17 VAL B CA 1
ATOM 2588 C C . VAL B 1 17 ? -28.281 -67.062 -12.477 1 59.16 17 VAL B C 1
ATOM 2590 O O . VAL B 1 17 ? -28.062 -66.562 -13.586 1 59.16 17 VAL B O 1
ATOM 2593 N N . PRO B 1 18 ? -29.422 -66.688 -11.93 1 59.84 18 PRO B N 1
ATOM 2594 C CA . PRO B 1 18 ? -29.812 -65.312 -12.25 1 59.84 18 PRO B CA 1
ATOM 2595 C C . PRO B 1 18 ? -28.641 -64.375 -12.172 1 59.84 18 PRO B C 1
ATOM 2597 O O . PRO B 1 18 ? -27.938 -64.312 -11.156 1 59.84 18 PRO B O 1
ATOM 2600 N N . ILE B 1 19 ? -27.969 -64.062 -13.273 1 58.06 19 ILE B N 1
ATOM 2601 C CA . ILE B 1 19 ? -27.125 -62.875 -13.289 1 58.06 19 ILE B CA 1
ATOM 2602 C C . ILE B 1 19 ? -27.812 -61.719 -12.57 1 58.06 19 ILE B C 1
ATOM 2604 O O . ILE B 1 19 ? -28.844 -61.219 -13.039 1 58.06 19 ILE B O 1
ATOM 2608 N N . ARG B 1 20 ? -27.828 -61.75 -11.258 1 54.41 20 ARG B N 1
ATOM 2609 C CA . ARG B 1 20 ? -28.188 -60.5 -10.648 1 54.41 20 ARG B CA 1
ATOM 2610 C C . ARG B 1 20 ? -27.469 -59.312 -11.32 1 54.41 20 ARG B C 1
ATOM 2612 O O . ARG B 1 20 ? -26.25 -59.219 -11.227 1 54.41 20 ARG B O 1
ATOM 2619 N N . ALA B 1 21 ? -28.031 -58.75 -12.383 1 54 21 ALA B N 1
ATOM 2620 C CA . ALA B 1 21 ? -27.547 -57.469 -12.828 1 54 21 ALA B CA 1
ATOM 2621 C C . ALA B 1 21 ? -27.172 -56.594 -11.641 1 54 21 ALA B C 1
ATOM 2623 O O . ALA B 1 21 ? -27.984 -56.375 -10.742 1 54 21 ALA B O 1
ATOM 2624 N N . ALA B 1 22 ? -25.984 -56.625 -11.188 1 53.03 22 ALA B N 1
ATOM 2625 C CA . ALA B 1 22 ? -25.562 -55.562 -10.25 1 53.03 22 ALA B CA 1
ATOM 2626 C C . ALA B 1 22 ? -26.297 -54.25 -10.539 1 53.03 22 ALA B C 1
ATOM 2628 O O . ALA B 1 22 ? -26.219 -53.719 -11.641 1 53.03 22 ALA B O 1
ATOM 2629 N N . GLN B 1 23 ? -27.484 -54.031 -10.008 1 52.97 23 GLN B N 1
ATOM 2630 C CA . GLN B 1 23 ? -28.031 -52.688 -10.109 1 52.97 23 GLN B CA 1
ATOM 2631 C C . GLN B 1 23 ? -26.938 -51.656 -9.984 1 52.97 23 GLN B C 1
ATOM 2633 O O . GLN B 1 23 ? -26.062 -51.75 -9.125 1 52.97 23 GLN B O 1
ATOM 2638 N N . PRO B 1 24 ? -26.594 -51.031 -11.062 1 53.03 24 PRO B N 1
ATOM 2639 C CA . PRO B 1 24 ? -25.547 -50 -10.867 1 53.03 24 PRO B CA 1
ATOM 2640 C C . PRO B 1 24 ? -25.641 -49.312 -9.508 1 53.03 24 PRO B C 1
ATOM 2642 O O . PRO B 1 24 ? -26.75 -49.031 -9.031 1 53.03 24 PRO B O 1
ATOM 2645 N N . ALA B 1 25 ? -24.844 -49.656 -8.523 1 53.34 25 ALA B N 1
ATOM 2646 C CA . ALA B 1 25 ? -24.766 -48.969 -7.23 1 53.34 25 ALA B CA 1
ATOM 2647 C C . ALA B 1 25 ? -25.281 -47.531 -7.332 1 53.34 25 ALA B C 1
ATOM 2649 O O . ALA B 1 25 ? -24.922 -46.812 -8.266 1 53.34 25 ALA B O 1
ATOM 2650 N N . GLN B 1 26 ? -26.484 -47.281 -6.824 1 56.44 26 GLN B N 1
ATOM 2651 C CA . GLN B 1 26 ? -27.047 -45.938 -6.77 1 56.44 26 GLN B CA 1
ATOM 2652 C C . GLN B 1 26 ? -25.969 -44.906 -6.422 1 56.44 26 GLN B C 1
ATOM 2654 O O . GLN B 1 26 ? -25.266 -45.062 -5.426 1 56.44 26 GLN B O 1
ATOM 2659 N N . GLU B 1 27 ? -25.438 -44.25 -7.348 1 71.38 27 GLU B N 1
ATOM 2660 C CA . GLU B 1 27 ? -24.359 -43.281 -7.207 1 71.38 27 GLU B CA 1
ATOM 2661 C C . GLU B 1 27 ? -24.703 -42.219 -6.172 1 71.38 27 GLU B C 1
ATOM 2663 O O . GLU B 1 27 ? -25.531 -41.344 -6.422 1 71.38 27 GLU B O 1
ATOM 2668 N N . THR B 1 28 ? -24.641 -42.562 -4.875 1 88.75 28 THR B N 1
ATOM 2669 C CA . THR B 1 28 ? -24.859 -41.531 -3.857 1 88.75 28 THR B CA 1
ATOM 2670 C C . THR B 1 28 ? -23.547 -40.812 -3.504 1 88.75 28 THR B C 1
ATOM 2672 O O . THR B 1 28 ? -22.484 -41.438 -3.574 1 88.75 28 THR B O 1
ATOM 2675 N N . PHE B 1 29 ? -23.594 -39.531 -3.551 1 95.75 29 PHE B N 1
ATOM 2676 C CA . PHE B 1 29 ? -22.453 -38.719 -3.143 1 95.75 29 PHE B CA 1
ATOM 2677 C C . PHE B 1 29 ? -22.875 -37.625 -2.166 1 95.75 29 PHE B C 1
ATOM 2679 O O . PHE B 1 29 ? -24.078 -37.406 -1.948 1 95.75 29 PHE B O 1
ATOM 2686 N N . THR B 1 30 ? -21.969 -37.125 -1.454 1 97.06 30 THR B N 1
ATOM 2687 C CA . THR B 1 30 ? -22.141 -35.969 -0.6 1 97.06 30 THR B CA 1
ATOM 2688 C C . THR B 1 30 ? -21.203 -34.844 -1.017 1 97.06 30 THR B C 1
ATOM 2690 O O . THR B 1 30 ? -20.312 -35.031 -1.855 1 97.06 30 THR B O 1
ATOM 2693 N N . LEU B 1 31 ? -21.516 -33.688 -0.512 1 97.88 31 LEU B N 1
ATOM 2694 C CA . LEU B 1 31 ? -20.656 -32.531 -0.801 1 97.88 31 LEU B CA 1
ATOM 2695 C C . LEU B 1 31 ? -19.906 -32.094 0.45 1 97.88 31 LEU B C 1
ATOM 2697 O O . LEU B 1 31 ? -20.484 -32.062 1.545 1 97.88 31 LEU B O 1
ATOM 2701 N N . THR B 1 32 ? -18.641 -31.812 0.189 1 97.31 32 THR B N 1
ATOM 2702 C CA . THR B 1 32 ? -17.812 -31.281 1.276 1 97.31 32 THR B CA 1
ATOM 2703 C C . THR B 1 32 ? -17.406 -29.844 1.001 1 97.31 32 THR B C 1
ATOM 2705 O O . THR B 1 32 ? -16.891 -29.531 -0.077 1 97.31 32 THR B O 1
ATOM 2708 N N . VAL B 1 33 ? -17.625 -29 2.016 1 97.38 33 VAL B N 1
ATOM 2709 C CA . VAL B 1 33 ? -17.234 -27.578 1.959 1 97.38 33 VAL B CA 1
ATOM 2710 C C . VAL B 1 33 ? -16.484 -27.203 3.23 1 97.38 33 VAL B C 1
ATOM 2712 O O . VAL B 1 33 ? -16.578 -27.891 4.246 1 97.38 33 VAL B O 1
ATOM 2715 N N . PRO B 1 34 ? -15.594 -26.219 3.133 1 96 34 PRO B N 1
ATOM 2716 C CA . PRO B 1 34 ? -14.898 -25.797 4.348 1 96 34 PRO B CA 1
ATOM 2717 C C . PRO B 1 34 ? -15.859 -25.375 5.461 1 96 34 PRO B C 1
ATOM 2719 O O . PRO B 1 34 ? -16.969 -24.922 5.188 1 96 34 PRO B O 1
ATOM 2722 N N . ASP B 1 35 ? -15.148 -25.531 6.676 1 92.56 35 ASP B N 1
ATOM 2723 C CA . ASP B 1 35 ? -15.891 -25.062 7.848 1 92.56 35 ASP B CA 1
ATOM 2724 C C . ASP B 1 35 ? -15.805 -23.547 7.988 1 92.56 35 ASP B C 1
ATOM 2726 O O . ASP B 1 35 ? -14.734 -22.969 7.844 1 92.56 35 ASP B O 1
ATOM 2730 N N . GLY B 1 36 ? -16.781 -22.891 8.039 1 93.88 36 GLY B N 1
ATOM 2731 C CA . GLY B 1 36 ? -16.781 -21.438 8.25 1 93.88 36 GLY B CA 1
ATOM 2732 C C . GLY B 1 36 ? -16.812 -20.656 6.953 1 93.88 36 GLY B C 1
ATOM 2733 O O . GLY B 1 36 ? -16.766 -21.234 5.863 1 93.88 36 GLY B O 1
ATOM 2734 N N . PRO B 1 37 ? -16.719 -19.422 7.066 1 96.06 37 PRO B N 1
ATOM 2735 C CA . PRO B 1 37 ? -16.828 -18.562 5.883 1 96.06 37 PRO B CA 1
ATOM 2736 C C . PRO B 1 37 ? -15.508 -18.438 5.125 1 96.06 37 PRO B C 1
ATOM 2738 O O . PRO B 1 37 ? -14.438 -18.594 5.719 1 96.06 37 PRO B O 1
ATOM 2741 N N . THR B 1 38 ? -15.617 -18.266 3.84 1 97.38 38 THR B N 1
ATOM 2742 C CA . THR B 1 38 ? -14.492 -17.922 2.98 1 97.38 38 THR B CA 1
ATOM 2743 C C . THR B 1 38 ? -14.328 -16.406 2.871 1 97.38 38 THR B C 1
ATOM 2745 O O . THR B 1 38 ? -15.297 -15.695 2.6 1 97.38 38 THR B O 1
ATOM 2748 N N . SER B 1 39 ? -13.047 -15.93 3.105 1 96 39 SER B N 1
ATOM 2749 C CA . SER B 1 39 ? -12.82 -14.484 3.086 1 96 39 SER B CA 1
ATOM 2750 C C . SER B 1 39 ? -11.859 -14.094 1.967 1 96 39 SER B C 1
ATOM 2752 O O . SER B 1 39 ? -10.945 -14.852 1.631 1 96 39 SER B O 1
ATOM 2754 N N . THR B 1 40 ? -12.188 -12.93 1.374 1 96.75 40 THR B N 1
ATOM 2755 C CA . THR B 1 40 ? -11.281 -12.375 0.369 1 96.75 40 THR B CA 1
ATOM 2756 C C . THR B 1 40 ? -11.32 -10.852 0.388 1 96.75 40 THR B C 1
ATOM 2758 O O . THR B 1 40 ? -12.172 -10.258 1.044 1 96.75 40 THR B O 1
ATOM 2761 N N . LEU B 1 41 ? -10.305 -10.25 -0.225 1 96.75 41 LEU B N 1
ATOM 2762 C CA . LEU B 1 41 ? -10.266 -8.797 -0.344 1 96.75 41 LEU B CA 1
ATOM 2763 C C . LEU B 1 41 ? -11.008 -8.328 -1.591 1 96.75 41 LEU B C 1
ATOM 2765 O O . LEU B 1 41 ? -10.906 -8.953 -2.648 1 96.75 41 LEU B O 1
ATOM 2769 N N . SER B 1 42 ? -11.711 -7.195 -1.404 1 96.75 42 SER B N 1
ATOM 2770 C CA . SER B 1 42 ? -12.359 -6.605 -2.568 1 96.75 42 SER B CA 1
ATOM 2771 C C . SER B 1 42 ? -11.367 -6.387 -3.705 1 96.75 42 SER B C 1
ATOM 2773 O O . SER B 1 42 ? -10.25 -5.934 -3.477 1 96.75 42 SER B O 1
ATOM 2775 N N . GLY B 1 43 ? -11.836 -6.77 -4.891 1 95.94 43 GLY B N 1
ATOM 2776 C CA . GLY B 1 43 ? -11 -6.633 -6.07 1 95.94 43 GLY B CA 1
ATOM 2777 C C . GLY B 1 43 ? -10.234 -7.895 -6.406 1 95.94 43 GLY B C 1
ATOM 2778 O O . GLY B 1 43 ? -9.727 -8.039 -7.523 1 95.94 43 GLY B O 1
ATOM 2779 N N . SER B 1 44 ? -10.148 -8.82 -5.488 1 96.75 44 SER B N 1
ATOM 2780 C CA . SER B 1 44 ? -9.391 -10.055 -5.676 1 96.75 44 SER B CA 1
ATOM 2781 C C . SER B 1 44 ? -10.266 -11.164 -6.238 1 96.75 44 SER B C 1
ATOM 2783 O O . SER B 1 44 ? -11.445 -10.945 -6.523 1 96.75 44 SER B O 1
ATOM 2785 N N . SER B 1 45 ? -9.586 -12.266 -6.484 1 97.94 45 SER B N 1
ATOM 2786 C CA . SER B 1 45 ? -10.289 -13.484 -6.867 1 97.94 45 SER B CA 1
ATOM 2787 C C . SER B 1 45 ? -10.383 -14.461 -5.699 1 97.94 45 SER B C 1
ATOM 2789 O O . SER B 1 45 ? -9.547 -14.43 -4.789 1 97.94 45 SER B O 1
ATOM 2791 N N . VAL B 1 46 ? -11.461 -15.281 -5.828 1 98.25 46 VAL B N 1
ATOM 2792 C CA . VAL B 1 46 ? -11.633 -16.234 -4.742 1 98.25 46 VAL B CA 1
ATOM 2793 C C . VAL B 1 46 ? -12.203 -17.547 -5.289 1 98.25 46 VAL B C 1
ATOM 2795 O O . VAL B 1 46 ? -12.922 -17.531 -6.293 1 98.25 46 VAL B O 1
ATOM 2798 N N . SER B 1 47 ? -11.828 -18.562 -4.652 1 98.31 47 SER B N 1
ATOM 2799 C CA . SER B 1 47 ? -12.414 -19.859 -4.973 1 98.31 47 SER B CA 1
ATOM 2800 C C . SER B 1 47 ? -13.336 -20.344 -3.854 1 98.31 47 SER B C 1
ATOM 2802 O O . SER B 1 47 ? -12.906 -20.469 -2.703 1 98.31 47 SER B O 1
ATOM 2804 N N . LEU B 1 48 ? -14.539 -20.578 -4.18 1 98.5 48 LEU B N 1
ATOM 2805 C CA . LEU B 1 48 ? -15.477 -21.203 -3.25 1 98.5 48 LEU B CA 1
ATOM 2806 C C . LEU B 1 48 ? -15.414 -22.734 -3.363 1 98.5 48 LEU B C 1
ATOM 2808 O O . LEU B 1 48 ? -15.922 -23.297 -4.332 1 98.5 48 LEU B O 1
ATOM 2812 N N . LEU B 1 49 ? -14.953 -23.328 -2.34 1 98.44 49 LEU B N 1
ATOM 2813 C CA . LEU B 1 49 ? -14.586 -24.734 -2.414 1 98.44 49 LEU B CA 1
ATOM 2814 C C . LEU B 1 49 ? -15.805 -25.625 -2.217 1 98.44 49 LEU B C 1
ATOM 2816 O O . LEU B 1 49 ? -16.625 -25.375 -1.334 1 98.44 49 LEU B O 1
ATOM 2820 N N . CYS B 1 50 ? -15.938 -26.562 -3.029 1 98.5 50 CYS B N 1
ATOM 2821 C CA . CYS B 1 50 ? -16.969 -27.594 -2.998 1 98.5 50 CYS B CA 1
ATOM 2822 C C . CYS B 1 50 ? -16.469 -28.875 -3.656 1 98.5 50 CYS B C 1
ATOM 2824 O O . CYS B 1 50 ? -16.062 -28.859 -4.82 1 98.5 50 CYS B O 1
ATOM 2826 N N . GLN B 1 51 ? -16.531 -29.953 -2.914 1 97.88 51 GLN B N 1
ATOM 2827 C CA . GLN B 1 51 ? -15.969 -31.203 -3.389 1 97.88 51 GLN B CA 1
ATOM 2828 C C . GLN B 1 51 ? -16.969 -32.344 -3.252 1 97.88 51 GLN B C 1
ATOM 2830 O O . GLN B 1 51 ? -17.641 -32.469 -2.221 1 97.88 51 GLN B O 1
ATOM 2835 N N . VAL B 1 52 ? -17.016 -33.188 -4.301 1 97.06 52 VAL B N 1
ATOM 2836 C CA . VAL B 1 52 ? -17.875 -34.344 -4.254 1 97.06 52 VAL B CA 1
ATOM 2837 C C . VAL B 1 52 ? -17.156 -35.469 -3.506 1 97.06 52 VAL B C 1
ATOM 2839 O O . VAL B 1 52 ? -15.977 -35.75 -3.748 1 97.06 52 VAL B O 1
ATOM 2842 N N . SER B 1 53 ? -17.875 -36 -2.609 1 94.19 53 SER B N 1
ATOM 2843 C CA . SER B 1 53 ? -17.344 -37.125 -1.842 1 94.19 53 SER B CA 1
ATOM 2844 C C . SER B 1 53 ? -18.25 -38.344 -1.94 1 94.19 53 SER B C 1
ATOM 2846 O O . SER B 1 53 ? -19.453 -38.25 -1.702 1 94.19 53 SER B O 1
ATOM 2848 N N . PRO B 1 54 ? -17.656 -39.438 -2.172 1 92.75 54 PRO B N 1
ATOM 2849 C CA . PRO B 1 54 ? -16.266 -39.719 -2.488 1 92.75 54 PRO B CA 1
ATOM 2850 C C . PRO B 1 54 ? -15.828 -39.125 -3.822 1 92.75 54 PRO B C 1
ATOM 2852 O O . PRO B 1 54 ? -16.656 -38.562 -4.555 1 92.75 54 PRO B O 1
ATOM 2855 N N . LEU B 1 55 ? -14.477 -39.125 -4.066 1 90.75 55 LEU B N 1
ATOM 2856 C CA . LEU B 1 55 ? -13.953 -38.531 -5.293 1 90.75 55 LEU B CA 1
ATOM 2857 C C . LEU B 1 55 ? -14.461 -39.25 -6.52 1 90.75 55 LEU B C 1
ATOM 2859 O O . LEU B 1 55 ? -14.141 -40.438 -6.715 1 90.75 55 LEU B O 1
ATOM 2863 N N . ILE B 1 56 ? -15.383 -38.719 -7.211 1 91.25 56 ILE B N 1
ATOM 2864 C CA . ILE B 1 56 ? -15.914 -39.25 -8.453 1 91.25 56 ILE B CA 1
ATOM 2865 C C . ILE B 1 56 ? -15.758 -38.219 -9.578 1 91.25 56 ILE B C 1
ATOM 2867 O O . ILE B 1 56 ? -15.57 -37.031 -9.32 1 91.25 56 ILE B O 1
ATOM 2871 N N . ASN B 1 57 ? -15.789 -38.719 -10.75 1 94 57 ASN B N 1
ATOM 2872 C CA . ASN B 1 57 ? -15.773 -37.812 -11.914 1 94 57 ASN B CA 1
ATOM 2873 C C . ASN B 1 57 ? -17.062 -37 -12.023 1 94 57 ASN B C 1
ATOM 2875 O O . ASN B 1 57 ? -18.141 -37.562 -12.25 1 94 57 ASN B O 1
ATOM 2879 N N . ALA B 1 58 ? -16.953 -35.719 -11.961 1 95.31 58 ALA B N 1
ATOM 2880 C CA . ALA B 1 58 ? -18.125 -34.844 -11.945 1 95.31 58 ALA B CA 1
ATOM 2881 C C . ALA B 1 58 ? -18.438 -34.312 -13.336 1 95.31 58 ALA B C 1
ATOM 2883 O O . ALA B 1 58 ? -19.406 -33.594 -13.523 1 95.31 58 ALA B O 1
ATOM 2884 N N . GLU B 1 59 ? -17.75 -34.688 -14.336 1 95.44 59 GLU B N 1
ATOM 2885 C CA . GLU B 1 59 ? -17.906 -34.156 -15.688 1 95.44 59 GLU B CA 1
ATOM 2886 C C . GLU B 1 59 ? -19.312 -34.438 -16.219 1 95.44 59 GLU B C 1
ATOM 2888 O O . GLU B 1 59 ? -19.906 -33.562 -16.875 1 95.44 59 GLU B O 1
ATOM 2893 N N . PRO B 1 60 ? -19.828 -35.594 -15.953 1 94.5 60 PRO B N 1
ATOM 2894 C CA . PRO B 1 60 ? -21.172 -35.875 -16.484 1 94.5 60 PRO B CA 1
ATOM 2895 C C . PRO B 1 60 ? -22.281 -35.281 -15.617 1 94.5 60 PRO B C 1
ATOM 2897 O O . PRO B 1 60 ? -23.453 -35.344 -15.992 1 94.5 60 PRO B O 1
ATOM 2900 N N . LEU B 1 61 ? -21.938 -34.75 -14.484 1 96 61 LEU B N 1
ATOM 2901 C CA . LEU B 1 61 ? -22.938 -34.281 -13.531 1 96 61 LEU B CA 1
ATOM 2902 C C . LEU B 1 61 ? -23.312 -32.812 -13.844 1 96 61 LEU B C 1
ATOM 2904 O O . LEU B 1 61 ? -22.625 -32.156 -14.625 1 96 61 LEU B O 1
ATOM 2908 N N . GLU B 1 62 ? -24.406 -32.406 -13.258 1 96.62 62 GLU B N 1
ATOM 2909 C CA . GLU B 1 62 ? -24.797 -30.984 -13.289 1 96.62 62 GLU B CA 1
ATOM 2910 C C . GLU B 1 62 ? -24.328 -30.25 -12.039 1 96.62 62 GLU B C 1
ATOM 2912 O O . GLU B 1 62 ? -24.516 -30.734 -10.914 1 96.62 62 GLU B O 1
ATOM 2917 N N . VAL B 1 63 ? -23.688 -29.172 -12.281 1 97.38 63 VAL B N 1
ATOM 2918 C CA . VAL B 1 63 ? -23.203 -28.359 -11.18 1 97.38 63 VAL B CA 1
ATOM 2919 C C . VAL B 1 63 ? -23.828 -26.969 -11.234 1 97.38 63 VAL B C 1
ATOM 2921 O O . VAL B 1 63 ? -23.781 -26.297 -12.266 1 97.38 63 VAL B O 1
ATOM 2924 N N . ARG B 1 64 ? -24.406 -26.609 -10.094 1 96.81 64 ARG B N 1
ATOM 2925 C CA . ARG B 1 64 ? -25.062 -25.312 -10.008 1 96.81 64 ARG B CA 1
ATOM 2926 C C . ARG B 1 64 ? -24.594 -24.531 -8.789 1 96.81 64 ARG B C 1
ATOM 2928 O O . ARG B 1 64 ? -24.562 -25.062 -7.672 1 96.81 64 ARG B O 1
ATOM 2935 N N . TRP B 1 65 ? -24.156 -23.359 -9.086 1 97.75 65 TRP B N 1
ATOM 2936 C CA . TRP B 1 65 ? -23.859 -22.406 -8.023 1 97.75 65 TRP B CA 1
ATOM 2937 C C . TRP B 1 65 ? -24.844 -21.234 -8.039 1 97.75 65 TRP B C 1
ATOM 2939 O O . TRP B 1 65 ? -25.031 -20.594 -9.078 1 97.75 65 TRP B O 1
ATOM 2949 N N . TYR B 1 66 ? -25.484 -21.031 -6.93 1 97.38 66 TYR B N 1
ATOM 2950 C CA . TYR B 1 66 ? -26.469 -19.953 -6.895 1 97.38 66 TYR B CA 1
ATOM 2951 C C . TYR B 1 66 ? -26.562 -19.344 -5.5 1 97.38 66 TYR B C 1
ATOM 2953 O O . TYR B 1 66 ? -26.125 -19.953 -4.52 1 97.38 66 TYR B O 1
ATOM 2961 N N . ARG B 1 67 ? -27.047 -18.094 -5.496 1 96.38 67 ARG B N 1
ATOM 2962 C CA . ARG B 1 67 ? -27.391 -17.484 -4.215 1 96.38 67 ARG B CA 1
ATOM 2963 C C . ARG B 1 67 ? -28.656 -18.109 -3.635 1 96.38 67 ARG B C 1
ATOM 2965 O O . ARG B 1 67 ? -29.578 -18.453 -4.375 1 96.38 67 ARG B O 1
ATOM 2972 N N . SER B 1 68 ? -28.75 -18.266 -2.365 1 91 68 SER B N 1
ATOM 2973 C CA . SER B 1 68 ? -29.844 -18.969 -1.702 1 91 68 SER B CA 1
ATOM 2974 C C . SER B 1 68 ? -31.203 -18.469 -2.18 1 91 68 SER B C 1
ATOM 2976 O O . SER B 1 68 ? -32.156 -19.234 -2.297 1 91 68 SER B O 1
ATOM 2978 N N . SER B 1 69 ? -31.234 -17.266 -2.592 1 85.5 69 SER B N 1
ATOM 2979 C CA . SER B 1 69 ? -32.5 -16.672 -2.969 1 85.5 69 SER B CA 1
ATOM 2980 C C . SER B 1 69 ? -32.688 -16.672 -4.484 1 85.5 69 SER B C 1
ATOM 2982 O O . SER B 1 69 ? -33.719 -16.219 -4.988 1 85.5 69 SER B O 1
ATOM 2984 N N . ASN B 1 70 ? -31.766 -17.266 -5.172 1 90.81 70 ASN B N 1
ATOM 2985 C CA . ASN B 1 70 ? -31.828 -17.109 -6.621 1 90.81 70 ASN B CA 1
ATOM 2986 C C . ASN B 1 70 ? -31.469 -18.422 -7.336 1 90.81 70 ASN B C 1
ATOM 2988 O O . ASN B 1 70 ? -30.547 -18.453 -8.148 1 90.81 70 ASN B O 1
ATOM 2992 N N . PHE B 1 71 ? -32.312 -19.391 -7.18 1 91.75 71 PHE B N 1
ATOM 2993 C CA . PHE B 1 71 ? -32.094 -20.703 -7.785 1 91.75 71 PHE B CA 1
ATOM 2994 C C . PHE B 1 71 ? -32.219 -20.625 -9.305 1 91.75 71 PHE B C 1
ATOM 2996 O O . PHE B 1 71 ? -31.453 -21.281 -10.023 1 91.75 71 PHE B O 1
ATOM 3003 N N . HIS B 1 72 ? -33.062 -19.828 -9.805 1 91.56 72 HIS B N 1
ATOM 3004 C CA . HIS B 1 72 ? -33.438 -19.812 -11.219 1 91.56 72 HIS B CA 1
ATOM 3005 C C . HIS B 1 72 ? -32.406 -19.016 -12.031 1 91.56 72 HIS B C 1
ATOM 3007 O O . HIS B 1 72 ? -32.344 -19.156 -13.25 1 91.56 72 HIS B O 1
ATOM 3013 N N . SER B 1 73 ? -31.703 -18.125 -11.391 1 93.69 73 SER B N 1
ATOM 3014 C CA . SER B 1 73 ? -30.641 -17.375 -12.031 1 93.69 73 SER B CA 1
ATOM 3015 C C . SER B 1 73 ? -29.312 -17.578 -11.312 1 93.69 73 SER B C 1
ATOM 3017 O O . SER B 1 73 ? -28.844 -16.688 -10.594 1 93.69 73 SER B O 1
ATOM 3019 N N . PRO B 1 74 ? -28.719 -18.75 -11.609 1 96.56 74 PRO B N 1
ATOM 3020 C CA . PRO B 1 74 ? -27.516 -19.109 -10.859 1 96.56 74 PRO B CA 1
ATOM 3021 C C . PRO B 1 74 ? -26.297 -18.297 -11.273 1 96.56 74 PRO B C 1
ATOM 3023 O O . PRO B 1 74 ? -26.312 -17.625 -12.312 1 96.56 74 PRO B O 1
ATOM 3026 N N . ALA B 1 75 ? -25.359 -18.281 -10.43 1 96.69 75 ALA B N 1
ATOM 3027 C CA . ALA B 1 75 ? -24.078 -17.656 -10.758 1 96.69 75 ALA B CA 1
ATOM 3028 C C . ALA B 1 75 ? -23.328 -18.469 -11.82 1 96.69 75 ALA B C 1
ATOM 3030 O O . ALA B 1 75 ? -22.656 -17.891 -12.68 1 96.69 75 ALA B O 1
ATOM 3031 N N . LEU B 1 76 ? -23.5 -19.797 -11.711 1 96.88 76 LEU B N 1
ATOM 3032 C CA . LEU B 1 76 ? -22.875 -20.703 -12.664 1 96.88 76 LEU B CA 1
ATOM 3033 C C . LEU B 1 76 ? -23.688 -21.984 -12.828 1 96.88 76 LEU B C 1
ATOM 3035 O O . LEU B 1 76 ? -24.188 -22.531 -11.844 1 96.88 76 LEU B O 1
ATOM 3039 N N . LEU B 1 77 ? -23.844 -22.406 -14.031 1 96.88 77 LEU B N 1
ATOM 3040 C CA . LEU B 1 77 ? -24.5 -23.672 -14.359 1 96.88 77 LEU B CA 1
ATOM 3041 C C . LEU B 1 77 ? -23.656 -24.5 -15.32 1 96.88 77 LEU B C 1
ATOM 3043 O O . LEU B 1 77 ? -23.359 -24.047 -16.438 1 96.88 77 LEU B O 1
ATOM 3047 N N . TYR B 1 78 ? -23.172 -25.516 -14.828 1 97.19 78 TYR B N 1
ATOM 3048 C CA . TYR B 1 78 ? -22.469 -26.5 -15.656 1 97.19 78 TYR B CA 1
ATOM 3049 C C . TYR B 1 78 ? -23.359 -27.719 -15.922 1 97.19 78 TYR B C 1
ATOM 3051 O O . TYR B 1 78 ? -23.844 -28.359 -14.992 1 97.19 78 TYR B O 1
ATOM 3059 N N . LYS B 1 79 ? -23.594 -27.922 -17.188 1 95.06 79 LYS B N 1
ATOM 3060 C CA . LYS B 1 79 ? -24.438 -29.016 -17.641 1 95.06 79 LYS B CA 1
ATOM 3061 C C . LYS B 1 79 ? -24.078 -29.438 -19.062 1 95.06 79 LYS B C 1
ATOM 3063 O O . LYS B 1 79 ? -23.703 -28.594 -19.891 1 95.06 79 LYS B O 1
ATOM 3068 N N . ASP B 1 80 ? -24.141 -30.703 -19.328 1 94 80 ASP B N 1
ATOM 3069 C CA . ASP B 1 80 ? -23.844 -31.25 -20.656 1 94 80 ASP B CA 1
ATOM 3070 C C . ASP B 1 80 ? -22.406 -30.969 -21.062 1 94 80 ASP B C 1
ATOM 3072 O O . ASP B 1 80 ? -22.141 -30.562 -22.203 1 94 80 ASP B O 1
ATOM 3076 N N . HIS B 1 81 ? -21.562 -30.953 -20.141 1 94.38 81 HIS B N 1
ATOM 3077 C CA . HIS B 1 81 ? -20.109 -30.891 -20.297 1 94.38 81 HIS B CA 1
ATOM 3078 C C . HIS B 1 81 ? -19.656 -29.484 -20.656 1 94.38 81 HIS B C 1
ATOM 3080 O O . HIS B 1 81 ? -18.578 -29.312 -21.234 1 94.38 81 HIS B O 1
ATOM 3086 N N . LYS B 1 82 ? -20.531 -28.531 -20.312 1 94.44 82 LYS B N 1
ATOM 3087 C CA . LYS B 1 82 ? -20.156 -27.141 -20.578 1 94.44 82 LYS B CA 1
ATOM 3088 C C . LYS B 1 82 ? -20.844 -26.188 -19.625 1 94.44 82 LYS B C 1
ATOM 3090 O O . LYS B 1 82 ? -21.875 -26.516 -19.047 1 94.44 82 LYS B O 1
ATOM 3095 N N . ILE B 1 83 ? -20.312 -25.031 -19.516 1 94.06 83 ILE B N 1
ATOM 3096 C CA . ILE B 1 83 ? -20.922 -23.969 -18.734 1 94.06 83 ILE B CA 1
ATOM 3097 C C . ILE B 1 83 ? -22.031 -23.312 -19.547 1 94.06 83 ILE B C 1
ATOM 3099 O O . ILE B 1 83 ? -21.812 -22.906 -20.703 1 94.06 83 ILE B O 1
ATOM 3103 N N . GLN B 1 84 ? -23.203 -23.172 -18.906 1 92.44 84 GLN B N 1
ATOM 3104 C CA . GLN B 1 84 ? -24.359 -22.594 -19.594 1 92.44 84 GLN B CA 1
ATOM 3105 C C . GLN B 1 84 ? -24.406 -21.094 -19.406 1 92.44 84 GLN B C 1
ATOM 3107 O O . GLN B 1 84 ? -24.547 -20.594 -18.281 1 92.44 84 GLN B O 1
ATOM 3112 N N . GLU B 1 85 ? -24.406 -20.297 -20.438 1 87 85 GLU B N 1
ATOM 3113 C CA . GLU B 1 85 ? -24.328 -18.844 -20.344 1 87 85 GLU B CA 1
ATOM 3114 C C . GLU B 1 85 ? -25.719 -18.219 -20.297 1 87 85 GLU B C 1
ATOM 3116 O O . GLU B 1 85 ? -25.891 -17.109 -19.781 1 87 85 GLU B O 1
ATOM 3121 N N . ALA B 1 86 ? -26.703 -18.797 -20.844 1 79.31 86 ALA B N 1
ATOM 3122 C CA . ALA B 1 86 ? -28 -18.188 -21.078 1 79.31 86 ALA B CA 1
ATOM 3123 C C . ALA B 1 86 ? -28.734 -17.938 -19.75 1 79.31 86 ALA B C 1
ATOM 3125 O O . ALA B 1 86 ? -29.406 -16.922 -19.578 1 79.31 86 ALA B O 1
ATOM 3126 N N . SER B 1 87 ? -28.656 -18.719 -18.75 1 80 87 SER B N 1
ATOM 3127 C CA . SER B 1 87 ? -29.531 -18.625 -17.578 1 80 87 SER B CA 1
ATOM 3128 C C . SER B 1 87 ? -28.75 -18.156 -16.359 1 80 87 SER B C 1
ATOM 3130 O O . SER B 1 87 ? -29.266 -18.219 -15.234 1 80 87 SER B O 1
ATOM 3132 N N . VAL B 1 88 ? -27.781 -17.375 -16.656 1 85.62 88 VAL B N 1
ATOM 3133 C CA . VAL B 1 88 ? -26.938 -17.047 -15.508 1 85.62 88 VAL B CA 1
ATOM 3134 C C . VAL B 1 88 ? -27.203 -15.609 -15.078 1 85.62 88 VAL B C 1
ATOM 3136 O O . VAL B 1 88 ? -27.594 -14.773 -15.891 1 85.62 88 VAL B O 1
ATOM 3139 N N . ASP B 1 89 ? -27.141 -15.352 -13.859 1 92.94 89 ASP B N 1
ATOM 3140 C CA . ASP B 1 89 ? -27.25 -14.016 -13.289 1 92.94 89 ASP B CA 1
ATOM 3141 C C . ASP B 1 89 ? -26.25 -13.062 -13.938 1 92.94 89 ASP B C 1
ATOM 3143 O O . ASP B 1 89 ? -25.047 -13.312 -13.922 1 92.94 89 ASP B O 1
ATOM 3147 N N . PRO B 1 90 ? -26.75 -12 -14.547 1 92.31 90 PRO B N 1
ATOM 3148 C CA . PRO B 1 90 ? -25.875 -11.07 -15.281 1 92.31 90 PRO B CA 1
ATOM 3149 C C . PRO B 1 90 ? -24.766 -10.492 -14.406 1 92.31 90 PRO B C 1
ATOM 3151 O O . PRO B 1 90 ? -23.719 -10.109 -14.922 1 92.31 90 PRO B O 1
ATOM 3154 N N . ARG B 1 91 ? -24.859 -10.453 -13.164 1 93.19 91 ARG B N 1
ATOM 3155 C CA . ARG B 1 91 ? -23.859 -9.891 -12.266 1 93.19 91 ARG B CA 1
ATOM 3156 C C . ARG B 1 91 ? -22.594 -10.719 -12.281 1 93.19 91 ARG B C 1
ATOM 3158 O O . ARG B 1 91 ? -21.531 -10.242 -11.859 1 93.19 91 ARG B O 1
ATOM 3165 N N . TYR B 1 92 ? -22.688 -11.93 -12.766 1 95.44 92 TYR B N 1
ATOM 3166 C CA . TYR B 1 92 ? -21.547 -12.836 -12.672 1 95.44 92 TYR B CA 1
ATOM 3167 C C . TYR B 1 92 ? -20.953 -13.094 -14.047 1 95.44 92 TYR B C 1
ATOM 3169 O O . TYR B 1 92 ? -19.938 -13.797 -14.172 1 95.44 92 TYR B O 1
ATOM 3177 N N . ARG B 1 93 ? -21.531 -12.539 -15.031 1 91.75 93 ARG B N 1
ATOM 3178 C CA . ARG B 1 93 ? -21.062 -12.789 -16.391 1 91.75 93 ARG B CA 1
ATOM 3179 C C . ARG B 1 93 ? -19.594 -12.383 -16.547 1 91.75 93 ARG B C 1
ATOM 3181 O O . ARG B 1 93 ? -19.219 -11.258 -16.219 1 91.75 93 ARG B O 1
ATOM 3188 N N . GLY B 1 94 ? -18.844 -13.344 -17.062 1 92.88 94 GLY B N 1
ATOM 3189 C CA . GLY B 1 94 ? -17.453 -13.062 -17.344 1 92.88 94 GLY B CA 1
ATOM 3190 C C . GLY B 1 94 ? -16.578 -13.062 -16.109 1 92.88 94 GLY B C 1
ATOM 3191 O O . GLY B 1 94 ? -15.375 -12.781 -16.188 1 92.88 94 GLY B O 1
ATOM 3192 N N . ARG B 1 95 ? -17.172 -13.406 -14.969 1 96.12 95 ARG B N 1
ATOM 3193 C CA . ARG B 1 95 ? -16.406 -13.297 -13.734 1 96.12 95 ARG B CA 1
ATOM 3194 C C . ARG B 1 95 ? -16.328 -14.641 -13.016 1 96.12 95 ARG B C 1
ATOM 3196 O O . ARG B 1 95 ? -15.68 -14.766 -11.977 1 96.12 95 ARG B O 1
ATOM 3203 N N . VAL B 1 96 ? -17.047 -15.688 -13.547 1 97 96 VAL B N 1
ATOM 3204 C CA . VAL B 1 96 ? -17.109 -16.938 -12.812 1 97 96 VAL B CA 1
ATOM 3205 C C . VAL B 1 96 ? -16.609 -18.078 -13.703 1 97 96 VAL B C 1
ATOM 3207 O O . VAL B 1 96 ? -16.781 -18.047 -14.922 1 97 96 VAL B O 1
ATOM 3210 N N . SER B 1 97 ? -16.016 -19.078 -13.094 1 96.75 97 SER B N 1
ATOM 3211 C CA . SER B 1 97 ? -15.562 -20.297 -13.758 1 96.75 97 SER B CA 1
ATOM 3212 C C . SER B 1 97 ? -15.406 -21.438 -12.758 1 96.75 97 SER B C 1
ATOM 3214 O O . SER B 1 97 ? -15.43 -21.219 -11.547 1 96.75 97 SER B O 1
ATOM 3216 N N . LEU B 1 98 ? -15.383 -22.578 -13.281 1 97.44 98 LEU B N 1
ATOM 3217 C CA . LEU B 1 98 ? -15.023 -23.703 -12.43 1 97.44 98 LEU B CA 1
ATOM 3218 C C . LEU B 1 98 ? -13.516 -23.766 -12.211 1 97.44 98 LEU B C 1
ATOM 3220 O O . LEU B 1 98 ? -12.742 -23.547 -13.141 1 97.44 98 LEU B O 1
ATOM 3224 N N . THR B 1 99 ? -12.992 -23.906 -10.977 1 95.31 99 THR B N 1
ATOM 3225 C CA . THR B 1 99 ? -11.586 -23.859 -10.586 1 95.31 99 THR B CA 1
ATOM 3226 C C . THR B 1 99 ? -10.789 -24.938 -11.297 1 95.31 99 THR B C 1
ATOM 3228 O O . THR B 1 99 ? -9.586 -24.797 -11.516 1 95.31 99 THR B O 1
ATOM 3231 N N . GLY B 1 100 ? -11.375 -25.984 -11.758 1 89.81 100 GLY B N 1
ATOM 3232 C CA . GLY B 1 100 ? -10.711 -27.125 -12.367 1 89.81 100 GLY B CA 1
ATOM 3233 C C . GLY B 1 100 ? -10.742 -28.375 -11.492 1 89.81 100 GLY B C 1
ATOM 3234 O O . GLY B 1 100 ? -11.055 -28.297 -10.305 1 89.81 100 GLY B O 1
ATOM 3235 N N . GLY B 1 101 ? -10.516 -29.438 -12.125 1 93.62 101 GLY B N 1
ATOM 3236 C CA . GLY B 1 101 ? -10.469 -30.688 -11.383 1 93.62 101 GLY B CA 1
ATOM 3237 C C . GLY B 1 101 ? -11.805 -31.406 -11.32 1 93.62 101 GLY B C 1
ATOM 3238 O O . GLY B 1 101 ? -12.07 -32.156 -10.383 1 93.62 101 GLY B O 1
ATOM 3239 N N . LEU B 1 102 ? -12.625 -31.203 -12.32 1 95.75 102 LEU B N 1
ATOM 3240 C CA . LEU B 1 102 ? -13.945 -31.828 -12.367 1 95.75 102 LEU B CA 1
ATOM 3241 C C . LEU B 1 102 ? -13.82 -33.344 -12.383 1 95.75 102 LEU B C 1
ATOM 3243 O O . LEU B 1 102 ? -14.656 -34.031 -11.805 1 95.75 102 LEU B O 1
ATOM 3247 N N . GLU B 1 103 ? -12.703 -33.781 -13.047 1 94.88 103 GLU B N 1
ATOM 3248 C CA . GLU B 1 103 ? -12.477 -35.219 -13.172 1 94.88 103 GLU B CA 1
ATOM 3249 C C . GLU B 1 103 ? -12.203 -35.875 -11.812 1 94.88 103 GLU B C 1
ATOM 3251 O O . GLU B 1 103 ? -12.32 -37.094 -11.664 1 94.88 103 GLU B O 1
ATOM 3256 N N . ARG B 1 104 ? -11.82 -35 -10.953 1 95.5 104 ARG B N 1
ATOM 3257 C CA . ARG B 1 104 ? -11.523 -35.469 -9.609 1 95.5 104 ARG B CA 1
ATOM 3258 C C . ARG B 1 104 ? -12.562 -35 -8.609 1 95.5 104 ARG B C 1
ATOM 3260 O O . ARG B 1 104 ? -12.266 -34.844 -7.418 1 95.5 104 ARG B O 1
ATOM 3267 N N . GLY B 1 105 ? -13.75 -34.594 -9.094 1 96.25 105 GLY B N 1
ATOM 3268 C CA . GLY B 1 105 ? -14.875 -34.281 -8.227 1 96.25 105 GLY B CA 1
ATOM 3269 C C . GLY B 1 105 ? -14.828 -32.844 -7.688 1 96.25 105 GLY B C 1
ATOM 3270 O O . GLY B 1 105 ? -15.609 -32.5 -6.809 1 96.25 105 GLY B O 1
ATOM 3271 N N . ASN B 1 106 ? -13.844 -32.062 -8.141 1 97.88 106 ASN B N 1
ATOM 3272 C CA . ASN B 1 106 ? -13.773 -30.672 -7.711 1 97.88 106 ASN B CA 1
ATOM 3273 C C . ASN B 1 106 ? -14.75 -29.797 -8.484 1 97.88 106 ASN B C 1
ATOM 3275 O O . ASN B 1 106 ? -14.57 -29.547 -9.68 1 97.88 106 ASN B O 1
ATOM 3279 N N . VAL B 1 107 ? -15.758 -29.297 -7.77 1 98.25 107 VAL B N 1
ATOM 3280 C CA . VAL B 1 107 ? -16.781 -28.484 -8.43 1 98.25 107 VAL B CA 1
ATOM 3281 C C . VAL B 1 107 ? -16.766 -27.062 -7.859 1 98.25 107 VAL B C 1
ATOM 3283 O O . VAL B 1 107 ? -17.781 -26.391 -7.84 1 98.25 107 VAL B O 1
ATOM 3286 N N . SER B 1 108 ? -15.609 -26.656 -7.449 1 98.56 108 SER B N 1
ATOM 3287 C CA . SER B 1 108 ? -15.445 -25.344 -6.828 1 98.56 108 SER B CA 1
ATOM 3288 C C . SER B 1 108 ? -15.664 -24.219 -7.84 1 98.56 108 SER B C 1
ATOM 3290 O O . SER B 1 108 ? -15.484 -24.422 -9.039 1 98.56 108 SER B O 1
ATOM 3292 N N . LEU B 1 109 ? -16.047 -23.109 -7.289 1 98.31 109 LEU B N 1
ATOM 3293 C CA . LEU B 1 109 ? -16.312 -21.922 -8.094 1 98.31 109 LEU B CA 1
ATOM 3294 C C . LEU B 1 109 ? -15.227 -20.875 -7.891 1 98.31 109 LEU B C 1
ATOM 3296 O O . LEU B 1 109 ? -14.859 -20.562 -6.754 1 98.31 109 LEU B O 1
ATOM 3300 N N . THR B 1 110 ? -14.734 -20.406 -8.984 1 98.56 110 THR B N 1
ATOM 3301 C CA . THR B 1 110 ? -13.82 -19.281 -8.922 1 98.56 110 THR B CA 1
ATOM 3302 C C . THR B 1 110 ? -14.539 -17.984 -9.312 1 98.56 110 THR B C 1
ATOM 3304 O O . THR B 1 110 ? -15.148 -17.906 -10.383 1 98.56 110 THR B O 1
ATOM 3307 N N . LEU B 1 111 ? -14.523 -17.016 -8.469 1 98.25 111 LEU B N 1
ATOM 3308 C CA . LEU B 1 111 ? -15.125 -15.703 -8.68 1 98.25 111 LEU B CA 1
ATOM 3309 C C . LEU B 1 111 ? -14.047 -14.625 -8.766 1 98.25 111 LEU B C 1
ATOM 3311 O O . LEU B 1 111 ? -13.25 -14.461 -7.836 1 98.25 111 LEU B O 1
ATOM 3315 N N . GLU B 1 112 ? -14.031 -13.93 -9.859 1 98.19 112 GLU B N 1
ATOM 3316 C CA . GLU B 1 112 ? -13.031 -12.883 -10.07 1 98.19 112 GLU B CA 1
ATOM 3317 C C . GLU B 1 112 ? -13.594 -11.5 -9.766 1 98.19 112 GLU B C 1
ATOM 3319 O O . GLU B 1 112 ? -14.812 -11.312 -9.773 1 98.19 112 GLU B O 1
ATOM 3324 N N . ARG B 1 113 ? -12.703 -10.531 -9.453 1 97.5 113 ARG B N 1
ATOM 3325 C CA . ARG B 1 113 ? -13.055 -9.133 -9.227 1 97.5 113 ARG B CA 1
ATOM 3326 C C . ARG B 1 113 ? -14.195 -9.008 -8.219 1 97.5 113 ARG B C 1
ATOM 3328 O O . ARG B 1 113 ? -15.195 -8.352 -8.492 1 97.5 113 ARG B O 1
ATOM 3335 N N . VAL B 1 114 ? -13.953 -9.539 -7.105 1 97.81 114 VAL B N 1
ATOM 3336 C CA . VAL B 1 114 ? -14.953 -9.617 -6.047 1 97.81 114 VAL B CA 1
ATOM 3337 C C . VAL B 1 114 ? -15.297 -8.211 -5.555 1 97.81 114 VAL B C 1
ATOM 3339 O O . VAL B 1 114 ? -14.414 -7.371 -5.391 1 97.81 114 VAL B O 1
ATOM 3342 N N . THR B 1 115 ? -16.594 -7.977 -5.312 1 94.69 115 THR B N 1
ATOM 3343 C CA . THR B 1 115 ? -17.078 -6.711 -4.766 1 94.69 115 THR B CA 1
ATOM 3344 C C . THR B 1 115 ? -17.875 -6.938 -3.488 1 94.69 115 THR B C 1
ATOM 3346 O O . THR B 1 115 ? -18.156 -8.078 -3.125 1 94.69 115 THR B O 1
ATOM 3349 N N . VAL B 1 116 ? -18.188 -5.867 -2.879 1 93.44 116 VAL B N 1
ATOM 3350 C CA . VAL B 1 116 ? -18.953 -5.93 -1.637 1 93.44 116 VAL B CA 1
ATOM 3351 C C . VAL B 1 116 ? -20.312 -6.578 -1.896 1 93.44 116 VAL B C 1
ATOM 3353 O O . VAL B 1 116 ? -20.859 -7.262 -1.025 1 93.44 116 VAL B O 1
ATOM 3356 N N . GLU B 1 117 ? -20.828 -6.488 -3.062 1 93 117 GLU B N 1
ATOM 3357 C CA . GLU B 1 117 ? -22.141 -7.035 -3.416 1 93 117 GLU B CA 1
ATOM 3358 C C . GLU B 1 117 ? -22.094 -8.555 -3.523 1 93 117 GLU B C 1
ATOM 3360 O O . GLU B 1 117 ? -23.141 -9.219 -3.518 1 93 117 GLU B O 1
ATOM 3365 N N . ASP B 1 118 ? -20.969 -9.055 -3.602 1 95.62 118 ASP B N 1
ATOM 3366 C CA . ASP B 1 118 ? -20.844 -10.492 -3.77 1 95.62 118 ASP B CA 1
ATOM 3367 C C . ASP B 1 118 ? -20.891 -11.211 -2.424 1 95.62 118 ASP B C 1
ATOM 3369 O O . ASP B 1 118 ? -20.953 -12.445 -2.373 1 95.62 118 ASP B O 1
ATOM 3373 N N . ARG B 1 119 ? -20.953 -10.453 -1.455 1 95.19 119 ARG B N 1
ATOM 3374 C CA . ARG B 1 119 ? -21.031 -11.055 -0.129 1 95.19 119 ARG B CA 1
ATOM 3375 C C . ARG B 1 119 ? -22.297 -11.906 0.012 1 95.19 119 ARG B C 1
ATOM 3377 O O . ARG B 1 119 ? -23.312 -11.617 -0.605 1 95.19 119 ARG B O 1
ATOM 3384 N N . GLY B 1 120 ? -22.094 -13.008 0.912 1 94.94 120 GLY B N 1
ATOM 3385 C CA . GLY B 1 120 ? -23.281 -13.758 1.256 1 94.94 120 GLY B CA 1
ATOM 3386 C C . GLY B 1 120 ? -23.141 -15.25 1.069 1 94.94 120 GLY B C 1
ATOM 3387 O O . GLY B 1 120 ? -22.016 -15.766 1.009 1 94.94 120 GLY B O 1
ATOM 3388 N N . GLU B 1 121 ? -24.281 -15.859 1.025 1 97 121 GLU B N 1
ATOM 3389 C CA . GLU B 1 121 ? -24.328 -17.328 0.955 1 97 121 GLU B CA 1
ATOM 3390 C C . GLU B 1 121 ? -24.453 -17.797 -0.489 1 97 121 GLU B C 1
ATOM 3392 O O . GLU B 1 121 ? -25.297 -17.312 -1.237 1 97 121 GLU B O 1
ATOM 3397 N N . TYR B 1 122 ? -23.625 -18.703 -0.818 1 97.88 122 TYR B N 1
ATOM 3398 C CA . TYR B 1 122 ? -23.672 -19.406 -2.09 1 97.88 122 TYR B CA 1
ATOM 3399 C C . TYR B 1 122 ? -23.969 -20.891 -1.872 1 97.88 122 TYR B C 1
ATOM 3401 O O . TYR B 1 122 ? -23.438 -21.5 -0.942 1 97.88 122 TYR B O 1
ATOM 3409 N N . VAL B 1 123 ? -24.766 -21.422 -2.723 1 98.19 123 VAL B N 1
ATOM 3410 C CA . VAL B 1 123 ? -25.109 -22.844 -2.625 1 98.19 123 VAL B CA 1
ATOM 3411 C C . VAL B 1 123 ? -24.516 -23.609 -3.801 1 98.19 123 VAL B C 1
ATOM 3413 O O . VAL B 1 123 ? -24.672 -23.219 -4.957 1 98.19 123 VAL B O 1
ATOM 3416 N N . CYS B 1 124 ? -23.781 -24.562 -3.469 1 98.19 124 CYS B N 1
ATOM 3417 C CA . CYS B 1 124 ? -23.281 -25.516 -4.441 1 98.19 124 CYS B CA 1
ATOM 3418 C C . CYS B 1 124 ? -24.203 -26.734 -4.527 1 98.19 124 CYS B C 1
ATOM 3420 O O . CYS B 1 124 ? -24.453 -27.406 -3.521 1 98.19 124 CYS B O 1
ATOM 3422 N N . GLN B 1 125 ? -24.719 -26.984 -5.699 1 98.12 125 GLN B N 1
ATOM 3423 C CA . GLN B 1 125 ? -25.609 -28.125 -5.902 1 98.12 125 GLN B CA 1
ATOM 3424 C C . GLN B 1 125 ? -25.094 -29.031 -7.027 1 98.12 125 GLN B C 1
ATOM 3426 O O . GLN B 1 125 ? -24.797 -28.547 -8.125 1 98.12 125 GLN B O 1
ATOM 3431 N N . VAL B 1 126 ? -24.969 -30.25 -6.723 1 97.81 126 VAL B N 1
ATOM 3432 C CA . VAL B 1 126 ? -24.562 -31.234 -7.715 1 97.81 126 VAL B CA 1
ATOM 3433 C C . VAL B 1 126 ? -25.688 -32.25 -7.926 1 97.81 126 VAL B C 1
ATOM 3435 O O . VAL B 1 126 ? -26.25 -32.781 -6.961 1 97.81 126 VAL B O 1
ATOM 3438 N N . THR B 1 127 ? -25.984 -32.438 -9.211 1 96.81 127 THR B N 1
ATOM 3439 C CA . THR B 1 127 ? -27.125 -33.312 -9.531 1 96.81 127 THR B CA 1
ATOM 3440 C C . THR B 1 127 ? -26.703 -34.406 -10.523 1 96.81 127 THR B C 1
ATOM 3442 O O . THR B 1 127 ? -26.062 -34.125 -11.539 1 96.81 127 THR B O 1
ATOM 3445 N N . SER B 1 128 ? -26.984 -35.562 -10.164 1 94.31 128 SER B N 1
ATOM 3446 C CA . SER B 1 128 ? -26.906 -36.688 -11.094 1 94.31 128 SER B CA 1
ATOM 3447 C C . SER B 1 128 ? -28.281 -37.125 -11.57 1 94.31 128 SER B C 1
ATOM 3449 O O . SER B 1 128 ? -29.281 -36.438 -11.336 1 94.31 128 SER B O 1
ATOM 3451 N N . GLU B 1 129 ? -28.375 -38.219 -12.289 1 91.19 129 GLU B N 1
ATOM 3452 C CA . GLU B 1 129 ? -29.641 -38.719 -12.789 1 91.19 129 GLU B CA 1
ATOM 3453 C C . GLU B 1 129 ? -30.531 -39.219 -11.648 1 91.19 129 GLU B C 1
ATOM 3455 O O . GLU B 1 129 ? -31.75 -39.031 -11.688 1 91.19 129 GLU B O 1
ATOM 3460 N N . GLN B 1 130 ? -29.922 -39.656 -10.602 1 91.69 130 GLN B N 1
ATOM 3461 C CA . GLN B 1 130 ? -30.703 -40.344 -9.562 1 91.69 130 GLN B CA 1
ATOM 3462 C C . GLN B 1 130 ? -30.484 -39.688 -8.203 1 91.69 130 GLN B C 1
ATOM 3464 O O . GLN B 1 130 ? -31.078 -40.094 -7.207 1 91.69 130 GLN B O 1
ATOM 3469 N N . TRP B 1 131 ? -29.656 -38.719 -8.172 1 94.5 131 TRP B N 1
ATOM 3470 C CA . TRP B 1 131 ? -29.266 -38.188 -6.871 1 94.5 131 TRP B CA 1
ATOM 3471 C C . TRP B 1 131 ? -28.922 -36.688 -6.969 1 94.5 131 TRP B C 1
ATOM 3473 O O . TRP B 1 131 ? -28.656 -36.188 -8.055 1 94.5 131 TRP B O 1
ATOM 3483 N N . TYR B 1 132 ? -29.094 -35.938 -5.848 1 95.81 132 TYR B N 1
ATOM 3484 C CA . TYR B 1 132 ? -28.547 -34.594 -5.785 1 95.81 132 TYR B CA 1
ATOM 3485 C C . TYR B 1 132 ? -28.156 -34.219 -4.359 1 95.81 132 TYR B C 1
ATOM 3487 O O . TYR B 1 132 ? -28.656 -34.812 -3.4 1 95.81 132 TYR B O 1
ATOM 3495 N N . GLU B 1 133 ? -27.172 -33.344 -4.242 1 97.75 133 GLU B N 1
ATOM 3496 C CA . GLU B 1 133 ? -26.703 -32.812 -2.965 1 97.75 133 GLU B CA 1
ATOM 3497 C C . GLU B 1 133 ? -26.469 -31.312 -3.053 1 97.75 133 GLU B C 1
ATOM 3499 O O . GLU B 1 133 ? -26.172 -30.797 -4.129 1 97.75 133 GLU B O 1
ATOM 3504 N N . LYS B 1 134 ? -26.672 -30.672 -1.885 1 97.44 134 LYS B N 1
ATOM 3505 C CA . LYS B 1 134 ? -26.406 -29.234 -1.79 1 97.44 134 LYS B CA 1
ATOM 3506 C C . LYS B 1 134 ? -25.547 -28.922 -0.576 1 97.44 134 LYS B C 1
ATOM 3508 O O . LYS B 1 134 ? -25.609 -29.609 0.44 1 97.44 134 LYS B O 1
ATOM 3513 N N . ALA B 1 135 ? -24.734 -27.984 -0.75 1 97.75 135 ALA B N 1
ATOM 3514 C CA . ALA B 1 135 ? -23.938 -27.453 0.357 1 97.75 135 ALA B CA 1
ATOM 3515 C C . ALA B 1 135 ? -23.781 -25.938 0.231 1 97.75 135 ALA B C 1
ATOM 3517 O O . ALA B 1 135 ? -23.75 -25.406 -0.878 1 97.75 135 ALA B O 1
ATOM 3518 N N . SER B 1 136 ? -23.703 -25.312 1.386 1 97.5 136 SER B N 1
ATOM 3519 C CA . SER B 1 136 ? -23.641 -23.859 1.389 1 97.5 136 SER B CA 1
ATOM 3520 C C . SER B 1 136 ? -22.25 -23.359 1.79 1 97.5 136 SER B C 1
ATOM 3522 O O . SER B 1 136 ? -21.609 -23.969 2.646 1 97.5 136 SER B O 1
ATOM 3524 N N . VAL B 1 137 ? -21.797 -22.344 1.099 1 97.69 137 VAL B N 1
ATOM 3525 C CA . VAL B 1 137 ? -20.562 -21.656 1.42 1 97.69 137 VAL B CA 1
ATOM 3526 C C . VAL B 1 137 ? -20.828 -20.172 1.617 1 97.69 137 VAL B C 1
ATOM 3528 O O . VAL B 1 137 ? -21.547 -19.562 0.83 1 97.69 137 VAL B O 1
ATOM 3531 N N . PHE B 1 138 ? -20.266 -19.594 2.676 1 97.56 138 PHE B N 1
ATOM 3532 C CA . PHE B 1 138 ? -20.484 -18.188 2.951 1 97.56 138 PHE B CA 1
ATOM 3533 C C . PHE B 1 138 ? -19.25 -17.375 2.578 1 97.56 138 PHE B C 1
ATOM 3535 O O . PHE B 1 138 ? -18.141 -17.703 2.996 1 97.56 138 PHE B O 1
ATOM 3542 N N . LEU B 1 139 ? -19.484 -16.312 1.776 1 97.5 139 LEU B N 1
ATOM 3543 C CA . LEU B 1 139 ? -18.375 -15.453 1.342 1 97.5 139 LEU B CA 1
ATOM 3544 C C . LEU B 1 139 ? -18.406 -14.117 2.082 1 97.5 139 LEU B C 1
ATOM 3546 O O . LEU B 1 139 ? -19.422 -13.422 2.082 1 97.5 139 LEU B O 1
ATOM 3550 N N . THR B 1 140 ? -17.281 -13.836 2.744 1 96.5 140 THR B N 1
ATOM 3551 C CA . THR B 1 140 ? -17.078 -12.516 3.32 1 96.5 140 THR B CA 1
ATOM 3552 C C . THR B 1 140 ? -16.062 -11.719 2.51 1 96.5 140 THR B C 1
ATOM 3554 O O . THR B 1 140 ? -15.078 -12.273 2.023 1 96.5 140 THR B O 1
ATOM 3557 N N . VAL B 1 141 ? -16.344 -10.406 2.369 1 96.5 141 VAL B N 1
ATOM 3558 C CA . VAL B 1 141 ? -15.484 -9.539 1.57 1 96.5 141 VAL B CA 1
ATOM 3559 C C . VAL B 1 141 ? -14.922 -8.422 2.443 1 96.5 141 VAL B C 1
ATOM 3561 O O . VAL B 1 141 ? -15.68 -7.648 3.035 1 96.5 141 VAL B O 1
ATOM 3564 N N . ASN B 1 142 ? -13.633 -8.438 2.527 1 97 142 ASN B N 1
ATOM 3565 C CA . ASN B 1 142 ? -12.953 -7.336 3.205 1 97 142 ASN B CA 1
ATOM 3566 C C . ASN B 1 142 ? -12.688 -6.172 2.258 1 97 142 ASN B C 1
ATOM 3568 O O . ASN B 1 142 ? -12.312 -6.379 1.104 1 97 142 ASN B O 1
ATOM 3572 N N . VAL B 1 143 ? -12.922 -4.984 2.75 1 97.31 143 VAL B N 1
ATOM 3573 C CA . VAL B 1 143 ? -12.68 -3.783 1.954 1 97.31 143 VAL B CA 1
ATOM 3574 C C . VAL B 1 143 ? -11.648 -2.896 2.648 1 97.31 143 VAL B C 1
ATOM 3576 O O . VAL B 1 143 ? -11.781 -2.6 3.84 1 97.31 143 VAL B O 1
ATOM 3579 N N . THR B 1 144 ? -10.594 -2.625 1.882 1 97.06 144 THR B N 1
ATOM 3580 C CA . THR B 1 144 ? -9.617 -1.665 2.377 1 97.06 144 THR B CA 1
ATOM 3581 C C . THR B 1 144 ? -10.133 -0.237 2.211 1 97.06 144 THR B C 1
ATOM 3583 O O . THR B 1 144 ? -10.547 0.154 1.119 1 97.06 144 THR B O 1
ATOM 3586 N N . GLY B 1 145 ? -10.086 0.522 3.199 1 97.5 145 GLY B N 1
ATOM 3587 C CA . GLY B 1 145 ? -10.602 1.882 3.174 1 97.5 145 GLY B CA 1
ATOM 3588 C C . GLY B 1 145 ? -9.633 2.877 2.566 1 97.5 145 GLY B C 1
ATOM 3589 O O . GLY B 1 145 ? -8.648 2.486 1.938 1 97.5 145 GLY B O 1
ATOM 3590 N N . SER B 1 146 ? -10.008 4.16 2.746 1 97.25 146 SER B N 1
ATOM 3591 C CA . SER B 1 146 ? -9.242 5.254 2.15 1 97.25 146 SER B CA 1
ATOM 3592 C C . SER B 1 146 ? -8 5.57 2.975 1 97.25 146 SER B C 1
ATOM 3594 O O . SER B 1 146 ? -7.91 5.188 4.141 1 97.25 146 SER B O 1
ATOM 3596 N N . GLU B 1 147 ? -7.055 6.254 2.271 1 97.88 147 GLU B N 1
ATOM 3597 C CA . GLU B 1 147 ? -5.926 6.809 3.012 1 97.88 147 GLU B CA 1
ATOM 3598 C C . GLU B 1 147 ? -6.402 7.73 4.133 1 97.88 147 GLU B C 1
ATOM 3600 O O . GLU B 1 147 ? -7.355 8.484 3.961 1 97.88 147 GLU B O 1
ATOM 3605 N N . PRO B 1 148 ? -5.754 7.637 5.27 1 98.38 148 PRO B N 1
ATOM 3606 C CA . PRO B 1 148 ? -6.18 8.508 6.367 1 98.38 148 PRO B CA 1
ATOM 3607 C C . PRO B 1 148 ? -5.996 9.992 6.051 1 98.38 148 PRO B C 1
ATOM 3609 O O . PRO B 1 148 ? -5.016 10.367 5.406 1 98.38 148 PRO B O 1
ATOM 3612 N N . VAL B 1 149 ? -6.922 10.75 6.52 1 97.69 149 VAL B N 1
ATOM 3613 C CA . VAL B 1 149 ? -6.832 12.211 6.473 1 97.69 149 VAL B CA 1
ATOM 3614 C C . VAL B 1 149 ? -6.434 12.75 7.844 1 97.69 149 VAL B C 1
ATOM 3616 O O . VAL B 1 149 ? -7.098 12.469 8.844 1 97.69 149 VAL B O 1
ATOM 3619 N N . LEU B 1 150 ? -5.387 13.5 7.863 1 96.69 150 LEU B N 1
ATOM 3620 C CA . LEU B 1 150 ? -4.902 14.031 9.133 1 96.69 150 LEU B CA 1
ATOM 3621 C C . LEU B 1 150 ? -5.129 15.539 9.211 1 96.69 150 LEU B C 1
ATOM 3623 O O . LEU B 1 150 ? -5.164 16.219 8.18 1 96.69 150 LEU B O 1
ATOM 3627 N N . SER B 1 151 ? -5.355 16 10.406 1 92.88 151 SER B N 1
ATOM 3628 C CA . SER B 1 151 ? -5.477 17.438 10.672 1 92.88 151 SER B CA 1
ATOM 3629 C C . SER B 1 151 ? -4.918 17.797 12.047 1 92.88 151 SER B C 1
ATOM 3631 O O . SER B 1 151 ? -4.797 16.922 12.914 1 92.88 151 SER B O 1
ATOM 3633 N N . VAL B 1 152 ? -4.516 19.016 12.156 1 89.69 152 VAL B N 1
ATOM 3634 C CA . VAL B 1 152 ? -3.99 19.516 13.422 1 89.69 152 VAL B CA 1
ATOM 3635 C C . VAL B 1 152 ? -4.773 20.766 13.844 1 89.69 152 VAL B C 1
ATOM 3637 O O . VAL B 1 152 ? -5.062 21.625 13.016 1 89.69 152 VAL B O 1
ATOM 3640 N N . ALA B 1 153 ? -5.172 20.75 15.086 1 82.31 153 ALA B N 1
ATOM 3641 C CA . ALA B 1 153 ? -5.867 21.922 15.641 1 82.31 153 ALA B CA 1
ATOM 3642 C C . ALA B 1 153 ? -5.336 22.266 17.031 1 82.31 153 ALA B C 1
ATOM 3644 O O . ALA B 1 153 ? -4.852 21.375 17.75 1 82.31 153 ALA B O 1
ATOM 3645 N N . LYS B 1 154 ? -5.422 23.594 17.266 1 78.38 154 LYS B N 1
ATOM 3646 C CA . LYS B 1 154 ? -5.074 24 18.625 1 78.38 154 LYS B CA 1
ATOM 3647 C C . LYS B 1 154 ? -6.078 23.453 19.641 1 78.38 154 LYS B C 1
ATOM 3649 O O . LYS B 1 154 ? -7.285 23.469 19.391 1 78.38 154 LYS B O 1
ATOM 3654 N N . ALA B 1 155 ? -5.457 22.859 20.672 1 74 155 ALA B N 1
ATOM 3655 C CA . ALA B 1 155 ? -6.344 22.328 21.703 1 74 155 ALA B CA 1
ATOM 3656 C C . ALA B 1 155 ? -7.074 23.453 22.422 1 74 155 ALA B C 1
ATOM 3658 O O . ALA B 1 155 ? -6.52 24.547 22.609 1 74 155 ALA B O 1
ATOM 3659 N N . ARG B 1 156 ? -8.344 23.141 22.781 1 63 156 ARG B N 1
ATOM 3660 C CA . ARG B 1 156 ? -9.133 24.094 23.578 1 63 156 ARG B CA 1
ATO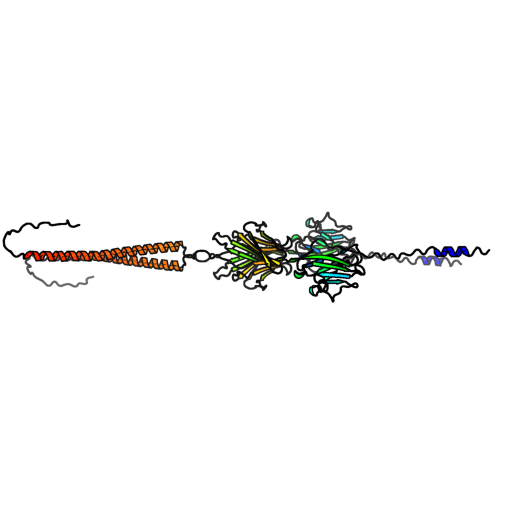M 3661 C C . ARG B 1 156 ? -8.617 24.156 25.016 1 63 156 ARG B C 1
ATOM 3663 O O . ARG B 1 156 ? -8.266 23.141 25.594 1 63 156 ARG B O 1
ATOM 3670 N N . GLY B 1 157 ? -8.031 25.422 25.469 1 58.31 157 GLY B N 1
ATOM 3671 C CA . GLY B 1 157 ? -7.73 25.609 26.875 1 58.31 157 GLY B CA 1
ATOM 3672 C C . GLY B 1 157 ? -6.352 26.203 27.125 1 58.31 157 GLY B C 1
ATOM 3673 O O . GLY B 1 157 ? -5.922 26.344 28.266 1 58.31 157 GLY B O 1
ATOM 3674 N N . GLY B 1 158 ? -5.727 26.672 26.281 1 56.47 158 GLY B N 1
ATOM 3675 C CA . GLY B 1 158 ? -4.598 27.562 26.484 1 56.47 158 GLY B CA 1
ATOM 3676 C C . GLY B 1 158 ? -3.291 26.844 26.734 1 56.47 158 GLY B C 1
ATOM 3677 O O . GLY B 1 158 ? -2.258 27.469 26.984 1 56.47 158 GLY B O 1
ATOM 3678 N N . GLY B 1 159 ? -3.232 25.484 26.797 1 58.03 159 GLY B N 1
ATOM 3679 C CA . GLY B 1 159 ? -2.043 24.797 27.266 1 58.03 159 GLY B CA 1
ATOM 3680 C C . GLY B 1 159 ? -1.054 24.484 26.172 1 58.03 159 GLY B C 1
ATOM 3681 O O . GLY B 1 159 ? -0.041 23.812 26.406 1 58.03 159 GLY B O 1
ATOM 3682 N N . GLY B 1 160 ? -1.033 25.094 25.062 1 72.94 160 GLY B N 1
ATOM 3683 C CA . GLY B 1 160 ? -0.048 24.922 24 1 72.94 160 GLY B CA 1
ATOM 3684 C C . GLY B 1 160 ? -0.154 23.562 23.312 1 72.94 160 GLY B C 1
ATOM 3685 O O . GLY B 1 160 ? 0.668 23.234 22.453 1 72.94 160 GLY B O 1
ATOM 3686 N N . GLN B 1 161 ? -1.093 22.797 23.797 1 81.56 161 GLN B N 1
ATOM 3687 C CA . GLN B 1 161 ? -1.231 21.469 23.203 1 81.56 161 GLN B CA 1
ATOM 3688 C C . GLN B 1 161 ? -2.008 21.547 21.891 1 81.56 161 GLN B C 1
ATOM 3690 O O . GLN B 1 161 ? -2.721 22.516 21.641 1 81.56 161 GLN B O 1
ATOM 3695 N N . VAL B 1 162 ? -1.688 20.516 21.094 1 86.19 162 VAL B N 1
ATOM 3696 C CA . VAL B 1 162 ? -2.41 20.438 19.828 1 86.19 162 VAL B CA 1
ATOM 3697 C C . VAL B 1 162 ? -3.191 19.125 19.75 1 86.19 162 VAL B C 1
ATOM 3699 O O . VAL B 1 162 ? -2.811 18.141 20.375 1 86.19 162 VAL B O 1
ATOM 3702 N N . ASN B 1 163 ? -4.293 19.234 19.094 1 88.25 163 ASN B N 1
ATOM 3703 C CA . ASN B 1 163 ? -5.105 18.047 18.812 1 88.25 163 ASN B CA 1
ATOM 3704 C C . ASN B 1 163 ? -4.8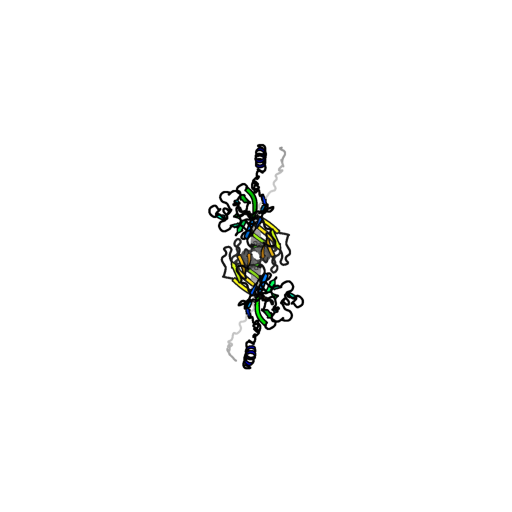91 17.562 17.391 1 88.25 163 ASN B C 1
ATOM 3706 O O . ASN B 1 163 ? -5.078 18.312 16.422 1 88.25 163 ASN B O 1
ATOM 3710 N N . VAL B 1 164 ? -4.484 16.328 17.281 1 92.06 164 VAL B N 1
ATOM 3711 C CA . VAL B 1 164 ? -4.328 15.734 15.961 1 92.06 164 VAL B CA 1
ATOM 3712 C C . VAL B 1 164 ? -5.469 14.75 15.703 1 92.06 164 VAL B C 1
ATOM 3714 O O . VAL B 1 164 ? -5.766 13.898 16.547 1 92.06 164 VAL B O 1
ATOM 3717 N N . ILE B 1 165 ? -6.062 14.906 14.578 1 93.94 165 ILE B N 1
ATOM 3718 C CA . ILE B 1 165 ? -7.203 14.07 14.227 1 93.94 165 ILE B CA 1
ATOM 3719 C C . ILE B 1 165 ? -6.852 13.203 13.023 1 93.94 165 ILE B C 1
ATOM 3721 O O . ILE B 1 165 ? -6.191 13.664 12.086 1 93.94 165 ILE B O 1
ATOM 3725 N N . CYS B 1 166 ? -7.266 11.984 13.047 1 96.81 166 CYS B N 1
ATOM 3726 C CA . CYS B 1 166 ? -7.098 11.016 11.977 1 96.81 166 CYS B CA 1
ATOM 3727 C C . CYS B 1 166 ? -8.43 10.359 11.617 1 96.81 166 CYS B C 1
ATOM 3729 O O . CYS B 1 166 ? -9.156 9.898 12.492 1 96.81 166 CYS B O 1
ATOM 3731 N N . SER B 1 167 ? -8.727 10.367 10.297 1 97.25 167 SER B N 1
ATOM 3732 C CA . SER B 1 167 ? -9.977 9.75 9.859 1 97.25 167 SER B CA 1
ATOM 3733 C C . SER B 1 167 ? -9.781 8.953 8.57 1 97.25 167 SER B C 1
ATOM 3735 O O . SER B 1 167 ? -8.992 9.352 7.707 1 97.25 167 SER B O 1
ATOM 3737 N N . SER B 1 168 ? -10.453 7.871 8.406 1 98.12 168 SER B N 1
ATOM 3738 C CA . SER B 1 168 ? -10.438 7.004 7.23 1 98.12 168 SER B CA 1
ATOM 3739 C C . SER B 1 168 ? -11.789 6.344 7.012 1 98.12 168 SER B C 1
ATOM 3741 O O . SER B 1 168 ? -12.438 5.914 7.965 1 98.12 168 SER B O 1
ATOM 3743 N N . ASP B 1 169 ? -12.164 6.23 5.734 1 97.62 169 ASP B N 1
ATOM 3744 C CA . ASP B 1 169 ? -13.508 5.746 5.445 1 97.62 169 ASP B CA 1
ATOM 3745 C C . ASP B 1 169 ? -13.469 4.508 4.555 1 97.62 169 ASP B C 1
ATOM 3747 O O . ASP B 1 169 ? -12.469 4.25 3.883 1 97.62 169 ASP B O 1
ATOM 3751 N N . GLY B 1 170 ? -14.625 3.777 4.656 1 97.38 170 GLY B N 1
ATOM 3752 C CA . GLY B 1 170 ? -14.891 2.76 3.65 1 97.38 170 GLY B CA 1
ATOM 3753 C C . GLY B 1 170 ? -14.289 1.408 3.998 1 97.38 170 GLY B C 1
ATOM 3754 O O . GLY B 1 170 ? -13.938 0.631 3.107 1 97.38 170 GLY B O 1
ATOM 3755 N N . TRP B 1 171 ? -14.18 1.146 5.223 1 97.69 171 TRP B N 1
ATOM 3756 C CA . TRP B 1 171 ? -13.555 -0.107 5.625 1 97.69 171 TRP B CA 1
ATOM 3757 C C . TRP B 1 171 ? -14.602 -1.186 5.875 1 97.69 171 TRP B C 1
ATOM 3759 O O . TRP B 1 171 ? -15.711 -0.889 6.32 1 97.69 171 TRP B O 1
ATOM 3769 N N . SER B 1 172 ? -14.273 -2.434 5.633 1 96.44 172 SER B N 1
ATOM 3770 C CA . SER B 1 172 ? -15.047 -3.596 6.07 1 96.44 172 SER B CA 1
ATOM 3771 C C . SER B 1 172 ? -14.141 -4.797 6.324 1 96.44 172 SER B C 1
ATOM 3773 O O . SER B 1 172 ? -13.359 -5.188 5.453 1 96.44 172 SER B O 1
ATOM 3775 N N . PRO B 1 173 ? -14.289 -5.523 7.375 1 95.06 173 PRO B N 1
ATOM 3776 C CA . PRO B 1 173 ? -15.078 -5.133 8.547 1 95.06 173 PRO B CA 1
ATOM 3777 C C . PRO B 1 173 ? -14.484 -3.936 9.281 1 95.06 173 PRO B C 1
ATOM 3779 O O . PRO B 1 173 ? -13.727 -3.158 8.695 1 95.06 173 PRO B O 1
ATOM 3782 N N . GLN B 1 174 ? -14.891 -3.68 10.547 1 96.5 174 GLN B N 1
ATOM 3783 C CA . GLN B 1 174 ? -14.398 -2.566 11.352 1 96.5 174 GLN B CA 1
ATOM 3784 C C . GLN B 1 174 ? -12.883 -2.641 11.516 1 96.5 174 GLN B C 1
ATOM 3786 O O . GLN B 1 174 ? -12.352 -3.641 12.008 1 96.5 174 GLN B O 1
ATOM 3791 N N . PRO B 1 175 ? -12.203 -1.53 11.148 1 97.75 175 PRO B N 1
ATOM 3792 C CA . PRO B 1 175 ? -10.742 -1.53 11.266 1 97.75 175 PRO B CA 1
ATOM 3793 C C . PRO B 1 175 ? -10.266 -1.12 12.664 1 97.75 175 PRO B C 1
ATOM 3795 O O . PRO B 1 175 ? -11.07 -0.703 13.492 1 97.75 175 PRO B O 1
ATOM 3798 N N . THR B 1 176 ? -9.008 -1.347 12.867 1 96.38 176 THR B N 1
ATOM 3799 C CA . THR B 1 176 ? -8.336 -0.832 14.062 1 96.38 176 THR B CA 1
ATOM 3800 C C . THR B 1 176 ? -7.512 0.406 13.719 1 96.38 176 THR B C 1
ATOM 3802 O O . THR B 1 176 ? -6.812 0.434 12.703 1 96.38 176 THR B O 1
ATOM 3805 N N . LEU B 1 177 ? -7.664 1.39 14.516 1 97.06 177 LEU B N 1
ATOM 3806 C CA . LEU B 1 177 ? -6.867 2.602 14.359 1 97.06 177 LEU B CA 1
ATOM 3807 C C . LEU B 1 177 ? -5.863 2.742 15.5 1 97.06 177 LEU B C 1
ATOM 3809 O O . LEU B 1 177 ? -6.238 2.676 16.672 1 97.06 177 LEU B O 1
ATOM 3813 N N . THR B 1 178 ? -4.605 2.936 15.148 1 96.31 178 THR B N 1
ATOM 3814 C CA . THR B 1 178 ? -3.543 3.074 16.141 1 96.31 178 THR B CA 1
ATOM 3815 C C . THR B 1 178 ? -2.691 4.309 15.852 1 96.31 178 THR B C 1
ATOM 3817 O O . THR B 1 178 ? -2.506 4.684 14.688 1 96.31 178 THR B O 1
ATOM 3820 N N . TRP B 1 179 ? -2.23 4.965 16.969 1 96.44 179 TRP B N 1
ATOM 3821 C CA . TRP B 1 179 ? -1.271 6.059 16.891 1 96.44 179 TRP B CA 1
ATOM 3822 C C . TRP B 1 179 ? 0.124 5.594 17.297 1 96.44 179 TRP B C 1
ATOM 3824 O O . TRP B 1 179 ? 0.279 4.848 18.266 1 96.44 179 TRP B O 1
ATOM 3834 N N . ARG B 1 180 ? 1.069 6.035 16.562 1 96.19 180 ARG B N 1
ATOM 3835 C CA . ARG B 1 180 ? 2.449 5.703 16.891 1 96.19 180 ARG B CA 1
ATOM 3836 C C . ARG B 1 180 ? 3.355 6.922 16.766 1 96.19 180 ARG B C 1
ATOM 3838 O O . ARG B 1 180 ? 3.096 7.805 15.938 1 96.19 180 ARG B O 1
ATOM 3845 N N . ASN B 1 181 ? 4.43 6.906 17.547 1 94.81 181 ASN B N 1
ATOM 3846 C CA . ASN B 1 181 ? 5.422 7.965 17.406 1 94.81 181 ASN B CA 1
ATOM 3847 C C . ASN B 1 181 ? 6.496 7.594 16.391 1 94.81 181 ASN B C 1
ATOM 3849 O O . ASN B 1 181 ? 6.43 6.527 15.773 1 94.81 181 ASN B O 1
ATOM 3853 N N . LYS B 1 182 ? 7.426 8.5 16.188 1 94.06 182 LYS B N 1
ATOM 3854 C CA . LYS B 1 182 ? 8.453 8.336 15.156 1 94.06 182 LYS B CA 1
ATOM 3855 C C . LYS B 1 182 ? 9.32 7.109 15.438 1 94.06 182 LYS B C 1
ATOM 3857 O O . LYS B 1 182 ? 9.906 6.531 14.516 1 94.06 182 LYS B O 1
ATOM 3862 N N . GLU B 1 183 ? 9.375 6.738 16.672 1 93.81 183 GLU B N 1
ATOM 3863 C CA . GLU B 1 183 ? 10.148 5.562 17.062 1 93.81 183 GLU B CA 1
ATOM 3864 C C . GLU B 1 183 ? 9.352 4.281 16.844 1 93.81 183 GLU B C 1
ATOM 3866 O O . GLU B 1 183 ? 9.898 3.18 16.969 1 93.81 183 GLU B O 1
ATOM 3871 N N . GLY B 1 184 ? 8.141 4.398 16.625 1 93.19 184 GLY B N 1
ATOM 3872 C CA . GLY B 1 184 ? 7.309 3.234 16.359 1 93.19 184 GLY B CA 1
ATOM 3873 C C . GLY B 1 184 ? 6.523 2.77 17.562 1 93.19 184 GLY B C 1
ATOM 3874 O O . GLY B 1 184 ? 5.828 1.753 17.5 1 93.19 184 GLY B O 1
ATOM 3875 N N . THR B 1 185 ? 6.625 3.477 18.578 1 94.25 185 THR B N 1
ATOM 3876 C CA . THR B 1 185 ? 5.918 3.102 19.797 1 94.25 185 THR B CA 1
ATOM 3877 C C . THR B 1 185 ? 4.453 3.531 19.734 1 94.25 185 THR B C 1
ATOM 3879 O O . THR B 1 185 ? 4.152 4.668 19.359 1 94.25 185 THR B O 1
ATOM 3882 N N . GLU B 1 186 ? 3.615 2.621 20.141 1 94.19 186 GLU B N 1
ATOM 3883 C CA . GLU B 1 186 ? 2.186 2.918 20.109 1 94.19 186 GLU B CA 1
ATOM 3884 C C . GLU B 1 186 ? 1.8 3.873 21.234 1 94.19 186 GLU B C 1
ATOM 3886 O O . GLU B 1 186 ? 2.262 3.729 22.359 1 94.19 186 GLU B O 1
ATOM 3891 N N . ILE B 1 187 ? 0.956 4.816 20.844 1 92.44 187 ILE B N 1
ATOM 3892 C CA . ILE B 1 187 ? 0.429 5.773 21.812 1 92.44 187 ILE B CA 1
ATOM 3893 C C . ILE B 1 187 ? -0.986 5.371 22.219 1 92.44 187 ILE B C 1
ATOM 3895 O O . ILE B 1 187 ? -1.907 5.398 21.391 1 92.44 187 ILE B O 1
ATOM 3899 N N . ARG B 1 188 ? -1.238 5.082 23.5 1 85.12 188 ARG B N 1
ATOM 3900 C CA . ARG B 1 188 ? -2.527 4.547 23.922 1 85.12 188 ARG B CA 1
ATOM 3901 C C . ARG B 1 188 ? -3.287 5.555 24.781 1 85.12 188 ARG B C 1
ATOM 3903 O O . ARG B 1 188 ? -4.512 5.473 24.906 1 85.12 188 ARG B O 1
ATOM 3910 N N . ASN B 1 189 ? -2.646 6.445 25.297 1 73.5 189 ASN B N 1
ATOM 3911 C CA . ASN B 1 189 ? -3.309 7.422 26.156 1 73.5 189 ASN B CA 1
ATOM 3912 C C . ASN B 1 189 ? -3.762 8.648 25.359 1 73.5 189 ASN B C 1
ATOM 3914 O O . ASN B 1 189 ? -3.105 9.047 24.406 1 73.5 189 ASN B O 1
ATOM 3918 N N . GLY B 1 190 ? -4.852 9.141 25.781 1 68.25 190 GLY B N 1
ATOM 3919 C CA . GLY B 1 190 ? -5.316 10.398 25.219 1 68.25 190 GLY B CA 1
ATOM 3920 C C . GLY B 1 190 ? -5.93 10.242 23.844 1 68.25 190 GLY B C 1
ATOM 3921 O O . GLY B 1 190 ? -5.844 11.156 23.016 1 68.25 190 GLY B O 1
ATOM 3922 N N . ARG B 1 191 ? -6.266 9.016 23.578 1 73.38 191 ARG B N 1
ATOM 3923 C CA . ARG B 1 191 ? -6.867 8.836 22.25 1 73.38 191 ARG B CA 1
ATOM 3924 C C . ARG B 1 191 ? -8.32 8.383 22.375 1 73.38 191 ARG B C 1
ATOM 3926 O O . ARG B 1 191 ? -8.688 7.688 23.328 1 73.38 191 ARG B O 1
ATOM 3933 N N . GLU B 1 192 ? -9.148 8.953 21.594 1 84.88 192 GLU B N 1
ATOM 3934 C CA . GLU B 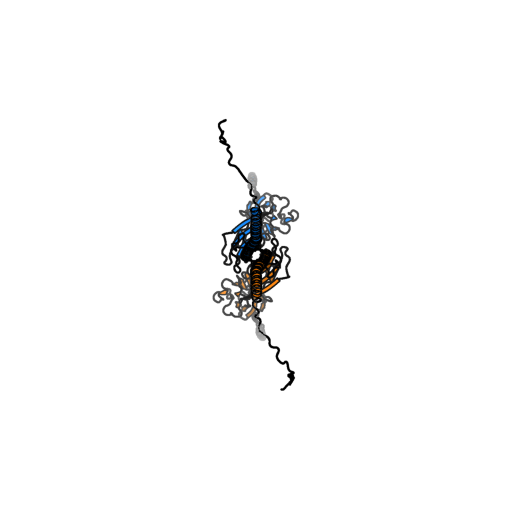1 192 ? -10.531 8.508 21.422 1 84.88 192 GLU B CA 1
ATOM 3935 C C . GLU B 1 192 ? -10.789 8.031 20 1 84.88 192 GLU B C 1
ATOM 3937 O O . GLU B 1 192 ? -10.344 8.664 19.047 1 84.88 192 GLU B O 1
ATOM 3942 N N . VAL B 1 193 ? -11.43 6.84 19.922 1 91.88 193 VAL B N 1
ATOM 3943 C CA . VAL B 1 193 ? -11.727 6.297 18.594 1 91.88 193 VAL B CA 1
ATOM 3944 C C . VAL B 1 193 ? -13.234 6.223 18.391 1 91.88 193 VAL B C 1
ATOM 3946 O O . VAL B 1 193 ? -13.969 5.77 19.281 1 91.88 193 VAL B O 1
ATOM 3949 N N . LEU B 1 194 ? -13.617 6.699 17.297 1 95.5 194 LEU B N 1
ATOM 3950 C CA . LEU B 1 194 ? -15.031 6.664 16.922 1 95.5 194 LEU B CA 1
ATOM 3951 C C . LEU B 1 194 ? -15.219 5.902 15.617 1 95.5 194 LEU B C 1
ATOM 3953 O O . LEU B 1 194 ? -14.508 6.152 14.641 1 95.5 194 LEU B O 1
ATOM 3957 N N . ASN B 1 195 ? -16.188 4.953 15.609 1 96.56 195 ASN B N 1
ATOM 3958 C CA . ASN B 1 195 ? -16.547 4.207 14.406 1 96.56 195 ASN B CA 1
ATOM 3959 C C . ASN B 1 195 ? -18 4.469 14 1 96.56 195 ASN B C 1
ATOM 3961 O O . ASN B 1 195 ? -18.891 4.504 14.844 1 96.56 195 ASN B O 1
ATOM 3965 N N . THR B 1 196 ? -18.125 4.68 12.758 1 96.88 196 THR B N 1
ATOM 3966 C CA . THR B 1 196 ? -19.469 4.824 12.195 1 96.88 196 THR B CA 1
ATOM 3967 C C . THR B 1 196 ? -19.641 3.951 10.961 1 96.88 196 THR B C 1
ATOM 3969 O O . THR B 1 196 ? -18.703 3.809 10.164 1 96.88 196 THR B O 1
ATOM 3972 N N . SER B 1 197 ? -20.844 3.408 10.82 1 94.94 197 SER B N 1
ATOM 3973 C CA . SER B 1 197 ? -21.109 2.539 9.672 1 94.94 197 SER B CA 1
ATOM 3974 C C . SER B 1 197 ? -22.125 3.166 8.727 1 94.94 197 SER B C 1
ATOM 3976 O O . SER B 1 197 ? -23.062 3.83 9.164 1 94.94 197 SER B O 1
ATOM 3978 N N . ASP B 1 198 ? -21.875 2.963 7.449 1 93.31 198 ASP B N 1
ATOM 3979 C CA . ASP B 1 198 ? -22.859 3.416 6.469 1 93.31 198 ASP B CA 1
ATOM 3980 C C . ASP B 1 198 ? -23.859 2.316 6.152 1 93.31 198 ASP B C 1
ATOM 3982 O O . ASP B 1 198 ? -23.797 1.221 6.711 1 93.31 198 ASP B O 1
ATOM 3986 N N . PRO B 1 199 ? -24.844 2.564 5.281 1 91.06 199 PRO B N 1
ATOM 3987 C CA . PRO B 1 199 ? -25.891 1.58 5.016 1 91.06 199 PRO B CA 1
ATOM 3988 C C . PRO B 1 199 ? -25.359 0.321 4.336 1 91.06 199 PRO B C 1
ATOM 3990 O O . PRO B 1 199 ? -25.984 -0.74 4.418 1 91.06 199 PRO B O 1
ATOM 3993 N N . GLN B 1 200 ? -24.266 0.517 3.701 1 88.25 200 GLN B N 1
ATOM 3994 C CA . GLN B 1 200 ? -23.703 -0.645 3.031 1 88.25 200 GLN B CA 1
ATOM 3995 C C . GLN B 1 200 ? -22.812 -1.451 3.98 1 88.25 200 GLN B C 1
ATOM 3997 O O . GLN B 1 200 ? -22.281 -2.494 3.604 1 88.25 200 GLN B O 1
ATOM 4002 N N . GLY B 1 201 ? -22.656 -0.974 5.148 1 91.06 201 GLY B N 1
ATOM 4003 C CA . GLY B 1 201 ? -21.875 -1.694 6.148 1 91.06 201 GLY B CA 1
ATOM 4004 C C . GLY B 1 201 ? -20.406 -1.307 6.16 1 91.06 201 GLY B C 1
ATOM 4005 O O . GLY B 1 201 ? -19.609 -1.938 6.844 1 91.06 201 GLY B O 1
ATOM 4006 N N . LEU B 1 202 ? -20.078 -0.369 5.41 1 96.19 202 LEU B N 1
ATOM 4007 C CA . LEU B 1 202 ? -18.703 0.122 5.426 1 96.19 202 LEU B CA 1
ATOM 4008 C C . LEU B 1 202 ? -18.469 1.041 6.617 1 96.19 202 LEU B C 1
ATOM 4010 O O . LEU B 1 202 ? -19.359 1.824 6.988 1 96.19 202 LEU B O 1
ATOM 4014 N N . VAL B 1 203 ? -17.297 0.929 7.168 1 97.75 203 VAL B N 1
ATOM 4015 C CA . VAL B 1 203 ? -17.031 1.596 8.438 1 97.75 203 VAL B CA 1
ATOM 4016 C C . VAL B 1 203 ? -16.094 2.771 8.219 1 97.75 203 VAL B C 1
ATOM 4018 O O . VAL B 1 203 ? -15.086 2.643 7.516 1 97.75 203 VAL B O 1
ATOM 4021 N N . SER B 1 204 ? -16.469 3.869 8.812 1 97.94 204 SER B N 1
ATOM 4022 C CA . SER B 1 204 ? -15.586 5.027 8.938 1 97.94 204 SER B CA 1
ATOM 4023 C C . SER B 1 204 ? -15.008 5.129 10.344 1 97.94 204 SER B C 1
ATOM 4025 O O . SER B 1 204 ? -15.734 5.023 11.336 1 97.94 204 SER B O 1
ATOM 4027 N N . VAL B 1 205 ? -13.719 5.355 10.398 1 97.88 205 VAL B N 1
ATOM 4028 C CA . VAL B 1 205 ? -13.062 5.418 11.703 1 97.88 205 VAL B CA 1
ATOM 4029 C C . VAL B 1 205 ? -12.367 6.77 11.867 1 97.88 205 VAL B C 1
ATOM 4031 O O . VAL B 1 205 ? -11.781 7.289 10.914 1 97.88 205 VAL B O 1
ATOM 4034 N N . SER B 1 206 ? -12.484 7.344 13.047 1 96.38 206 SER B N 1
ATOM 4035 C CA . SER B 1 206 ? -11.812 8.594 13.383 1 96.38 206 SER B CA 1
ATOM 4036 C C . SER B 1 206 ? -11.25 8.547 14.805 1 96.38 206 SER B C 1
ATOM 4038 O O . SER B 1 206 ? -11.773 7.836 15.664 1 96.38 206 SER B O 1
ATOM 4040 N N . SER B 1 207 ? -10.195 9.219 15 1 95.69 207 SER B N 1
ATOM 4041 C CA . SER B 1 207 ? -9.562 9.305 16.312 1 95.69 207 SER B CA 1
ATOM 4042 C C . SER B 1 207 ? -8.859 10.641 16.5 1 95.69 207 SER B C 1
ATOM 4044 O O . SER B 1 207 ? -8.445 11.281 15.531 1 95.69 207 SER B O 1
ATOM 4046 N N . TRP B 1 208 ? -8.859 11.086 17.75 1 92.56 208 TRP B N 1
ATOM 4047 C CA . TRP B 1 208 ? -8.117 12.297 18.062 1 92.56 208 TRP B CA 1
ATOM 4048 C C . TRP B 1 208 ? -7.09 12.039 19.156 1 92.56 208 TRP B C 1
ATOM 4050 O O . TRP B 1 208 ? -7.336 11.242 20.062 1 92.56 208 TRP B O 1
ATOM 4060 N N . LEU B 1 209 ? -6.004 12.703 19.047 1 91.88 209 LEU B N 1
ATOM 4061 C CA . LEU B 1 209 ? -4.902 12.578 20 1 91.88 209 LEU B CA 1
ATOM 4062 C C . LEU B 1 209 ? -4.426 13.945 20.469 1 91.88 209 LEU B C 1
ATOM 4064 O O . LEU B 1 209 ? -4.117 14.812 19.641 1 91.88 209 LEU B O 1
ATOM 4068 N N . LEU B 1 210 ? -4.469 14.102 21.781 1 88.88 210 LEU B N 1
ATOM 4069 C CA . LEU B 1 210 ? -3.902 15.312 22.359 1 88.88 210 LEU B CA 1
ATOM 4070 C C . LEU B 1 210 ? -2.404 15.156 22.594 1 88.88 210 LEU B C 1
ATOM 4072 O O . LEU B 1 210 ? -1.97 14.211 23.266 1 88.88 210 LEU B O 1
ATOM 4076 N N . CYS B 1 211 ? -1.626 16.156 21.984 1 87.12 211 CYS B N 1
ATOM 4077 C CA . CYS B 1 211 ? -0.183 15.992 22.141 1 87.12 211 CYS B CA 1
ATOM 4078 C C . CYS B 1 211 ? 0.515 17.344 22.141 1 87.12 211 CYS B C 1
ATOM 4080 O O . CYS B 1 211 ? -0.104 18.375 21.859 1 87.12 211 CYS B O 1
ATOM 4082 N N . ALA B 1 212 ? 1.784 17.266 22.594 1 85.75 212 ALA B N 1
ATOM 4083 C CA . ALA B 1 212 ? 2.623 18.469 22.531 1 85.75 212 ALA B CA 1
ATOM 4084 C C . ALA B 1 212 ? 3.062 18.75 21.094 1 85.75 212 ALA B C 1
ATOM 4086 O O . ALA B 1 212 ? 3.355 17.812 20.328 1 85.75 212 ALA B O 1
ATOM 4087 N N . PRO B 1 213 ? 3.053 20.031 20.797 1 85.94 213 PRO B N 1
ATOM 4088 C CA . PRO B 1 213 ? 3.523 20.359 19.453 1 85.94 213 PRO B CA 1
ATOM 4089 C C . PRO B 1 213 ? 4.98 19.969 19.219 1 85.94 213 PRO B C 1
ATOM 4091 O O . PRO B 1 213 ? 5.785 20 20.156 1 85.94 213 PRO B O 1
ATOM 4094 N N . SER B 1 214 ? 5.262 19.562 18.016 1 85.06 214 SER B N 1
ATOM 4095 C CA . SER B 1 214 ? 6.621 19.203 17.625 1 85.06 214 SER B CA 1
ATOM 4096 C C . SER B 1 214 ? 6.883 19.531 16.156 1 85.06 214 SER B C 1
ATOM 4098 O O . SER B 1 214 ? 6.023 19.312 15.297 1 85.06 214 SER B O 1
ATOM 4100 N N . ASP B 1 215 ? 8.125 20.062 15.914 1 81.56 215 ASP B N 1
ATOM 4101 C CA . ASP B 1 215 ? 8.508 20.375 14.539 1 81.56 215 ASP B CA 1
ATOM 4102 C C . ASP B 1 215 ? 9.414 19.297 13.953 1 81.56 215 ASP B C 1
ATOM 4104 O O . ASP B 1 215 ? 9.828 19.391 12.797 1 81.56 215 ASP B O 1
ATOM 4108 N N . SER B 1 216 ? 9.648 18.359 14.688 1 85.75 216 SER B N 1
ATOM 4109 C CA . SER B 1 216 ? 10.594 17.359 14.195 1 85.75 216 SER B CA 1
ATOM 4110 C C . SER B 1 216 ? 10.039 15.953 14.344 1 85.75 216 SER B C 1
ATOM 4112 O O . SER B 1 216 ? 10.305 15.086 13.508 1 85.75 216 SER B O 1
ATOM 4114 N N . ASP B 1 217 ? 9.242 15.852 15.352 1 92.44 217 ASP B N 1
ATOM 4115 C CA . ASP B 1 217 ? 8.734 14.508 15.594 1 92.44 217 ASP B CA 1
ATOM 4116 C C . ASP B 1 217 ? 7.336 14.336 15.016 1 92.44 217 ASP B C 1
ATOM 4118 O O . ASP B 1 217 ? 6.371 14.906 15.531 1 92.44 217 ASP B O 1
ATOM 4122 N N . TRP B 1 218 ? 7.305 13.469 14.086 1 94.88 218 TRP B N 1
ATOM 4123 C CA . TRP B 1 218 ? 6.008 13.234 13.461 1 94.88 218 TRP B CA 1
ATOM 4124 C C . TRP B 1 218 ? 5.238 12.141 14.188 1 94.88 218 TRP B C 1
ATOM 4126 O O . TRP B 1 218 ? 5.816 11.383 14.977 1 94.88 218 TRP B O 1
ATOM 4136 N N . LEU B 1 219 ? 3.916 12.141 14 1 95.88 219 LEU B N 1
ATOM 4137 C CA . LEU B 1 219 ? 2.994 11.117 14.484 1 95.88 219 LEU B CA 1
ATOM 4138 C C . LEU B 1 219 ? 2.41 10.32 13.328 1 95.88 219 LEU B C 1
ATOM 4140 O O . LEU B 1 219 ? 2.117 10.883 12.266 1 95.88 219 LEU B O 1
ATOM 4144 N N . ALA B 1 220 ? 2.273 9.039 13.594 1 97.44 220 ALA B N 1
ATOM 4145 C CA . ALA B 1 220 ? 1.698 8.172 12.57 1 97.44 220 ALA B CA 1
ATOM 4146 C C . ALA B 1 220 ? 0.344 7.621 13.016 1 97.44 220 ALA B C 1
ATOM 4148 O O . ALA B 1 220 ? 0.191 7.172 14.148 1 97.44 220 ALA B O 1
ATOM 4149 N N . CYS B 1 221 ? -0.584 7.746 12.148 1 97.5 221 CYS B N 1
ATOM 4150 C CA . CYS B 1 221 ? -1.894 7.121 12.289 1 97.5 221 CYS B CA 1
ATOM 4151 C C . CYS B 1 221 ? -2.039 5.945 11.328 1 97.5 221 CYS B C 1
ATOM 4153 O O . CYS B 1 221 ? -1.908 6.105 10.117 1 97.5 221 CYS B O 1
ATOM 4155 N N . THR B 1 222 ? -2.322 4.785 11.852 1 97.75 222 THR B N 1
ATOM 4156 C CA . THR B 1 222 ? -2.465 3.59 11.031 1 97.75 222 THR B CA 1
ATOM 4157 C C . THR B 1 222 ? -3.852 2.977 11.195 1 97.75 222 THR B C 1
ATOM 4159 O O . THR B 1 222 ? -4.293 2.727 12.32 1 97.75 222 THR B O 1
ATOM 4162 N N . VAL B 1 223 ? -4.539 2.83 10.094 1 98.31 223 VAL B N 1
ATOM 4163 C CA . VAL B 1 223 ? -5.816 2.123 10.062 1 98.31 223 VAL B CA 1
ATOM 4164 C C . VAL B 1 223 ? -5.641 0.776 9.359 1 98.31 223 VAL B C 1
ATOM 4166 O O . VAL B 1 223 ? -5.121 0.711 8.242 1 98.31 223 VAL B O 1
ATOM 4169 N N . SER B 1 224 ? -6.094 -0.297 10.023 1 97.94 224 SER B N 1
ATOM 4170 C CA . SER B 1 224 ? -5.723 -1.592 9.461 1 97.94 224 SER B CA 1
ATOM 4171 C C . SER B 1 224 ? -6.789 -2.643 9.742 1 97.94 224 SER B C 1
ATOM 4173 O O . SER B 1 224 ? -7.52 -2.543 10.734 1 97.94 224 SER B O 1
ATOM 4175 N N . LEU B 1 225 ? -6.926 -3.559 8.805 1 96.75 225 LEU B N 1
ATOM 4176 C CA . LEU B 1 225 ? -7.676 -4.789 9.031 1 96.75 225 LEU B CA 1
ATOM 4177 C C . LEU B 1 225 ? -6.762 -5.898 9.547 1 96.75 225 LEU B C 1
ATOM 4179 O O . LEU B 1 225 ? -7.199 -6.781 10.281 1 96.75 225 LEU B O 1
ATOM 4183 N N . SER B 1 226 ? -5.582 -5.914 9.156 1 94.62 226 SER B N 1
ATOM 4184 C CA . SER B 1 226 ? -4.52 -6.848 9.508 1 94.62 226 SER B CA 1
ATOM 4185 C C . SER B 1 226 ? -3.143 -6.211 9.336 1 94.62 226 SER B C 1
ATOM 4187 O O . SER B 1 226 ? -3.039 -5.039 8.961 1 94.62 226 SER B O 1
ATOM 4189 N N . GLU B 1 227 ? -2.133 -6.895 9.609 1 92.5 227 GLU B N 1
ATOM 4190 C CA . GLU B 1 227 ? -0.776 -6.375 9.453 1 92.5 227 GLU B CA 1
ATOM 4191 C C . GLU B 1 227 ? -0.442 -6.121 7.988 1 92.5 227 GLU B C 1
ATOM 4193 O O . GLU B 1 227 ? 0.369 -5.246 7.676 1 92.5 227 GLU B O 1
ATOM 4198 N N . GLU B 1 228 ? -1.148 -6.879 7.156 1 92 228 GLU B N 1
ATOM 4199 C CA . GLU B 1 228 ? -0.832 -6.785 5.734 1 92 228 GLU B CA 1
ATOM 4200 C C . GLU B 1 228 ? -1.707 -5.742 5.043 1 92 228 GLU B C 1
ATOM 4202 O O . GLU B 1 228 ? -1.322 -5.188 4.012 1 92 228 GLU B O 1
ATOM 4207 N N . VAL B 1 229 ? -2.869 -5.551 5.574 1 95.81 229 VAL B N 1
ATOM 4208 C CA . VAL B 1 229 ? -3.818 -4.613 4.984 1 95.81 229 VAL B CA 1
ATOM 4209 C C . VAL B 1 229 ? -3.951 -3.379 5.875 1 95.81 229 VAL B C 1
ATOM 4211 O O . VAL B 1 229 ? -4.73 -3.379 6.832 1 95.81 229 VAL B O 1
ATOM 4214 N N . LYS B 1 230 ? -3.148 -2.377 5.504 1 97.38 230 LYS B N 1
ATOM 4215 C CA . LYS B 1 230 ? -3.145 -1.188 6.352 1 97.38 230 LYS B CA 1
ATOM 4216 C C . LYS B 1 230 ? -2.928 0.077 5.527 1 97.38 230 LYS B C 1
ATOM 4218 O O . LYS B 1 230 ? -2.436 0.01 4.398 1 97.38 230 LYS B O 1
ATOM 4223 N N . ARG B 1 231 ? -3.432 1.17 6.035 1 98.25 231 ARG B N 1
ATOM 4224 C CA . ARG B 1 231 ? -3.184 2.527 5.559 1 98.25 231 ARG B CA 1
ATOM 4225 C C . ARG B 1 231 ? -2.551 3.383 6.652 1 98.25 231 ARG B C 1
ATOM 4227 O O . ARG B 1 231 ? -2.936 3.291 7.82 1 98.25 231 ARG B O 1
ATOM 4234 N N . GLU B 1 232 ? -1.595 4.156 6.223 1 98.19 232 GLU B N 1
ATOM 4235 C CA . GLU B 1 232 ? -0.887 4.969 7.207 1 98.19 232 GLU B CA 1
ATOM 4236 C C . GLU B 1 232 ? -0.778 6.422 6.75 1 98.19 232 GLU B C 1
ATOM 4238 O O . GLU B 1 232 ? -0.562 6.688 5.566 1 98.19 232 GLU B O 1
ATOM 4243 N N . GLY B 1 233 ? -1.002 7.305 7.645 1 98.44 233 GLY B N 1
ATOM 4244 C CA . GLY B 1 233 ? -0.71 8.719 7.477 1 98.44 233 GLY B CA 1
ATOM 4245 C C . GLY B 1 233 ? 0.223 9.266 8.539 1 98.44 233 GLY B C 1
ATOM 4246 O O . GLY B 1 233 ? 0.176 8.836 9.695 1 98.44 233 GLY B O 1
ATOM 4247 N N . ARG B 1 234 ? 1.043 10.195 8.148 1 98.12 234 ARG B N 1
ATOM 4248 C CA . ARG B 1 234 ? 1.979 10.812 9.086 1 98.12 234 ARG B CA 1
ATOM 4249 C C . ARG B 1 234 ? 1.856 12.336 9.062 1 98.12 234 ARG B C 1
ATOM 4251 O O . ARG B 1 234 ? 1.687 12.93 8 1 98.12 234 ARG B O 1
ATOM 4258 N N . ILE B 1 235 ? 2.004 12.922 10.297 1 96.38 235 ILE B N 1
ATOM 4259 C CA . ILE B 1 235 ? 1.841 14.367 10.375 1 96.38 235 ILE B CA 1
ATOM 4260 C C . ILE B 1 235 ? 2.781 14.938 11.438 1 96.38 235 ILE B C 1
ATOM 4262 O O . ILE B 1 235 ? 3.062 14.273 12.445 1 96.38 235 ILE B O 1
ATOM 4266 N N . LEU B 1 236 ? 3.312 16.109 11.156 1 94.19 236 LEU B N 1
ATOM 4267 C CA . LEU B 1 236 ? 3.988 16.891 12.188 1 94.19 236 LEU B CA 1
ATOM 4268 C C . LEU B 1 236 ? 2.986 17.719 12.984 1 94.19 236 LEU B C 1
ATOM 4270 O O . LEU B 1 236 ? 2.297 18.578 12.43 1 94.19 236 LEU B O 1
ATOM 4274 N N . PRO B 1 237 ? 2.943 17.406 14.289 1 89 237 PRO B N 1
ATOM 4275 C CA . PRO B 1 237 ? 1.978 18.156 15.094 1 89 237 PRO B CA 1
ATOM 4276 C C . PRO B 1 237 ? 2.441 19.578 15.391 1 89 237 PRO B C 1
ATOM 4278 O O . PRO B 1 237 ? 2.811 19.891 16.531 1 89 237 PRO B O 1
ATOM 4281 N N . HIS B 1 238 ? 2.654 20.391 14.5 1 79.25 238 HIS B N 1
ATOM 4282 C CA . HIS B 1 238 ? 3.115 21.766 14.719 1 79.25 238 HIS B CA 1
ATOM 4283 C C . HIS B 1 238 ? 2.24 22.766 13.977 1 79.25 238 HIS B C 1
ATOM 4285 O O . HIS B 1 238 ? 1.884 22.547 12.82 1 79.25 238 HIS B O 1
ATOM 4291 N N . ILE B 1 239 ? 1.681 23.625 14.766 1 66.62 239 ILE B N 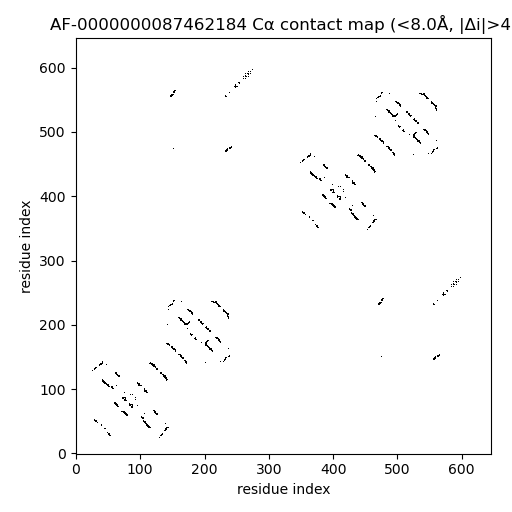1
ATOM 4292 C CA . ILE B 1 239 ? 0.994 24.766 14.164 1 66.62 239 ILE B CA 1
ATOM 4293 C C . ILE B 1 239 ? 1.895 26 14.211 1 66.62 239 ILE B C 1
ATOM 4295 O O . ILE B 1 239 ? 2.258 26.469 15.289 1 66.62 239 ILE B O 1
ATOM 4299 N N . TYR B 1 240 ? 2.76 26.156 13.156 1 56.56 240 TYR B N 1
ATOM 4300 C CA . TYR B 1 240 ? 3.566 27.359 13.195 1 56.56 240 TYR B CA 1
ATOM 4301 C C . TYR B 1 240 ? 2.686 28.609 13.203 1 56.56 240 TYR B C 1
ATOM 4303 O O . TYR B 1 240 ? 1.915 28.828 12.266 1 56.56 240 TYR B O 1
ATOM 4311 N N . THR B 1 241 ? 2.162 28.891 14.266 1 52.78 241 THR B N 1
ATOM 4312 C CA . THR B 1 241 ? 1.48 30.172 14.312 1 52.78 241 THR B CA 1
ATOM 4313 C C . THR B 1 241 ? 2.457 31.312 14.023 1 52.78 241 THR B C 1
ATOM 4315 O O . THR B 1 241 ? 3.525 31.391 14.633 1 52.78 241 THR B O 1
ATOM 4318 N N . ALA B 1 242 ? 2.695 31.625 12.703 1 46.19 242 ALA B N 1
ATOM 4319 C CA . ALA B 1 242 ? 3.434 32.875 12.586 1 46.19 242 ALA B CA 1
ATOM 4320 C C . ALA B 1 242 ? 3.168 33.781 13.789 1 46.19 242 ALA B C 1
ATOM 4322 O O . ALA B 1 242 ? 2.059 33.781 14.328 1 46.19 242 ALA B O 1
ATOM 4323 N N . PRO B 1 243 ? 4.297 34.062 14.398 1 41.25 243 PRO B N 1
ATOM 4324 C CA . PRO B 1 243 ? 4.027 35.062 15.43 1 41.25 243 PRO B CA 1
ATOM 4325 C C . PRO B 1 243 ? 2.877 36 15.062 1 41.25 243 PRO B C 1
ATOM 4327 O O . PRO B 1 243 ? 2.891 36.625 13.984 1 41.25 243 PRO B O 1
ATOM 4330 N N . THR B 1 244 ? 1.696 35.5 15.102 1 41.16 244 THR B N 1
ATOM 4331 C CA . THR B 1 244 ? 0.693 36.562 15.023 1 41.16 244 THR B CA 1
ATOM 4332 C C . THR B 1 244 ? 1.326 37.938 15.273 1 41.16 244 THR B C 1
ATOM 4334 O O . THR B 1 244 ? 2.178 38.094 16.156 1 41.16 244 THR B O 1
ATOM 4337 N N . ALA B 1 245 ? 1.192 38.812 14.297 1 41.47 245 ALA B N 1
ATOM 4338 C CA . ALA B 1 245 ? 1.604 40.188 14.398 1 41.47 245 ALA B CA 1
ATOM 4339 C C . ALA B 1 245 ? 1.7 40.625 15.859 1 41.47 245 ALA B C 1
ATOM 4341 O O . ALA B 1 245 ? 1.222 39.938 16.75 1 41.47 245 ALA B O 1
ATOM 4342 N N . VAL B 1 246 ? 1.377 42.031 15.953 1 40.06 246 VAL B N 1
ATOM 4343 C CA . VAL B 1 246 ? 1.626 43.125 16.875 1 40.06 246 VAL B CA 1
ATOM 4344 C C . VAL B 1 246 ? 1.062 42.781 18.25 1 40.06 246 VAL B C 1
ATOM 4346 O O . VAL B 1 246 ? -0.139 42.562 18.391 1 40.06 246 VAL B O 1
ATOM 4349 N N . PRO B 1 247 ? 1.854 42.125 19.047 1 41.09 247 PRO B N 1
ATOM 4350 C CA . PRO B 1 247 ? 1.312 42.125 20.406 1 41.09 247 PRO B CA 1
ATOM 4351 C C . PRO B 1 247 ? 0.305 43.25 20.641 1 41.09 247 PRO B C 1
ATOM 4353 O O . PRO B 1 247 ? 0.612 44.438 20.406 1 41.09 247 PRO B O 1
ATOM 4356 N N . GLY B 1 248 ? -0.944 43.094 20.203 1 43.5 248 GLY B N 1
ATOM 4357 C CA . GLY B 1 248 ? -1.806 44.156 20.719 1 43.5 248 GLY B CA 1
ATOM 4358 C C . GLY B 1 248 ? -1.253 44.812 21.953 1 43.5 248 GLY B C 1
ATOM 4359 O O . GLY B 1 248 ? -0.266 44.375 22.531 1 43.5 248 GLY B O 1
ATOM 4360 N N . VAL B 1 249 ? -1.334 46.156 22.031 1 47.75 249 VAL B N 1
ATOM 4361 C CA . VAL B 1 249 ? -0.93 46.812 23.266 1 47.75 249 VAL B CA 1
ATOM 4362 C C . VAL B 1 249 ? -1.226 45.906 24.453 1 47.75 249 VAL B C 1
ATOM 4364 O O . VAL B 1 249 ? -2.318 45.344 24.562 1 47.75 249 VAL B O 1
ATOM 4367 N N . SER B 1 250 ? -0.233 45.344 24.922 1 53.88 250 SER B N 1
ATOM 4368 C CA . SER B 1 250 ? -0.359 44.469 26.094 1 53.88 250 SER B CA 1
ATOM 4369 C C . SER B 1 250 ? -1.488 44.938 27 1 53.88 250 SER B C 1
ATOM 4371 O O . SER B 1 250 ? -1.703 46.156 27.172 1 53.88 250 SER B O 1
ATOM 4373 N N . LYS B 1 251 ? -2.393 44.125 27.297 1 62.06 251 LYS B N 1
ATOM 4374 C CA . LYS B 1 251 ? -3.396 44.438 28.312 1 62.06 251 LYS B CA 1
ATOM 4375 C C . LYS B 1 251 ? -2.793 45.281 29.453 1 62.06 251 LYS B C 1
ATOM 4377 O O . LYS B 1 251 ? -3.443 46.156 29.984 1 62.06 251 LYS B O 1
ATOM 4382 N N . GLU B 1 252 ? -1.528 45.062 29.656 1 65.19 252 GLU B N 1
ATOM 4383 C CA . GLU B 1 252 ? -0.811 45.781 30.719 1 65.19 252 GLU B CA 1
ATOM 4384 C C . GLU B 1 252 ? -0.574 47.25 30.344 1 65.19 252 GLU B C 1
ATOM 4386 O O . GLU B 1 252 ? -0.778 48.125 31.172 1 65.19 252 GLU B O 1
ATOM 4391 N N . ALA B 1 253 ? -0.229 47.375 29.047 1 69.94 253 ALA B N 1
ATOM 4392 C CA . ALA B 1 253 ? -0.016 48.75 28.609 1 69.94 253 ALA B CA 1
ATOM 4393 C C . ALA B 1 253 ? -1.331 49.5 28.562 1 69.94 253 ALA B C 1
ATOM 4395 O O . ALA B 1 253 ? -1.378 50.688 28.938 1 69.94 253 ALA B O 1
ATOM 4396 N N . PHE B 1 254 ? -2.4 48.938 28.359 1 71.5 254 PHE B N 1
ATOM 4397 C CA . PHE B 1 254 ? -3.717 49.562 28.359 1 71.5 254 PHE B CA 1
ATOM 4398 C C . PHE B 1 254 ? -4.148 49.875 29.797 1 71.5 254 PHE B C 1
ATOM 4400 O O . PHE B 1 254 ? -4.613 51 30.062 1 71.5 254 PHE B O 1
ATOM 4407 N N . ILE B 1 255 ? -3.918 49.031 30.703 1 75.31 255 ILE B N 1
ATOM 4408 C CA . ILE B 1 255 ? -4.293 49.25 32.094 1 75.31 255 ILE B CA 1
ATOM 4409 C C . ILE B 1 255 ? -3.48 50.406 32.688 1 75.31 255 ILE B C 1
ATOM 4411 O O . ILE B 1 255 ? -4.023 51.281 33.375 1 75.31 255 ILE B O 1
ATOM 4415 N N . VAL B 1 256 ? -2.205 50.5 32.344 1 79.12 256 VAL B N 1
ATOM 4416 C CA . VAL B 1 256 ? -1.354 51.562 32.844 1 79.12 256 VAL B CA 1
ATOM 4417 C C . VAL B 1 256 ? -1.808 52.906 32.25 1 79.12 256 VAL B C 1
ATOM 4419 O O . VAL B 1 256 ? -1.924 53.906 32.969 1 79.12 256 VAL B O 1
ATOM 4422 N N . THR B 1 257 ? -2.221 52.875 31.016 1 82.19 257 THR B N 1
ATOM 4423 C CA . THR B 1 257 ? -2.65 54.094 30.375 1 82.19 257 THR B CA 1
ATOM 4424 C C . THR B 1 257 ? -4.02 54.531 30.891 1 82.19 257 THR B C 1
ATOM 4426 O O . THR B 1 257 ? -4.277 55.719 31.062 1 82.19 257 THR B O 1
ATOM 4429 N N . LEU B 1 258 ? -4.77 53.594 31.297 1 83.81 258 LEU B N 1
ATOM 4430 C CA . LEU B 1 258 ? -6.09 53.875 31.844 1 83.81 258 LEU B CA 1
ATOM 4431 C C . LEU B 1 258 ? -5.977 54.438 33.25 1 83.81 258 LEU B C 1
ATOM 4433 O O . LEU B 1 258 ? -6.664 55.406 33.594 1 83.81 258 LEU B O 1
ATOM 4437 N N . VAL B 1 259 ? -5.078 53.969 34 1 85.62 259 VAL B N 1
ATOM 4438 C CA . VAL B 1 259 ? -4.836 54.438 35.375 1 85.62 259 VAL B CA 1
ATOM 4439 C C . VAL B 1 259 ? -4.27 55.875 35.312 1 85.62 259 VAL B C 1
ATOM 4441 O O . VAL B 1 259 ? -4.703 56.75 36.062 1 85.62 259 VAL B O 1
ATOM 4444 N N . LEU B 1 260 ? -3.418 56.125 34.312 1 88 260 LEU B N 1
ATOM 4445 C CA . LEU B 1 260 ? -2.842 57.438 34.156 1 88 260 LEU B CA 1
ATOM 4446 C C . LEU B 1 260 ? -3.898 58.438 33.688 1 88 260 LEU B C 1
ATOM 4448 O O . LEU B 1 260 ? -3.904 59.594 34.125 1 88 260 LEU B O 1
ATOM 4452 N N . LEU B 1 261 ? -4.816 58 33.094 1 89.38 261 LEU B N 1
ATOM 4453 C CA . LEU B 1 261 ? -5.918 58.844 32.625 1 89.38 261 LEU B CA 1
ATOM 4454 C C . LEU B 1 261 ? -6.848 59.188 33.781 1 89.38 261 LEU B C 1
ATOM 4456 O O . LEU B 1 261 ? -7.238 60.344 33.938 1 89.38 261 LEU B O 1
ATOM 4460 N N . ILE B 1 262 ? -7.117 58.25 34.562 1 88.31 262 ILE B N 1
ATOM 4461 C CA . ILE B 1 262 ? -7.988 58.469 35.719 1 88.31 262 ILE B CA 1
ATOM 4462 C C . ILE B 1 262 ? -7.309 59.438 36.719 1 88.31 262 ILE B C 1
ATOM 4464 O O . ILE B 1 262 ? -7.93 60.375 37.219 1 88.31 262 ILE B O 1
ATOM 4468 N N . LEU B 1 263 ? -6.016 59.281 36.875 1 89.44 263 LEU B N 1
ATOM 4469 C CA . LEU B 1 263 ? -5.25 60.156 37.75 1 89.44 263 LEU B CA 1
ATOM 4470 C C . LEU B 1 263 ? -5.219 61.594 37.219 1 89.44 263 LEU B C 1
ATOM 4472 O O . LEU B 1 263 ? -5.387 62.531 37.969 1 89.44 263 LEU B O 1
ATOM 4476 N N . SER B 1 264 ? -5.168 61.75 36 1 89.88 264 SER B N 1
ATOM 4477 C CA . SER B 1 264 ? -5.164 63.062 35.375 1 89.88 264 SER B CA 1
ATOM 4478 C C . SER B 1 264 ? -6.527 63.75 35.5 1 89.88 264 SER B C 1
ATOM 4480 O O . SER B 1 264 ? -6.609 64.938 35.781 1 89.88 264 SER B O 1
ATOM 4482 N N . LEU B 1 265 ? -7.5 62.906 35.531 1 89.06 265 LEU B N 1
ATOM 4483 C CA . LEU B 1 265 ? -8.852 63.438 35.656 1 89.06 265 LEU B CA 1
ATOM 4484 C C . LEU B 1 265 ? -9.125 63.875 37.094 1 89.06 265 LEU B C 1
ATOM 4486 O O . LEU B 1 265 ? -9.734 64.938 37.344 1 89.06 265 LEU B O 1
ATOM 4490 N N . VAL B 1 266 ? -8.555 63.25 38 1 88.62 266 VAL B N 1
ATOM 4491 C CA . VAL B 1 266 ? -8.68 63.594 39.406 1 88.62 266 VAL B CA 1
ATOM 4492 C C . VAL B 1 266 ? -7.914 64.875 39.688 1 88.62 266 VAL B C 1
ATOM 4494 O O . VAL B 1 266 ? -8.414 65.75 40.375 1 88.62 266 VAL B O 1
ATOM 4497 N N . ILE B 1 267 ? -6.789 65.062 39.094 1 88.94 267 ILE B N 1
ATOM 4498 C CA . ILE B 1 267 ? -5.973 66.25 39.25 1 88.94 267 ILE B CA 1
ATOM 4499 C C . ILE B 1 267 ? -6.691 67.5 38.625 1 88.94 267 ILE B C 1
ATOM 4501 O O . ILE B 1 267 ? -6.742 68.562 39.25 1 88.94 267 ILE B O 1
ATOM 4505 N N . ILE B 1 268 ? -7.328 67.25 37.594 1 87.88 268 ILE B N 1
ATOM 4506 C CA . ILE B 1 268 ? -8.078 68.312 36.938 1 87.88 268 ILE B CA 1
ATOM 4507 C C . ILE B 1 268 ? -9.25 68.75 37.812 1 87.88 268 ILE B C 1
ATOM 4509 O O . ILE B 1 268 ? -9.469 69.938 38.031 1 87.88 268 ILE B O 1
ATOM 4513 N N . CYS B 1 269 ? -9.875 67.812 38.375 1 86.5 269 CYS B N 1
ATOM 4514 C CA . CYS B 1 269 ? -11.008 68.062 39.25 1 86.5 269 CYS B CA 1
ATOM 4515 C C . CYS B 1 269 ? -10.562 68.812 40.469 1 86.5 269 CYS B C 1
ATOM 4517 O O . CYS B 1 269 ? -11.211 69.812 40.906 1 86.5 269 CYS B O 1
ATOM 4519 N N . ALA B 1 270 ? -9.422 68.562 41 1 90.19 270 ALA B N 1
ATOM 4520 C CA . ALA B 1 270 ? -8.875 69.188 42.188 1 90.19 270 ALA B CA 1
ATOM 4521 C C . ALA B 1 270 ? -8.469 70.625 41.875 1 90.19 270 ALA B C 1
ATOM 4523 O O . ALA B 1 270 ? -8.797 71.562 42.625 1 90.19 270 ALA B O 1
ATOM 4524 N N . LEU B 1 271 ? -7.914 70.812 40.719 1 88.5 271 LEU B N 1
ATOM 4525 C CA . LEU B 1 271 ? -7.488 72.125 40.312 1 88.5 271 LEU B CA 1
ATOM 4526 C C . LEU B 1 271 ? -8.688 73 40.031 1 88.5 271 LEU B C 1
ATOM 4528 O O . LEU B 1 271 ? -8.703 74.188 40.406 1 88.5 271 LEU B O 1
ATOM 4532 N N . CYS B 1 272 ? -9.68 72.5 39.562 1 85.69 272 CYS B N 1
ATOM 4533 C CA . CYS B 1 272 ? -10.914 73.25 39.281 1 85.69 272 CYS B CA 1
ATOM 4534 C C . CYS B 1 272 ? -11.633 73.625 40.594 1 85.69 272 CYS B C 1
ATOM 4536 O O . CYS B 1 272 ? -12.125 74.75 40.719 1 85.69 272 CYS B O 1
ATOM 4538 N N . SER B 1 273 ? -11.57 72.812 41.594 1 88.19 273 SER B N 1
ATOM 4539 C CA . SER B 1 273 ? -12.18 73.062 42.875 1 88.19 273 SER B CA 1
ATOM 4540 C C . SER B 1 273 ? -11.438 74.188 43.625 1 88.19 273 SER B C 1
ATOM 4542 O O . SER B 1 273 ? -12.07 75.062 44.219 1 88.19 273 SER B O 1
ATOM 4544 N N . VAL B 1 274 ? -10.219 74.25 43.469 1 85.5 274 VAL B N 1
ATOM 4545 C CA . VAL B 1 274 ? -9.406 75.25 44.094 1 85.5 274 VAL B CA 1
ATOM 4546 C C . VAL B 1 274 ? -9.688 76.625 43.438 1 85.5 274 VAL B C 1
ATOM 4548 O O . VAL B 1 274 ? -9.836 77.625 44.125 1 85.5 274 VAL B O 1
ATOM 4551 N N . ILE B 1 275 ? -9.898 76.625 42.219 1 84.56 275 ILE B N 1
ATOM 4552 C CA . ILE B 1 275 ? -10.172 77.812 41.5 1 84.56 275 ILE B CA 1
ATOM 4553 C C . ILE B 1 275 ? -11.57 78.375 41.844 1 84.56 275 ILE B C 1
ATOM 4555 O O . ILE B 1 275 ? -11.75 79.562 42.062 1 84.56 275 ILE B O 1
ATOM 4559 N N . LEU B 1 276 ? -12.469 77.5 42.031 1 84.5 276 LEU B N 1
ATOM 4560 C CA . LEU B 1 276 ? -13.836 77.875 42.344 1 84.5 276 LEU B CA 1
ATOM 4561 C C . LEU B 1 276 ? -13.945 78.375 43.781 1 84.5 276 LEU B C 1
ATOM 4563 O O . LEU B 1 276 ? -14.648 79.312 44.062 1 84.5 276 LEU B O 1
ATOM 4567 N N . CYS B 1 277 ? -13.25 77.75 44.719 1 83.12 277 CYS B N 1
ATOM 4568 C CA . CYS B 1 277 ? -13.266 78.188 46.094 1 83.12 277 CYS B CA 1
ATOM 4569 C C . CYS B 1 277 ? -12.625 79.562 46.281 1 83.12 277 CYS B C 1
ATOM 4571 O O . CYS B 1 277 ? -13.117 80.375 47.062 1 83.12 277 CYS B O 1
ATOM 4573 N N . LYS B 1 278 ? -11.641 79.875 45.531 1 83.75 278 LYS B N 1
ATOM 4574 C CA . LYS B 1 278 ? -10.992 81.188 45.562 1 83.75 278 LYS B CA 1
ATOM 4575 C C . LYS B 1 278 ? -11.867 82.25 44.938 1 83.75 278 LYS B C 1
ATOM 4577 O O . LYS B 1 278 ? -11.883 83.375 45.406 1 83.75 278 LYS B O 1
ATOM 4582 N N . ARG B 1 279 ? -12.633 81.938 44.094 1 79.38 279 ARG B N 1
ATOM 4583 C CA . ARG B 1 279 ? -13.555 82.812 43.438 1 79.38 279 ARG B CA 1
ATOM 4584 C C . ARG B 1 279 ? -14.758 83.125 44.344 1 79.38 279 ARG B C 1
ATOM 4586 O O . ARG B 1 279 ? -15.273 84.25 44.375 1 79.38 279 ARG B O 1
ATOM 4593 N N . ARG B 1 280 ? -15.156 82.25 45.219 1 75.69 280 ARG B N 1
ATOM 4594 C CA . ARG B 1 280 ? -16.281 82.438 46.125 1 75.69 280 ARG B CA 1
ATOM 4595 C C . ARG B 1 280 ? -15.891 83.188 47.406 1 75.69 280 ARG B C 1
ATOM 4597 O O . ARG B 1 280 ? -16.703 83.875 47.969 1 75.69 280 ARG B O 1
ATOM 4604 N N . GLY B 1 281 ? -14.734 83.062 47.906 1 72.25 281 GLY B N 1
ATOM 4605 C CA . GLY B 1 281 ? -14.266 83.75 49.062 1 72.25 281 GLY B CA 1
ATOM 4606 C C . GLY B 1 281 ? -14.141 85.25 48.812 1 72.25 281 GLY B C 1
ATOM 4607 O O . GLY B 1 281 ? -14.273 86.062 49.75 1 72.25 281 GLY B O 1
ATOM 4608 N N . SER B 1 282 ? -13.93 85.688 47.719 1 65.75 282 SER B N 1
ATOM 4609 C CA . SER B 1 282 ? -13.867 87.125 47.406 1 65.75 282 SER B CA 1
ATOM 4610 C C . SER B 1 282 ? -15.258 87.75 47.406 1 65.75 282 SER B C 1
ATOM 4612 O O . SER B 1 282 ? -15.398 89 47.5 1 65.75 282 SER B O 1
ATOM 4614 N N . MET B 1 283 ? -16.266 87 47.438 1 59.03 283 MET B N 1
ATOM 4615 C CA . MET B 1 283 ? -17.641 87.562 47.469 1 59.03 283 MET B CA 1
ATOM 4616 C C . MET B 1 283 ? -18.125 87.688 48.906 1 59.03 283 MET B C 1
ATOM 4618 O O . MET B 1 283 ? -18.906 88.625 49.219 1 59.03 283 MET B O 1
ATOM 4622 N N . TRP B 1 284 ? -17.672 86.938 49.875 1 56.53 284 TRP B N 1
ATOM 4623 C CA . TRP B 1 284 ? -18.141 87 51.25 1 56.53 284 TRP B CA 1
ATOM 4624 C C . TRP B 1 284 ? -17.469 88.188 52 1 56.53 284 TRP B C 1
ATOM 4626 O O . TRP B 1 284 ? -18.062 88.812 52.875 1 56.53 284 TRP B O 1
ATOM 4636 N N . SER B 1 285 ? -16.312 88.625 51.688 1 58.19 285 SER B N 1
ATOM 4637 C CA . SER B 1 285 ? -15.688 89.75 52.375 1 58.19 285 SER B CA 1
ATOM 4638 C C . SER B 1 285 ? -16.266 91.062 51.906 1 58.19 285 SER B C 1
ATOM 4640 O O . SER B 1 285 ? -16.25 92.062 52.656 1 58.19 285 SER B O 1
ATOM 4642 N N . SER B 1 286 ? -16.953 91.188 50.875 1 56.75 286 SER B N 1
ATOM 4643 C CA . SER B 1 286 ? -17.594 92.375 50.469 1 56.75 286 SER B CA 1
ATOM 4644 C C . SER B 1 286 ? -18.938 92.562 51.156 1 56.75 286 SER B C 1
ATOM 4646 O O . SER B 1 286 ? -19.422 93.688 51.312 1 56.75 286 SER B O 1
ATOM 4648 N N . PHE B 1 287 ? -19.562 91.562 51.656 1 53.66 287 PHE B N 1
ATOM 4649 C CA . PHE B 1 287 ? -20.859 91.625 52.312 1 53.66 287 PHE B CA 1
ATOM 4650 C C . PHE B 1 287 ? -20.688 92.062 53.781 1 53.66 287 PHE B C 1
ATOM 4652 O O . PHE B 1 287 ? -21.516 92.812 54.312 1 53.66 287 PHE B O 1
ATOM 4659 N N . LYS B 1 288 ? -19.578 91.75 54.406 1 53.56 288 LYS B N 1
ATOM 4660 C CA . LYS B 1 288 ? -19.359 92.188 55.812 1 53.56 288 LYS B CA 1
ATOM 4661 C C . LYS B 1 288 ? -18.969 93.688 55.844 1 53.56 288 LYS B C 1
ATOM 4663 O O . LYS B 1 288 ? -19.312 94.375 56.812 1 53.56 288 LYS B O 1
ATOM 4668 N N . LYS B 1 289 ? -18.375 94.25 54.812 1 55.12 289 LYS B N 1
ATOM 4669 C CA . LYS B 1 289 ? -18 95.625 54.875 1 55.12 289 LYS B CA 1
ATOM 4670 C C . LYS B 1 289 ? -19.203 96.562 54.656 1 55.12 289 LYS B C 1
ATOM 4672 O O . LYS B 1 289 ? -19.266 97.688 55.188 1 55.12 289 LYS B O 1
ATOM 4677 N N . SER B 1 290 ? -20.266 96.062 54 1 55.41 290 SER B N 1
ATOM 4678 C CA . SER B 1 290 ? -21.422 96.938 53.781 1 55.41 290 SER B CA 1
ATOM 4679 C C . SER B 1 290 ? -22.328 97 55 1 55.41 290 SER B C 1
ATOM 4681 O O . SER B 1 290 ? -22.938 98 55.281 1 55.41 290 SER B O 1
ATOM 4683 N N . ARG B 1 291 ? -22.297 96 55.906 1 50.31 291 ARG B N 1
ATOM 4684 C CA . ARG B 1 291 ? -23.172 96 57.062 1 50.31 291 ARG B CA 1
ATOM 4685 C C . ARG B 1 291 ? -22.578 96.875 58.156 1 50.31 291 ARG B C 1
ATOM 4687 O O . ARG B 1 291 ? -23.328 97.5 58.938 1 50.31 291 ARG B O 1
ATOM 4694 N N . ASN B 1 292 ? -21.266 97 58.25 1 52.16 292 ASN B N 1
ATOM 4695 C CA . ASN B 1 292 ? -20.703 97.812 59.312 1 52.16 292 ASN B CA 1
ATOM 4696 C C . ASN B 1 292 ? -20.828 99.312 59 1 52.16 292 ASN B C 1
ATOM 4698 O O . ASN B 1 292 ? -20.719 100.125 59.906 1 52.16 292 ASN B O 1
ATOM 4702 N N . ARG B 1 293 ? -21.094 99.75 57.781 1 50.75 293 ARG B N 1
ATOM 4703 C CA . ARG B 1 293 ? -21.25 101.188 57.531 1 50.75 293 ARG B CA 1
ATOM 4704 C C . ARG B 1 293 ? -22.656 101.625 57.906 1 50.75 293 ARG B C 1
ATOM 4706 O O . ARG B 1 293 ? -22.859 102.812 58.188 1 50.75 293 ARG B O 1
ATOM 4713 N N . SER B 1 294 ? -23.703 100.75 57.969 1 52.09 294 SER B N 1
ATOM 4714 C CA . SER B 1 294 ? -25.062 101.25 58.25 1 52.09 294 SER B CA 1
ATOM 4715 C C . SER B 1 294 ? -25.266 101.5 59.719 1 52.09 294 SER B C 1
ATOM 4717 O O . SER B 1 294 ? -26.141 102.25 60.125 1 52.09 294 SER B O 1
ATOM 4719 N N . ASP B 1 295 ? -24.578 100.812 60.656 1 49.62 295 ASP B N 1
ATOM 4720 C CA . ASP B 1 295 ? -24.875 100.938 62.062 1 49.62 295 ASP B CA 1
ATOM 4721 C C . ASP B 1 295 ? -24.328 102.188 62.625 1 49.62 295 ASP B C 1
ATOM 4723 O O . ASP B 1 295 ? -24.609 102.562 63.781 1 49.62 295 ASP B O 1
ATOM 4727 N N . GLN B 1 296 ? -23.359 102.875 62 1 46.19 296 GLN B N 1
ATOM 4728 C CA . GLN B 1 296 ? -22.828 104.062 62.688 1 46.19 296 GLN B CA 1
ATOM 4729 C C . GLN B 1 296 ? -23.719 105.25 62.469 1 46.19 296 GLN B C 1
ATOM 4731 O O . GLN B 1 296 ? -23.531 106.312 63.094 1 46.19 296 GLN B O 1
ATOM 4736 N N . THR B 1 297 ? -24.594 105.312 61.438 1 47.84 297 THR B N 1
ATOM 4737 C CA . THR B 1 297 ? -25.297 106.562 61.25 1 47.84 297 THR B CA 1
ATOM 4738 C C . THR B 1 297 ? -26.438 106.688 62.219 1 47.84 297 THR B C 1
ATOM 4740 O O . THR B 1 297 ? -26.969 107.812 62.406 1 47.84 297 THR B O 1
ATOM 4743 N N . GLU B 1 298 ? -27.047 105.625 62.688 1 44.91 298 GLU B N 1
ATOM 4744 C CA . GLU B 1 298 ? -28.312 105.812 63.375 1 44.91 298 GLU B CA 1
ATOM 4745 C C . GLU B 1 298 ? -28.078 106.312 64.812 1 44.91 298 GLU B C 1
ATOM 4747 O O . GLU B 1 298 ? -29.031 106.5 65.562 1 44.91 298 GLU B O 1
ATOM 4752 N N . LEU B 1 299 ? -26.875 106.312 65.312 1 42.41 299 LEU B N 1
ATOM 4753 C CA . LEU B 1 299 ? -26.828 106.562 66.75 1 42.41 299 LEU B CA 1
ATOM 4754 C C . LEU B 1 299 ? -27.062 108.062 67.062 1 42.41 299 LEU B C 1
ATOM 4756 O O . LEU B 1 299 ? -27.078 108.438 68.188 1 42.41 299 LEU B O 1
ATOM 4760 N N . GLY B 1 300 ? -27.031 108.875 66 1 37.5 300 GLY B N 1
ATOM 4761 C CA . GLY B 1 300 ? -26.953 110.25 66.5 1 37.5 300 GLY B CA 1
ATOM 4762 C C . GLY B 1 300 ? -28.25 110.812 67.062 1 37.5 300 GLY B C 1
ATOM 4763 O O . GLY B 1 300 ? -28.281 111.812 67.75 1 37.5 300 GLY B O 1
ATOM 4764 N N . GLN B 1 301 ? -29.5 110.562 66.438 1 36.62 301 GLN B N 1
ATOM 4765 C CA . GLN B 1 301 ? -30.547 111.562 66.688 1 36.62 301 GLN B CA 1
ATOM 4766 C C . GLN B 1 301 ? -31.406 111.188 67.875 1 36.62 301 GLN B C 1
ATOM 4768 O O . GLN B 1 301 ? -32.531 110.688 67.75 1 36.62 301 GLN B O 1
ATOM 4773 N N . ARG B 1 302 ? -30.984 110.562 68.938 1 39.22 302 ARG B N 1
ATOM 4774 C CA . ARG B 1 302 ? -31.984 110.188 69.938 1 39.22 302 ARG B CA 1
ATOM 4775 C C . ARG B 1 302 ? -32.656 111.375 70.5 1 39.22 302 ARG B C 1
ATOM 4777 O O . ARG B 1 302 ? -31.969 112.312 71.062 1 39.22 302 ARG B O 1
ATOM 4784 N N . PRO B 1 303 ? -33.969 111.75 69.938 1 37.53 303 PRO B N 1
ATOM 4785 C CA . PRO B 1 303 ? -34.719 112.812 70.562 1 37.53 303 PRO B CA 1
ATOM 4786 C C . PRO B 1 303 ? -34.969 112.562 72.062 1 37.53 303 PRO B C 1
ATOM 4788 O O . PRO B 1 303 ? -34.906 111.438 72.5 1 37.53 303 PRO B O 1
ATOM 4791 N N . ALA B 1 304 ? -35.188 113.625 72.938 1 36.78 304 ALA B N 1
ATOM 4792 C CA . ALA B 1 304 ? -35.281 114 74.312 1 36.78 304 ALA B CA 1
ATOM 4793 C C . ALA B 1 304 ? -36.594 113.438 74.938 1 36.78 304 ALA B C 1
ATOM 4795 O O . ALA B 1 304 ? -36.969 113.812 76.062 1 36.78 304 ALA B O 1
ATOM 4796 N N . ASP B 1 305 ? -37.344 112.438 74.312 1 30.58 305 ASP B N 1
ATOM 4797 C CA . ASP B 1 305 ? -38.719 112.312 74.75 1 30.58 305 ASP B CA 1
ATOM 4798 C C . ASP B 1 305 ? -38.75 112.062 76.25 1 30.58 305 ASP B C 1
ATOM 4800 O O . ASP B 1 305 ? -37.875 111.312 76.812 1 30.58 305 ASP B O 1
ATOM 4804 N N . GLN B 1 306 ? -39.656 112.75 77.062 1 30.69 306 GLN B N 1
ATOM 4805 C CA . GLN B 1 306 ? -40.062 113.062 78.438 1 30.69 306 GLN B CA 1
ATOM 4806 C C . GLN B 1 306 ? -40.75 111.875 79.062 1 30.69 306 GLN B C 1
ATOM 4808 O O . GLN B 1 306 ? -41.844 111.5 78.688 1 30.69 306 GLN B O 1
ATOM 4813 N N . THR B 1 307 ? -40.125 110.75 79.375 1 29.56 307 THR B N 1
ATOM 4814 C CA . THR B 1 307 ? -40.688 109.562 80 1 29.56 307 THR B CA 1
ATOM 4815 C C . THR B 1 307 ? -41.312 109.938 81.375 1 29.56 307 THR B C 1
ATOM 4817 O O . THR B 1 307 ? -40.594 110.375 82.25 1 29.56 307 THR B O 1
ATOM 4820 N N . GLU B 1 308 ? -42.5 110.562 81.375 1 30.25 308 GLU B N 1
ATOM 4821 C CA . GLU B 1 308 ? -43.219 110.562 82.625 1 30.25 308 GLU B CA 1
ATOM 4822 C C . GLU B 1 308 ? -43.406 109.125 83.188 1 30.25 308 GLU B C 1
ATOM 4824 O O . GLU B 1 308 ? -43.719 108.25 82.438 1 30.25 308 GLU B O 1
ATOM 4829 N N . LEU B 1 309 ? -43.031 108.75 84.438 1 26.67 309 LEU B N 1
ATOM 4830 C CA . LEU B 1 309 ? -42.75 107.562 85.188 1 26.67 309 LEU B CA 1
ATOM 4831 C C . LEU B 1 309 ? -44 106.875 85.625 1 26.67 309 LEU B C 1
ATOM 4833 O O . LEU B 1 309 ? -43.969 106 86.5 1 26.67 309 LEU B O 1
ATOM 4837 N N . GLY B 1 310 ? -45.094 107 84.875 1 25.56 310 GLY B N 1
ATOM 4838 C CA . GLY B 1 310 ? -46.125 106.562 85.812 1 25.56 310 GLY B CA 1
ATOM 4839 C C . GLY B 1 310 ? -45.938 105.188 86.375 1 25.56 310 GLY B C 1
ATOM 4840 O O . GLY B 1 310 ? -45.094 104.438 85.875 1 25.56 310 GLY B O 1
ATOM 4841 N N . GLN B 1 311 ? -47.031 104.625 87 1 31.39 311 GLN B N 1
ATOM 4842 C CA . GLN B 1 311 ? -47.469 103.812 88.188 1 31.39 311 GLN B CA 1
ATOM 4843 C C . GLN B 1 311 ? -47.438 102.312 87.812 1 31.39 311 GLN B C 1
ATOM 4845 O O . GLN B 1 311 ? -48.031 101.875 86.812 1 31.39 311 GLN B O 1
ATOM 4850 N N . GLY B 1 312 ? -46.562 101.312 88.312 1 26.11 312 GLY B N 1
ATOM 4851 C CA . GLY B 1 312 ? -46.062 99.938 88.062 1 26.11 312 GLY B CA 1
ATOM 4852 C C . GLY B 1 312 ? -47 98.875 88.5 1 26.11 312 GLY B C 1
ATOM 4853 O O . GLY B 1 312 ? -46.656 97.688 88.562 1 26.11 312 GLY B O 1
ATOM 4854 N N . PRO B 1 313 ? -48.312 99.062 88.688 1 29.55 313 PRO B N 1
ATOM 4855 C CA . PRO B 1 313 ? -48.594 98.125 89.812 1 29.55 313 PRO B CA 1
ATOM 4856 C C . PRO B 1 313 ? -48.281 96.688 89.438 1 29.55 313 PRO B C 1
ATOM 4858 O O . PRO B 1 313 ? -47.969 96.375 88.312 1 29.55 313 PRO B O 1
ATOM 4861 N N . ALA B 1 314 ? -48.938 95.688 90.188 1 29.73 314 ALA B N 1
ATOM 4862 C CA . ALA B 1 314 ? -48.844 94.375 90.812 1 29.73 314 ALA B CA 1
ATOM 4863 C C . ALA B 1 314 ? -49.281 93.25 89.875 1 29.73 314 ALA B C 1
ATOM 4865 O O . ALA B 1 314 ? -49.125 92.062 90.188 1 29.73 314 ALA B O 1
ATOM 4866 N N . GLY B 1 315 ? -49.656 93.5 88.625 1 24.75 315 GLY B N 1
ATOM 4867 C CA . GLY B 1 315 ? -50.688 92.562 88.25 1 24.75 315 GLY B CA 1
ATOM 4868 C C . GLY B 1 315 ? -50.156 91.125 88.188 1 24.75 315 GLY B C 1
ATOM 4869 O O . GLY B 1 315 ? -49 90.875 87.875 1 24.75 315 GLY B O 1
ATOM 4870 N N . LYS B 1 316 ? -50.812 90.25 89 1 34.19 316 LYS B N 1
ATOM 4871 C CA . LYS B 1 316 ? -50.781 88.875 89.375 1 34.19 316 LYS B CA 1
ATOM 4872 C C . LYS B 1 316 ? -50.844 88 88.125 1 34.19 316 LYS B C 1
ATOM 4874 O O . LYS B 1 316 ? -51.656 88.25 87.188 1 34.19 316 LYS B O 1
ATOM 4879 N N . CYS B 1 317 ? -49.75 87.375 87.75 1 26.86 317 CYS B N 1
ATOM 4880 C CA . CYS B 1 317 ? -49.531 86.438 86.688 1 26.86 317 CYS B CA 1
ATOM 4881 C C . CYS B 1 317 ? -50.25 85.125 86.938 1 26.86 317 CYS B C 1
ATOM 4883 O O . CYS B 1 317 ? -49.938 84.375 87.875 1 26.86 317 CYS B O 1
ATOM 4885 N N . PHE B 1 318 ? -51.562 85.188 86.875 1 27.66 318 PHE B N 1
ATOM 4886 C CA . PHE B 1 318 ? -52.312 83.938 87.062 1 27.66 318 PHE B CA 1
ATOM 4887 C C . PHE B 1 318 ? -51.844 82.875 86.062 1 27.66 318 PHE B C 1
ATOM 4889 O O . PHE B 1 318 ? -51.719 83.125 84.875 1 27.66 318 PHE B O 1
ATOM 4896 N N . ILE B 1 319 ? -50.938 81.938 86.625 1 26.25 319 ILE B N 1
ATOM 4897 C CA . ILE B 1 319 ? -50.344 80.812 85.938 1 26.25 319 ILE B CA 1
ATOM 4898 C C . ILE B 1 319 ? -51.438 79.812 85.562 1 26.25 319 ILE B C 1
ATOM 4900 O O . ILE B 1 319 ? -51.312 78.625 85.812 1 26.25 319 ILE B O 1
ATOM 4904 N N . LEU B 1 320 ? -52.688 80.125 85.125 1 26.81 320 LEU B N 1
ATOM 4905 C CA . LEU B 1 320 ? -53.656 79.062 85 1 26.81 320 LEU B CA 1
ATOM 4906 C C . LEU B 1 320 ? -53.281 78.125 83.875 1 26.81 320 LEU B C 1
ATOM 4908 O O . LEU B 1 320 ? -53 78.562 82.75 1 26.81 320 LEU B O 1
ATOM 4912 N N . ILE B 1 321 ? -52.844 76.75 84.125 1 26.8 321 ILE B N 1
ATOM 4913 C CA . ILE B 1 321 ? -52.812 75.75 83.062 1 26.8 321 ILE B CA 1
ATOM 4914 C C . ILE B 1 321 ? -54.219 75.5 82.562 1 26.8 321 ILE B C 1
ATOM 4916 O O . ILE B 1 321 ? -55.094 75.062 83.312 1 26.8 321 ILE B O 1
ATOM 4920 N N . SER B 1 322 ? -55.125 76.375 82.25 1 22.38 322 SER B N 1
ATOM 4921 C CA . SER B 1 322 ? -56.438 75.75 82 1 22.38 322 SER B CA 1
ATOM 4922 C C . SER B 1 322 ? -56.375 74.812 80.812 1 22.38 322 SER B C 1
ATOM 4924 O O . SER B 1 322 ? -55.656 75.062 79.875 1 22.38 322 SER B O 1
ATOM 4926 N N . ARG B 1 323 ? -57.062 73.562 80.938 1 23.11 323 ARG B N 1
ATOM 4927 C CA . ARG B 1 323 ? -57.406 72.938 79.688 1 23.11 323 ARG B CA 1
ATOM 4928 C C . ARG B 1 323 ? -57.844 73.938 78.625 1 23.11 323 ARG B C 1
ATOM 4930 O O . ARG B 1 323 ? -58.531 74.938 78.938 1 23.11 323 ARG B O 1
#

Secondary structure (DSSP, 8-state):
-GGGSSSTTGGGGS---------------EEE--SS-EEEETTS-EEE--EEES----TTSEEEEEETT-TTS-SEEEETTEE--TTS-GGGTTTEEE-S-GGGTB--EEE-S--GGG-EEEEEEEE-SS-EEEEEEEEEEEB--PPPEEEEEEPTTSSS-EEEEEEEEEEBSPPEEEEEETT-PEE-TTEEEEEEE-TTS-EEEEEEEEE---SS--EEEEEESSSSSEEEEEEEEEEE----SS--B-HHHHHHHHHHHHHHHHHHHHHHHHHHHHHHHHHHHHHHHHHHHHTTTGGG-----------------------/-GGGSSSGGGGGGS---------------EEE--SS-EEEETTS-EEE--EEES----TTSEEEEEETT-TTS-SEEEETTEE--TTS-GGGTTTEEE-S-GGGTB--EEE-S--GGG-EEEEEEEE-SS-EEEEEEEEEEEB--PPPEEEEEE-TTSSS-EEEEEEEEEEBSPPEEEEEETT-PEE-TTEEEEEEE-TTS-EEEEEEEEE---SS--EEEEEESSSSSEEEEEEEEEEE----SS--B-HHHHHHHHHHHHHHHHHHHHHHHHHHHHHHHHHHHHHHHHHHHHTTTTTS-----------------------

InterPro domains:
  IPR003598 Immunoglobulin subtype 2 [SM00408] (41-131)
  IPR003599 Immunoglobulin domain subtype [SM00409] (35-142)
  IPR007110 Immunoglobulin-like domain [PS50835] (24-144)
  IPR007110 Immunoglobulin-like domain [PS50835] (148-237)
  IPR013106 Immunoglobulin V-set domain [PF07686] (37-141)
  IPR013106 Immunoglobulin V-set domain [SM00406] (45-126)
  IPR013783 Immunoglobulin-like fold [G3DSA:2.60.40.10] (24-146)
  IPR013783 Immunoglobulin-like fold [G3DSA:2.60.40.10] (147-236)
  IPR036179 Immunoglobulin-like domain superfamily [SSF48726] (31-143)
  IPR036179 Immunoglobulin-like domain superfamily [SSF48726] (157-224)
  IPR050504 BTN/MOG-like [PTHR24100] (20-232)
  IPR053896 Butyrophilin subfamily 3 member A2-like, Ig-C domain [PF22705] (145-224)

pLDDT: mean 80.11, std 22.38, range [22.38, 98.56]

Organism: NCBI:txid62062

Nearest PDB structures (foldseek):
  4hh8-assembly1_A  TM=8.041E-01  e=1.382E-20  Bos taurus
  8dfy-assembly2_B  TM=7.566E-01  e=1.538E-20  Homo sapiens
  4f8q-assembly1_A  TM=7.687E-01  e=6.823E-19  Homo sapiens
  4f9p-assembly1_A  TM=7.685E-01  e=2.886E-18  Homo sapiens
  4f9p-assembly1_B  TM=7.568E-01  e=1.512E-17  Homo sapiens